Protein 8RU1 (pdb70)

Nearest PDB structures (foldseek):
  8ru1-assembly3_C  TM=1.004E+00  e=3.992E-16  Homo sapiens
  2f6j-assembly1_A  TM=9.755E-01  e=4.500E-09  Homo sapiens
  5ml0-assembly1_A  TM=9.524E-01  e=1.969E-08  Mus musculus
  7qz4-assembly1_A  TM=9.304E-01  e=3.402E-08  Homo sapiens
  3rcw-assembly5_E  TM=9.341E-01  e=2.699E-06  Homo sapiens

Foldseek 3Di:
DDLLVLLVQLLVQLCVDPLQVVQADWDDCVPQPCLCVQQPDEAGSVVLVVCSVVVVDPDNVVSVVRLVSNLVSQCRRAHDVGPNNVSSVVSVVSSVVSCVVSVD/DVLVLLVQLLVQLCPDPLQVVQADWDDPVPDPCLCVQQPDEAGSVVLVVCSVVVNDPDPVVSVVRLVSNLVSQCRVQHCVHPNNVSSVVSVVSSVVSNVVRD/DVLVLLVQLLVQLCVDPLQVVAADWDDCVVQPCLCVFQPDTAGSPVLVVCSVVVNDPDPVVSVVRLVSSLVSQCRRQHCPGPNNVSSVVSVVSSVVSNVVSD/DVLVLLVQLLVQLCPDPLQVVQADWDDCVVQPCLCVQQVDTAGSVVLVVCSVVVNDPDVVSSVVRLVSSLVSQCRRQHDPDVSNVSSVVSVVSSVVSNVVSD

B-factor: mean 39.21, std 11.11, range [20.68, 108.25]

Organism: Homo sapiens (NCBI:txid9606)

Structure (mmCIF, N/CA/C/O backbone):
data_8RU1
#
_entry.id   8RU1
#
_cell.length_a   87.910
_cell.length_b   77.200
_cell.length_c   78.140
_cell.angle_alpha   90.000
_cell.angle_beta   91.220
_cell.angle_gamma   90.000
#
_symmetry.space_group_name_H-M   'C 1 2 1'
#
loop_
_entity.id
_entity.type
_entity.pdbx_description
1 polymer 'Chromatin remodeling regulator CECR2'
2 non-polymer GLYCEROL
3 non-polymer 'SODIUM ION'
4 water water
#
loop_
_atom_site.group_PDB
_atom_site.id
_atom_site.type_symbol
_atom_site.label_atom_id
_atom_site.label_alt_id
_atom_site.label_comp_id
_atom_site.label_asym_id
_atom_site.label_entity_id
_atom_site.label_seq_id
_atom_site.pdbx_PDB_ins_code
_atom_site.Cartn_x
_atom_site.Cartn_y
_atom_site.Cartn_z
_atom_site.occupancy
_atom_site.B_iso_or_equiv
_atom_site.auth_seq_id
_atom_site.auth_comp_id
_atom_site.auth_asym_id
_atom_site.auth_at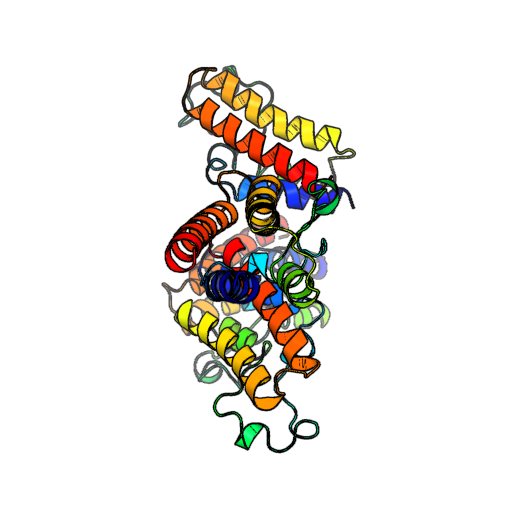om_id
_atom_site.pdbx_PDB_model_num
ATOM 1 N N . ASP A 1 10 ? 9.959 -1.365 11.722 1.000 58.540 437 ASP A N 1
ATOM 2 C CA . ASP A 1 10 ? 9.521 -2.301 12.752 1.000 61.110 437 ASP A CA 1
ATOM 3 C C . ASP A 1 10 ? 9.091 -3.628 12.136 1.000 58.060 437 ASP A C 1
ATOM 4 O O . ASP A 1 10 ? 8.290 -3.657 11.201 1.000 53.780 437 ASP A O 1
ATOM 7 N N . ASP A 1 11 ? 9.625 -4.727 12.659 1.000 44.860 438 ASP A N 1
ATOM 8 C CA . ASP A 1 11 ? 9.264 -6.046 12.158 1.000 41.500 438 ASP A CA 1
ATOM 9 C C . ASP A 1 11 ? 7.850 -6.386 12.606 1.000 36.910 438 ASP A C 1
ATOM 10 O O . ASP A 1 11 ? 7.328 -5.778 13.547 1.000 34.620 438 ASP A O 1
ATOM 19 N N . ASP A 1 12 ? 7.241 -7.356 11.932 1.000 33.620 439 ASP A N 1
ATOM 20 C CA . ASP A 1 12 ? 5.866 -7.744 12.221 1.000 34.850 439 ASP A CA 1
ATOM 21 C C . ASP A 1 12 ? 5.673 -8.166 13.673 1.000 33.980 439 ASP A C 1
ATOM 22 O O . ASP A 1 12 ? 4.617 -7.946 14.255 1.000 29.250 439 ASP A O 1
ATOM 31 N N . PHE A 1 13 ? 6.685 -8.773 14.278 1.000 26.790 440 PHE A N 1
ATOM 32 C CA . PHE A 1 13 ? 6.459 -9.387 15.573 1.000 25.650 440 PHE A CA 1
ATOM 33 C C . PHE A 1 13 ? 6.495 -8.338 16.666 1.000 26.300 440 PHE A C 1
ATOM 34 O O . PHE A 1 13 ? 5.713 -8.394 17.619 1.000 27.130 440 PHE A O 1
ATOM 51 N N . THR A 1 14 ? 7.365 -7.350 16.502 1.000 25.140 441 THR A N 1
ATOM 52 C CA . THR A 1 14 ? 7.386 -6.212 17.407 1.000 26.970 441 THR A CA 1
ATOM 53 C C . THR A 1 14 ? 6.062 -5.453 17.288 1.000 25.600 441 THR A C 1
ATOM 54 O O . THR A 1 14 ? 5.506 -4.995 18.285 1.000 30.140 441 THR A O 1
ATOM 65 N N . ALA A 1 15 ? 5.577 -5.321 16.060 1.000 27.020 442 ALA A N 1
ATOM 66 C CA . ALA A 1 15 ? 4.312 -4.634 15.823 1.000 29.490 442 ALA A CA 1
ATOM 67 C C . ALA A 1 15 ? 3.186 -5.366 16.544 1.000 29.070 442 ALA A C 1
ATOM 68 O O . ALA A 1 15 ? 2.349 -4.742 17.193 1.000 26.620 442 ALA A O 1
ATOM 75 N N . MET A 1 16 ? 3.181 -6.690 16.443 1.000 26.530 443 MET A N 1
ATOM 76 C CA . MET A 1 16 ? 2.187 -7.509 17.133 1.000 26.870 443 MET A CA 1
ATOM 77 C C . MET A 1 16 ? 2.239 -7.298 18.644 1.000 25.110 443 MET A C 1
ATOM 78 O O . MET A 1 16 ? 1.207 -7.158 19.297 1.000 26.420 443 MET A O 1
ATOM 92 N N . TYR A 1 17 ? 3.448 -7.299 19.196 1.000 24.600 444 TYR A N 1
ATOM 93 C CA . TYR A 1 17 ? 3.641 -7.064 20.620 1.000 26.950 444 TYR A CA 1
ATOM 94 C C . TYR A 1 17 ? 3.021 -5.734 21.048 1.000 26.140 444 TYR A C 1
ATOM 95 O O . TYR A 1 17 ? 2.332 -5.651 22.073 1.000 27.540 444 TYR A O 1
ATOM 113 N N . LYS A 1 18 ? 3.246 -4.696 20.252 1.000 26.640 445 LYS A N 1
ATOM 114 C CA . LYS A 1 18 ? 2.757 -3.370 20.605 1.000 25.600 445 LYS A CA 1
ATOM 115 C C . LYS A 1 18 ? 1.232 -3.327 20.529 1.000 22.950 445 LYS A C 1
ATOM 116 O O . LYS A 1 18 ? 0.581 -2.754 21.401 1.000 28.200 445 LYS A O 1
ATOM 135 N N . VAL A 1 19 ? 0.672 -3.953 19.502 1.000 25.120 446 VAL A N 1
ATOM 136 C CA . VAL A 1 19 ? -0.785 -4.046 19.379 1.000 24.450 446 VAL A CA 1
ATOM 137 C C . VAL A 1 19 ? -1.383 -4.762 20.591 1.000 28.390 446 VAL A C 1
ATOM 138 O O . VAL A 1 19 ? -2.357 -4.284 21.176 1.000 29.150 446 VAL A O 1
ATOM 151 N N . LEU A 1 20 ? -0.812 -5.898 20.982 1.000 25.100 447 LEU A N 1
ATOM 152 C CA . LEU A 1 20 ? -1.313 -6.603 22.160 1.000 25.130 447 LEU A CA 1
ATOM 153 C C . LEU A 1 20 ? -1.203 -5.740 23.413 1.000 31.890 447 LEU A C 1
ATOM 154 O O . LEU A 1 20 ? -2.071 -5.788 24.275 1.000 29.200 447 LEU A O 1
ATOM 170 N N . ASP A 1 21 ? -0.137 -4.953 23.514 1.000 26.950 448 ASP A N 1
ATOM 171 C CA . ASP A 1 21 ? 0.023 -4.050 24.653 1.000 30.190 448 ASP A CA 1
ATOM 172 C C . ASP A 1 21 ? -1.127 -3.037 24.736 1.000 29.130 448 ASP A C 1
ATOM 173 O O . ASP A 1 21 ? -1.685 -2.805 25.810 1.000 32.880 448 ASP A O 1
ATOM 182 N N . VAL A 1 22 ? -1.474 -2.438 23.603 1.000 29.200 449 VAL A N 1
ATOM 183 C CA . VAL A 1 22 ? -2.552 -1.451 23.558 1.000 28.020 449 VAL A CA 1
ATOM 184 C C . VAL A 1 22 ? -3.879 -2.109 23.942 1.000 29.910 449 VAL A C 1
ATOM 185 O O . VAL A 1 22 ? -4.644 -1.577 24.751 1.000 28.820 449 VAL A O 1
ATOM 198 N N . VAL A 1 23 ? -4.146 -3.277 23.371 1.000 27.510 450 VAL A N 1
ATOM 199 C CA . VAL A 1 23 ? -5.394 -3.983 23.642 1.000 29.440 450 VAL A CA 1
ATOM 200 C C . VAL A 1 23 ? -5.498 -4.344 25.127 1.000 29.620 450 VAL A C 1
ATOM 201 O O . VAL A 1 23 ? -6.531 -4.122 25.748 1.000 26.980 450 VAL A O 1
ATOM 214 N N . LYS A 1 24 ? -4.419 -4.860 25.709 1.000 28.140 451 LYS A N 1
ATOM 215 C CA . LYS A 1 24 ? -4.396 -5.159 27.140 1.000 26.560 451 LYS A CA 1
ATOM 216 C C . LYS A 1 24 ? -4.698 -3.941 28.004 1.000 31.760 451 LYS A C 1
ATOM 217 O O . LYS A 1 24 ? -5.322 -4.055 29.066 1.000 32.200 451 LYS A O 1
ATOM 236 N N . ALA A 1 25 ? -4.264 -2.776 27.540 1.000 32.590 452 ALA A N 1
ATOM 237 C CA . ALA A 1 25 ? -4.341 -1.552 28.328 1.000 33.620 452 ALA A CA 1
ATOM 238 C C . ALA A 1 25 ? -5.749 -0.970 28.340 1.000 36.210 452 ALA A C 1
ATOM 239 O O . ALA A 1 25 ? -6.095 -0.184 29.220 1.000 38.440 452 ALA A O 1
ATOM 246 N N . HIS A 1 26 ? -6.552 -1.351 27.353 1.000 29.680 453 HIS A N 1
ATOM 247 C CA . HIS A 1 26 ? -7.911 -0.840 27.228 1.000 30.610 453 HIS A CA 1
ATOM 248 C C . HIS A 1 26 ? -8.745 -1.242 28.443 1.000 29.010 453 HIS A C 1
ATOM 249 O O . HIS A 1 26 ? -8.596 -2.342 28.972 1.000 32.000 453 HIS A O 1
ATOM 263 N N . LYS A 1 27 ? -9.619 -0.340 28.880 1.000 37.980 454 LYS A N 1
ATOM 264 C CA . LYS A 1 27 ? -10.448 -0.556 30.068 1.000 36.610 454 LYS A CA 1
ATOM 265 C C . LYS A 1 27 ? -11.300 -1.831 30.022 1.000 40.650 454 LYS A C 1
ATOM 266 O O . LYS A 1 27 ? -11.640 -2.393 31.066 1.000 37.300 454 LYS A O 1
ATOM 285 N N . ASP A 1 28 ? -11.650 -2.275 28.817 1.000 30.130 455 ASP A N 1
ATOM 286 C CA . ASP A 1 28 ? -12.577 -3.392 28.645 1.000 31.310 455 ASP A CA 1
ATOM 287 C C . ASP A 1 28 ? -11.867 -4.707 28.320 1.000 25.600 455 ASP A C 1
ATOM 288 O O . ASP A 1 28 ? -12.494 -5.674 27.900 1.000 27.760 455 ASP A O 1
ATOM 297 N N . SER A 1 29 ? -10.558 -4.758 28.519 1.000 27.600 456 SER A N 1
ATOM 298 C CA . SER A 1 29 ? -9.822 -5.964 28.174 1.000 26.860 456 SER A CA 1
ATOM 299 C C . SER A 1 29 ? -9.964 -7.092 29.196 1.000 25.760 456 SER A C 1
ATOM 300 O O . SER A 1 29 ? -9.710 -8.246 28.868 1.000 27.970 456 SER A O 1
ATOM 308 N N . TRP A 1 30 ? -10.376 -6.785 30.425 1.000 29.390 457 TRP A N 1
ATOM 309 C CA . TRP A 1 30 ? -10.191 -7.758 31.506 1.000 31.840 457 TRP A CA 1
ATOM 310 C C . TRP A 1 30 ? -10.922 -9.103 31.316 1.000 30.320 457 TRP A C 1
ATOM 311 O O . TRP A 1 30 ? -10.408 -10.129 31.757 1.000 32.520 457 TRP A O 1
ATOM 332 N N . PRO A 1 31 ? -12.085 -9.129 30.636 1.000 27.040 458 PRO A N 1
ATOM 333 C CA . PRO A 1 31 ? -12.687 -10.458 30.453 1.000 28.740 458 PRO A CA 1
ATOM 334 C C . PRO A 1 31 ? -11.928 -11.344 29.471 1.000 33.010 458 PRO A C 1
ATOM 335 O O . PRO A 1 31 ? -12.197 -12.547 29.416 1.000 28.150 458 PRO A O 1
ATOM 346 N N . PHE A 1 32 ? -10.997 -10.747 28.728 1.000 24.670 459 PHE A N 1
ATOM 347 C CA . PHE A 1 32 ? -10.300 -11.406 27.626 1.000 23.960 459 PHE A CA 1
ATOM 348 C C . PHE A 1 32 ? -8.838 -11.703 27.959 1.000 23.670 459 PHE A C 1
ATOM 349 O O . PHE A 1 32 ? -8.114 -12.266 27.138 1.000 24.820 459 PHE A O 1
ATOM 366 N N . LEU A 1 33 ? -8.408 -11.326 29.158 1.000 24.680 460 LEU A N 1
ATOM 367 C CA . LEU A 1 33 ? -6.985 -11.409 29.511 1.000 24.290 460 LEU A CA 1
ATOM 368 C C . LEU A 1 33 ? -6.475 -12.840 29.695 1.000 29.480 460 LEU A C 1
ATOM 369 O O . LEU A 1 33 ? -5.332 -13.138 29.343 1.000 28.150 460 LEU A O 1
ATOM 385 N N . GLU A 1 34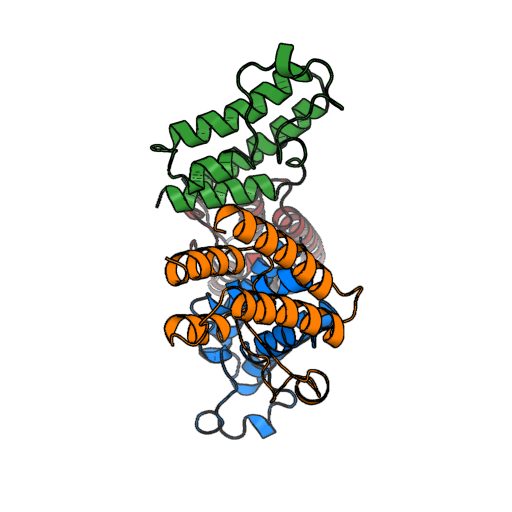 ? -7.318 -13.714 30.235 1.000 25.070 461 GLU A N 1
ATOM 386 C CA . GLU A 1 34 ? -6.941 -15.094 30.554 1.000 26.910 461 GLU A CA 1
ATOM 387 C C . GLU A 1 34 ? -7.911 -16.099 29.948 1.000 27.530 461 GLU A C 1
ATOM 388 O O . GLU A 1 34 ? -9.042 -15.740 29.589 1.000 27.610 461 GLU A O 1
ATOM 400 N N . PRO A 1 35 ? -7.505 -17.376 29.861 1.000 24.580 462 PRO A N 1
ATOM 401 C CA . PRO A 1 35 ? -8.464 -18.380 29.388 1.000 25.990 462 PRO A CA 1
ATOM 402 C C . PRO A 1 35 ? -9.758 -18.415 30.203 1.000 27.690 462 PRO A C 1
ATOM 403 O O . PRO A 1 35 ? -9.770 -18.166 31.414 1.000 27.290 462 PRO A O 1
ATOM 414 N N . VAL A 1 36 ? -10.854 -18.702 29.516 1.000 26.150 463 VAL A N 1
ATOM 415 C CA . VAL A 1 36 ? -12.156 -18.788 30.159 1.000 26.820 463 VAL A CA 1
ATOM 416 C C . VAL A 1 36 ? -12.190 -19.881 31.223 1.000 25.890 463 VAL A C 1
ATOM 417 O O . VAL A 1 36 ? -11.783 -21.023 30.988 1.000 28.260 463 VAL A O 1
ATOM 430 N N . ASP A 1 37 ? -12.661 -19.496 32.404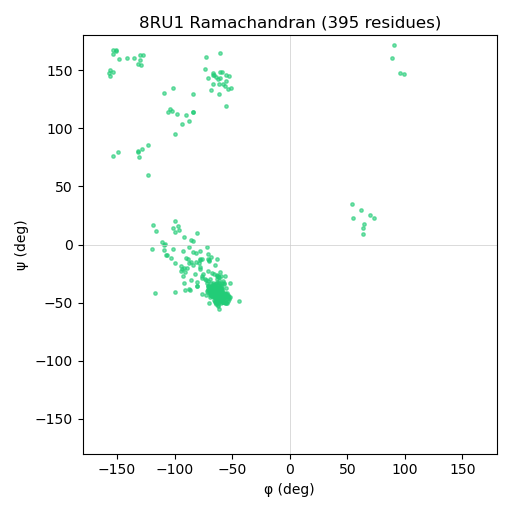 1.000 30.630 464 ASP A N 1
ATOM 431 C CA . ASP A 1 37 ? -12.927 -20.425 33.489 1.000 32.750 464 ASP A CA 1
ATOM 432 C C . ASP A 1 37 ? -14.364 -20.906 33.370 1.000 29.210 464 ASP A C 1
ATOM 433 O O . ASP A 1 37 ? -15.287 -20.128 33.568 1.000 34.050 464 ASP A O 1
ATOM 442 N N . GLU A 1 38 ? -14.547 -22.186 33.047 1.000 30.630 465 GLU A N 1
ATOM 443 C CA . GLU A 1 38 ? -15.883 -22.737 32.806 1.000 31.940 465 GLU A CA 1
ATOM 444 C C . GLU A 1 38 ? -16.769 -22.730 34.043 1.000 30.170 465 GLU A C 1
ATOM 445 O O . GLU A 1 38 ? -17.996 -22.849 33.927 1.000 29.350 465 GLU A O 1
ATOM 449 N N . SER A 1 39 ? -16.165 -22.591 35.223 1.000 31.780 466 SER A N 1
ATOM 450 C CA . SER A 1 39 ? -16.938 -22.491 36.463 1.000 31.670 466 SER A CA 1
ATOM 451 C C . SER A 1 39 ? -17.870 -21.281 36.438 1.000 37.060 466 SER A C 1
ATOM 452 O O . SER A 1 39 ? -18.871 -21.249 37.150 1.000 33.780 466 SER A O 1
ATOM 460 N N . TYR A 1 40 ? -17.529 -20.287 35.620 1.000 29.750 467 TYR A N 1
ATOM 461 C CA . TYR A 1 40 ? -18.333 -19.078 35.480 1.000 27.610 467 TYR A CA 1
ATOM 462 C C . TYR A 1 40 ? -18.832 -18.897 34.058 1.000 27.020 467 TYR A C 1
ATOM 463 O O . TYR A 1 40 ? -19.261 -17.810 33.669 1.000 30.400 467 TYR A O 1
ATOM 481 N N . ALA A 1 41 ? -18.776 -19.974 33.286 1.000 27.950 468 ALA A N 1
ATOM 482 C CA . ALA A 1 41 ? -19.234 -19.954 31.908 1.000 29.070 468 ALA A CA 1
ATOM 483 C C . ALA A 1 41 ? -19.663 -21.359 31.516 1.000 27.150 468 ALA A C 1
ATOM 484 O O . ALA A 1 41 ? -18.951 -22.047 30.797 1.000 29.000 468 ALA A O 1
ATOM 491 N N . PRO A 1 42 ? -20.847 -21.786 31.983 1.000 29.270 469 PRO A N 1
ATOM 492 C CA . PRO A 1 42 ? -21.329 -23.149 31.739 1.000 33.290 469 PRO A CA 1
ATOM 493 C C . PRO A 1 42 ? -21.270 -23.541 30.268 1.000 30.850 469 PRO A C 1
ATOM 494 O O . PRO A 1 42 ? -21.645 -22.737 29.412 1.000 29.350 469 PRO A O 1
ATOM 505 N N . ASN A 1 43 ? -20.769 -24.744 29.994 1.000 30.730 470 ASN A N 1
ATOM 506 C CA . ASN A 1 43 ? -20.730 -25.313 28.648 1.000 31.300 470 ASN A CA 1
ATOM 507 C C . ASN A 1 43 ? -19.862 -24.541 27.650 1.000 31.550 470 ASN A C 1
ATOM 508 O O . ASN A 1 43 ? -19.948 -24.776 26.444 1.000 28.960 470 ASN A O 1
ATOM 519 N N . TYR A 1 44 ? -19.016 -23.641 28.145 1.000 29.080 471 TYR A N 1
ATOM 520 C CA . TYR A 1 44 ? -18.228 -22.787 27.252 1.000 28.980 471 TYR A CA 1
ATOM 521 C C . TYR A 1 44 ? -17.432 -23.589 26.227 1.000 26.840 471 TYR A C 1
ATOM 522 O O . TYR A 1 44 ? -17.413 -23.250 25.047 1.000 27.110 471 TYR A O 1
ATOM 540 N N . TYR A 1 45 ? -16.763 -24.643 26.684 1.000 29.800 472 TYR A N 1
ATOM 541 C CA . TYR A 1 45 ? -15.850 -25.387 25.825 1.000 28.930 472 TYR A CA 1
ATOM 542 C C . TYR A 1 45 ? -16.565 -26.433 24.973 1.000 34.570 472 TYR A C 1
ATOM 543 O O . TYR A 1 45 ? -15.960 -27.039 24.096 1.000 35.920 472 TYR A O 1
ATOM 561 N N . GLN A 1 46 ? -17.858 -26.623 25.221 1.000 28.020 473 GLN A N 1
ATOM 562 C CA . GLN A 1 46 ? -18.707 -27.417 24.332 1.000 31.580 473 GLN A CA 1
ATOM 563 C C . GLN A 1 46 ? -19.254 -26.549 23.198 1.000 31.710 473 GLN A C 1
ATOM 564 O O . GLN A 1 46 ? -19.487 -27.026 22.085 1.000 39.150 473 GLN A O 1
ATOM 568 N N . ILE A 1 47 ? -19.452 -25.269 23.496 1.000 26.960 474 ILE A N 1
ATOM 569 C CA . ILE A 1 47 ? -20.047 -24.314 22.565 1.000 30.200 474 ILE A CA 1
ATOM 570 C C . ILE A 1 47 ? -19.000 -23.659 21.652 1.000 33.580 474 ILE A C 1
ATOM 571 O O . ILE A 1 47 ? -19.238 -23.438 20.459 1.000 31.710 474 ILE A O 1
ATOM 587 N N . ILE A 1 48 ? -17.834 -23.366 22.216 1.000 27.840 475 ILE A N 1
ATOM 588 C CA . ILE A 1 48 ? -16.789 -22.643 21.508 1.000 27.360 475 ILE A CA 1
ATOM 589 C C . ILE A 1 48 ? -15.684 -23.612 21.066 1.000 26.940 475 ILE A C 1
ATOM 590 O O . ILE A 1 48 ? -15.013 -24.238 21.894 1.000 29.910 475 ILE A O 1
ATOM 606 N N . LYS A 1 49 ? -15.514 -23.733 19.753 1.000 27.010 476 LYS A N 1
ATOM 607 C CA . LYS A 1 49 ? -14.617 -24.718 19.160 1.000 30.680 476 LYS A CA 1
ATOM 608 C C . LYS A 1 49 ? -13.143 -24.385 19.375 1.000 28.820 476 LYS A C 1
ATOM 609 O O . LYS A 1 49 ? -12.341 -25.277 19.640 1.000 34.900 476 LYS A O 1
ATOM 613 N N . ALA A 1 50 ? -12.794 -23.107 19.249 1.000 28.990 477 ALA A N 1
ATOM 614 C CA . ALA A 1 50 ? -11.402 -22.674 19.300 1.000 28.910 477 ALA A CA 1
ATOM 615 C C . ALA A 1 50 ? -11.246 -21.484 20.239 1.000 22.950 477 ALA A C 1
ATOM 616 O O . ALA A 1 50 ? -11.181 -20.338 19.793 1.000 27.010 477 ALA A O 1
ATOM 623 N N . PRO A 1 51 ? -11.186 -21.759 21.546 1.000 25.130 478 PRO A N 1
ATOM 624 C CA . PRO A 1 51 ? -11.027 -20.696 22.543 1.000 25.570 478 PRO A CA 1
ATOM 625 C C . PRO A 1 51 ? -9.743 -19.922 22.334 1.000 25.490 478 PRO A C 1
ATOM 626 O O . PRO A 1 51 ? -8.747 -20.472 21.854 1.000 27.250 478 PRO A O 1
ATOM 637 N N . MET A 1 52 ? -9.778 -18.644 22.682 1.000 25.240 479 MET A N 1
ATOM 638 C CA . MET A 1 52 ? -8.627 -17.778 22.514 1.000 23.560 479 MET A CA 1
ATOM 639 C C . MET A 1 52 ? -8.735 -16.620 23.490 1.000 27.140 479 MET A C 1
ATOM 640 O O . MET A 1 52 ? -9.833 -16.147 23.816 1.000 24.620 479 MET A O 1
ATOM 654 N N . ASP A 1 53 ? -7.583 -16.200 23.990 1.000 23.190 480 ASP A N 1
ATOM 655 C CA . ASP A 1 53 ? -7.508 -15.135 24.969 1.000 20.910 480 ASP A CA 1
ATOM 656 C C . ASP A 1 53 ? -6.179 -14.409 24.813 1.000 22.200 480 ASP A C 1
ATOM 657 O O . ASP A 1 53 ? -5.269 -14.884 24.119 1.000 23.920 480 ASP A O 1
ATOM 666 N N . ILE A 1 54 ? -6.060 -13.251 25.453 1.000 24.210 481 ILE A N 1
ATOM 667 C CA . ILE A 1 54 ? -4.912 -12.398 25.214 1.000 23.470 481 ILE A CA 1
ATOM 668 C C . ILE A 1 54 ? -3.639 -13.040 25.749 1.000 21.720 481 ILE A C 1
ATOM 669 O O . ILE A 1 54 ? -2.609 -12.983 25.083 1.000 23.960 481 ILE A O 1
ATOM 685 N N . SER A 1 55 ? -3.697 -13.685 26.911 1.000 24.280 482 SER A N 1
ATOM 686 C CA A SER A 1 55 ? -2.481 -14.291 27.451 0.610 26.220 482 SER A CA 1
ATOM 687 C CA B SER A 1 55 ? -2.515 -14.335 27.475 0.390 26.290 482 SER A CA 1
ATOM 688 C C . SER A 1 55 ? -1.969 -15.375 26.502 1.000 25.720 482 SER A C 1
ATOM 689 O O . SER A 1 55 ? -0.761 -15.497 26.309 1.000 25.370 482 SER A O 1
ATOM 704 N N . SER A 1 56 ? -2.869 -16.131 25.883 1.000 25.010 483 SER A N 1
ATOM 705 C CA . SER A 1 56 ? -2.454 -17.161 24.942 1.000 27.340 483 SER A CA 1
ATOM 706 C C . SER A 1 56 ? -1.782 -16.548 23.715 1.000 27.030 483 SER A C 1
ATOM 707 O O . SER A 1 56 ? -0.771 -17.063 23.235 1.000 24.720 483 SER A O 1
ATOM 715 N N . MET A 1 57 ? -2.307 -15.433 23.217 1.000 24.700 484 MET A N 1
ATOM 716 C CA . MET A 1 57 ? -1.650 -14.755 22.100 1.000 21.400 484 MET A CA 1
ATOM 717 C C . MET A 1 57 ? -0.266 -14.239 22.510 1.000 20.680 484 MET A C 1
ATOM 718 O O . MET A 1 57 ? 0.681 -14.343 21.733 1.000 28.800 484 MET A O 1
ATOM 732 N N . GLU A 1 58 ? -0.161 -13.679 23.713 1.000 22.910 485 GLU A N 1
ATOM 733 C CA . GLU A 1 58 ? 1.131 -13.224 24.234 1.000 22.250 485 GLU A CA 1
ATOM 734 C C . GLU A 1 58 ? 2.137 -14.355 24.250 1.000 29.170 485 GLU A C 1
ATOM 735 O O . GLU A 1 58 ? 3.291 -14.169 23.868 1.000 28.200 485 GLU A O 1
ATOM 747 N N . LYS A 1 59 ? 1.703 -15.518 24.717 1.000 28.540 486 LYS A N 1
ATOM 748 C CA . LYS A 1 59 ? 2.603 -16.657 24.868 1.000 30.660 486 LYS A CA 1
ATOM 749 C C . LYS A 1 59 ? 2.998 -17.252 23.522 1.000 30.550 486 LYS A C 1
ATOM 750 O O . LYS A 1 59 ? 4.112 -17.748 23.352 1.000 31.360 486 LYS A O 1
ATOM 769 N N . LYS A 1 60 ? 2.090 -17.204 22.560 1.000 27.060 487 LYS A N 1
ATOM 770 C CA . LYS A 1 60 ? 2.402 -17.671 21.220 1.000 31.350 487 LYS A CA 1
ATOM 771 C C . LYS A 1 60 ? 3.428 -16.728 20.611 1.000 34.860 487 LYS A C 1
ATOM 772 O O . LYS A 1 60 ? 4.366 -17.156 19.926 1.000 32.530 487 LYS A O 1
ATOM 791 N N . LEU A 1 61 ? 3.271 -15.438 20.892 1.000 25.840 488 LEU A N 1
ATOM 792 C CA . LEU A 1 61 ? 4.183 -14.445 20.357 1.000 29.390 488 LEU A CA 1
ATOM 793 C C . LEU A 1 61 ? 5.568 -14.578 21.003 1.000 32.480 488 LEU A C 1
ATOM 794 O O . LEU A 1 61 ? 6.590 -14.521 20.318 1.000 37.180 488 LEU A O 1
ATOM 810 N N . ASN A 1 62 ? 5.602 -14.769 22.316 1.000 27.880 489 ASN A N 1
ATOM 811 C CA . ASN A 1 62 ? 6.879 -14.924 23.019 1.000 29.010 489 ASN A CA 1
ATOM 812 C C . ASN A 1 62 ? 7.571 -16.231 22.640 1.000 43.230 489 ASN A C 1
ATOM 813 O O . ASN A 1 62 ? 8.800 -16.283 22.531 1.000 41.920 489 ASN A O 1
ATOM 824 N N . GLY A 1 63 ? 6.782 -17.281 22.440 1.000 32.100 490 GLY A N 1
ATOM 825 C CA . GLY A 1 63 ? 7.304 -18.566 22.002 1.000 43.310 490 GLY A CA 1
ATOM 826 C C . GLY A 1 63 ? 7.564 -18.649 20.506 1.000 44.170 490 GLY A C 1
ATOM 827 O O . GLY A 1 63 ? 7.829 -19.730 19.978 1.000 43.820 490 GLY A O 1
ATOM 831 N N . GLY A 1 64 ? 7.491 -17.510 19.820 1.000 40.290 491 GLY A N 1
ATOM 832 C CA . GLY A 1 64 ? 7.709 -17.454 18.386 1.000 36.210 491 GLY A CA 1
ATOM 833 C C . GLY A 1 64 ? 6.844 -18.396 17.568 1.000 45.100 491 GLY A C 1
ATOM 834 O O . GLY A 1 64 ? 7.298 -18.915 16.551 1.000 42.250 491 GLY A O 1
ATOM 838 N N . LEU A 1 65 ? 5.600 -18.613 17.994 1.000 32.710 492 LEU A N 1
ATOM 839 C CA . LEU A 1 65 ? 4.718 -19.572 17.326 1.000 36.050 492 LEU A CA 1
ATOM 840 C C . LEU A 1 65 ? 3.876 -18.966 16.198 1.000 35.160 492 LEU A C 1
ATOM 841 O O . LEU A 1 65 ? 3.247 -19.702 15.439 1.000 41.050 492 LEU A O 1
ATOM 857 N N . TYR A 1 66 ? 3.849 -17.640 16.089 1.000 30.980 493 TYR A N 1
ATOM 858 C CA . TYR A 1 66 ? 3.184 -16.992 14.963 1.000 29.310 493 TYR A CA 1
ATOM 859 C C . TYR A 1 66 ? 4.111 -16.931 13.759 1.000 31.600 493 TYR A C 1
ATOM 860 O O . TYR A 1 66 ? 5.254 -16.490 13.882 1.000 34.920 493 TYR A O 1
ATOM 878 N N . CYS A 1 67 ? 3.618 -17.370 12.605 1.000 29.710 494 CYS A N 1
ATOM 879 C CA . CYS A 1 67 ? 4.395 -17.293 11.363 1.000 30.710 494 CYS A CA 1
ATOM 880 C C . CYS A 1 67 ? 4.112 -16.006 10.606 1.000 35.770 494 CYS A C 1
ATOM 881 O O . CYS A 1 67 ? 4.991 -15.468 9.938 1.000 36.470 494 CYS A O 1
ATOM 889 N N . THR A 1 68 ? 2.875 -15.523 10.703 1.000 32.680 495 THR A N 1
ATOM 890 C CA . THR A 1 68 ? 2.420 -14.399 9.892 1.000 33.160 495 THR A CA 1
ATOM 891 C C . THR A 1 68 ? 1.518 -13.441 10.662 1.000 33.830 495 THR A C 1
ATOM 892 O O . THR A 1 68 ? 0.933 -13.796 11.690 1.000 30.140 495 THR A O 1
ATOM 903 N N . LYS A 1 69 ? 1.410 -12.227 10.138 1.000 35.140 496 LYS A N 1
ATOM 904 C CA . LYS A 1 69 ? 0.473 -11.230 10.647 1.000 40.660 496 LYS A CA 1
ATOM 905 C C . LYS A 1 69 ? -0.951 -11.775 10.634 1.000 36.600 496 LYS A C 1
ATOM 906 O O . LYS A 1 69 ? -1.704 -11.588 11.595 1.000 30.290 496 LYS A O 1
ATOM 925 N N . GLU A 1 70 ? -1.305 -12.474 9.558 1.000 33.320 497 GLU A N 1
ATOM 926 C CA . GLU A 1 70 ? -2.653 -12.999 9.377 1.000 36.120 497 GLU A CA 1
ATOM 927 C C . GLU A 1 70 ? -3.060 -13.986 10.481 1.000 31.640 497 GLU A C 1
ATOM 928 O O . GLU A 1 70 ? -4.211 -13.989 10.925 1.000 28.190 497 GLU A O 1
ATOM 940 N N . GLU A 1 71 ? -2.125 -14.826 10.918 1.000 31.470 498 GLU A N 1
ATOM 941 C CA . GLU A 1 71 ? -2.402 -15.771 11.995 1.000 27.480 498 GLU A CA 1
ATOM 942 C C . GLU A 1 71 ? -2.736 -15.030 13.294 1.000 26.800 498 GLU A C 1
ATOM 943 O O . GLU A 1 71 ? -3.666 -15.411 14.013 1.000 28.320 498 GLU A O 1
ATOM 955 N N . PHE A 1 72 ? -1.980 -13.968 13.571 1.000 24.370 499 PHE A N 1
ATOM 956 C CA . PHE A 1 72 ? -2.177 -13.123 14.750 1.000 25.510 499 PHE A CA 1
ATOM 957 C C . PHE A 1 72 ? -3.568 -12.479 14.691 1.000 25.260 499 PHE A C 1
ATOM 958 O O . PHE A 1 72 ? -4.381 -12.630 15.603 1.000 24.340 499 PHE A O 1
ATOM 975 N N . VAL A 1 73 ? -3.833 -11.779 13.597 1.000 25.090 500 VAL A N 1
ATOM 976 C CA . VAL A 1 73 ? -5.127 -11.143 13.391 1.000 28.900 500 VAL A CA 1
ATOM 977 C C . VAL A 1 73 ? -6.264 -12.153 13.506 1.000 25.000 500 VAL A C 1
ATOM 978 O O . VAL A 1 73 ? -7.291 -11.860 14.125 1.000 25.320 500 VAL A O 1
ATOM 991 N N . ASN A 1 74 ? -6.102 -13.342 12.925 1.000 24.980 501 ASN A N 1
ATOM 992 C CA . ASN A 1 74 ? -7.148 -14.361 13.022 1.000 28.640 501 ASN A CA 1
ATOM 993 C C . ASN A 1 74 ? -7.434 -14.802 14.469 1.000 23.760 501 ASN A C 1
ATOM 994 O O . ASN A 1 74 ? -8.590 -15.001 14.844 1.000 23.670 501 ASN A O 1
ATOM 1005 N N . ASP A 1 75 ? -6.402 -14.937 15.295 1.000 21.970 502 ASP A N 1
ATOM 1006 C CA . ASP A 1 75 ? -6.635 -15.247 16.697 1.000 22.000 502 ASP A CA 1
ATOM 1007 C C . ASP A 1 75 ? -7.430 -14.136 17.390 1.000 21.890 502 ASP A C 1
ATOM 1008 O O . ASP A 1 75 ? -8.336 -14.405 18.184 1.000 23.030 502 ASP A O 1
ATOM 1017 N N . MET A 1 76 ? -7.096 -12.886 17.091 1.000 23.190 503 MET A N 1
ATOM 1018 C CA . MET A 1 76 ? -7.794 -11.777 17.724 1.000 24.710 503 MET A CA 1
ATOM 1019 C C . MET A 1 76 ? -9.262 -11.784 17.313 1.000 23.280 503 MET A C 1
ATOM 1020 O O . MET A 1 76 ? -10.152 -11.664 18.152 1.000 22.970 503 MET A O 1
ATOM 1034 N N . LYS A 1 77 ? -9.507 -11.941 16.018 1.000 21.580 504 LYS A N 1
ATOM 1035 C CA . LYS A 1 77 ? -10.876 -11.945 15.504 1.000 23.090 504 LYS A CA 1
ATOM 1036 C C . LYS A 1 77 ? -11.677 -13.114 16.063 1.000 22.040 504 LYS A C 1
ATOM 1037 O O . LYS A 1 77 ? -12.873 -12.971 16.369 1.000 22.130 504 LYS A O 1
ATOM 1056 N N . THR A 1 78 ? -11.037 -14.271 16.186 1.000 22.370 505 THR A N 1
ATOM 1057 C CA . THR A 1 78 ? -11.697 -15.450 16.719 1.000 27.230 505 THR A CA 1
ATOM 1058 C C . THR A 1 78 ? -12.088 -15.199 18.173 1.000 27.580 505 THR A C 1
ATOM 1059 O O . THR A 1 78 ? -13.188 -15.549 18.595 1.000 24.370 505 THR A O 1
ATOM 1070 N N . MET A 1 79 ? -11.187 -14.588 18.936 1.000 21.670 506 MET A N 1
ATOM 1071 C CA . MET A 1 79 ? -11.481 -14.254 20.324 1.000 24.020 506 MET A CA 1
ATOM 1072 C C . MET A 1 79 ? -12.771 -13.444 20.425 1.000 25.610 506 MET A C 1
ATOM 1073 O O . MET A 1 79 ? -13.652 -13.756 21.225 1.000 23.960 506 MET A O 1
ATOM 1087 N N . PHE A 1 80 ? -12.893 -12.409 19.602 1.000 22.020 507 PHE A N 1
ATOM 1088 C CA . PHE A 1 80 ? -14.117 -11.605 19.615 1.000 23.900 507 PHE A CA 1
ATOM 1089 C C . PHE A 1 80 ? -15.357 -12.380 19.136 1.000 25.620 507 PHE A C 1
ATOM 1090 O O . PHE A 1 80 ? -16.441 -12.240 19.727 1.000 23.480 507 PHE A O 1
ATOM 1107 N N . ARG A 1 81 ? -15.229 -13.201 18.096 1.000 23.100 508 ARG A N 1
ATOM 1108 C CA . ARG A 1 81 ? -16.380 -13.999 17.635 1.000 26.910 508 ARG A CA 1
ATOM 1109 C C . ARG A 1 81 ? -16.863 -14.961 18.720 1.000 23.560 508 ARG A C 1
ATOM 1110 O O . ARG A 1 81 ? -18.072 -15.141 18.922 1.000 22.390 508 ARG A O 1
ATOM 1131 N N . ASN A 1 82 ? -15.910 -15.589 19.404 1.000 24.930 509 ASN A N 1
ATOM 1132 C CA . ASN A 1 82 ? -16.219 -16.483 20.513 1.000 24.420 509 ASN A CA 1
ATOM 1133 C C . ASN A 1 82 ? -17.073 -15.788 21.554 1.000 25.760 509 ASN A C 1
ATOM 1134 O O . ASN A 1 82 ? -18.048 -16.351 22.059 1.000 24.320 509 ASN A O 1
ATOM 1145 N N . CYS A 1 83 ? -16.691 -14.559 21.875 1.000 22.540 510 CYS A N 1
ATOM 1146 C CA . CYS A 1 83 ? -17.369 -13.783 22.886 1.000 23.810 510 CYS A CA 1
ATOM 1147 C C . CYS A 1 83 ? -18.808 -13.541 22.466 1.000 23.320 510 CYS A C 1
ATOM 1148 O O . CYS A 1 83 ? -19.735 -13.790 23.224 1.000 23.160 510 CYS A O 1
ATOM 1156 N N . ARG A 1 84 ? -18.977 -13.067 21.241 1.000 21.340 511 ARG A N 1
ATOM 1157 C CA . ARG A 1 84 ? -20.310 -12.742 20.736 1.000 20.810 511 ARG A CA 1
ATOM 1158 C C . ARG A 1 84 ? -21.218 -13.956 20.668 1.000 26.530 511 ARG A C 1
ATOM 1159 O O . ARG A 1 84 ? -22.413 -13.883 21.015 1.000 30.070 511 ARG A O 1
ATOM 1180 N N . LYS A 1 85 ? -20.663 -15.069 20.214 1.000 26.660 512 LYS A N 1
ATOM 1181 C CA . LYS A 1 85 ? -21.412 -16.305 20.101 1.000 26.770 512 LYS A CA 1
ATOM 1182 C C . LYS A 1 85 ? -21.858 -16.822 21.466 1.000 24.540 512 LYS A C 1
ATOM 1183 O O . LYS A 1 85 ? -23.023 -17.151 21.664 1.000 25.190 512 LYS A O 1
ATOM 1202 N N . TYR A 1 86 ? -20.934 -16.888 22.417 1.000 23.760 513 TYR A N 1
ATOM 1203 C CA . TYR A 1 86 ? -21.266 -17.424 23.728 1.000 22.700 513 TYR A CA 1
ATOM 1204 C C . TYR A 1 86 ? -22.205 -16.511 24.514 1.000 26.420 513 TYR A C 1
ATOM 1205 O O . TYR A 1 86 ? -23.145 -16.986 25.141 1.000 27.230 513 TYR A O 1
ATOM 1223 N N . ASN A 1 87 ? -21.970 -15.201 24.460 1.000 24.740 514 ASN A N 1
ATOM 1224 C CA . ASN A 1 87 ? -22.618 -14.280 25.388 1.000 29.130 514 ASN A CA 1
ATOM 1225 C C . ASN A 1 87 ? -23.902 -13.627 24.878 1.000 32.110 514 ASN A C 1
ATOM 1226 O O . ASN A 1 87 ? -24.720 -13.187 25.674 1.000 29.990 514 ASN A O 1
ATOM 1237 N N . GLY A 1 88 ? -24.080 -13.551 23.566 1.000 31.920 515 GLY A N 1
ATOM 1238 C CA . GLY A 1 88 ? -25.281 -12.935 23.017 1.000 35.710 515 GLY A CA 1
ATOM 1239 C C . GLY A 1 88 ? -25.134 -11.440 22.807 1.000 40.060 515 GLY A C 1
ATOM 1240 O O . GLY A 1 88 ? -24.280 -10.795 23.410 1.000 37.900 515 GLY A O 1
ATOM 1244 N N . GLU A 1 89 ? -25.999 -10.887 21.963 1.000 38.470 516 GLU A N 1
ATOM 1245 C CA . GLU A 1 89 ? -25.833 -9.526 21.454 1.000 32.800 516 GLU A CA 1
ATOM 1246 C C . GLU A 1 89 ? -25.945 -8.435 22.516 1.000 39.780 516 GLU A C 1
ATOM 1247 O O . GLU A 1 89 ? -25.224 -7.441 22.465 1.000 49.940 516 GLU A O 1
ATOM 1251 N N . SER A 1 90 ? -26.849 -8.618 23.471 1.000 41.310 517 SER A N 1
ATOM 1252 C CA . SER A 1 90 ? -27.174 -7.561 24.428 1.000 41.070 517 SER A CA 1
ATOM 1253 C C . SER A 1 90 ? -26.353 -7.659 25.705 1.000 44.560 517 SER A C 1
ATOM 1254 O O . SER A 1 90 ? -26.580 -6.907 26.654 1.000 47.690 517 SER A O 1
ATOM 1262 N N A SER A 1 91 ? -25.402 -8.586 25.728 0.290 36.380 518 SER A N 1
ATOM 1263 N N B SER A 1 91 ? -25.391 -8.576 25.722 0.710 36.280 518 SER A N 1
ATOM 1264 C CA A SER A 1 91 ? -24.646 -8.872 26.940 0.290 38.550 518 SER A CA 1
ATOM 1265 C CA B SER A 1 91 ? -24.642 -8.867 26.936 0.710 38.610 518 SER A CA 1
ATOM 1266 C C A SER A 1 91 ? -23.611 -7.793 27.229 0.290 35.790 518 SER A C 1
ATOM 1267 C C B SER A 1 91 ? -23.611 -7.787 27.229 0.710 35.760 518 SER A C 1
ATOM 1268 O O A SER A 1 91 ? -23.185 -7.067 26.329 0.290 36.990 518 SER A O 1
ATOM 1269 O O B SER A 1 91 ? -23.184 -7.055 26.334 0.710 37.050 518 SER A O 1
ATOM 1284 N N . GLU A 1 92 ? -23.218 -7.690 28.495 1.000 32.160 519 GLU A N 1
ATOM 1285 C CA . GLU A 1 92 ? -22.184 -6.755 28.904 1.000 33.650 519 GLU A CA 1
ATOM 1286 C C . GLU A 1 92 ? -20.896 -7.109 28.177 1.000 31.710 519 GLU A C 1
ATOM 1287 O O . GLU A 1 92 ? -20.197 -6.239 27.669 1.000 35.360 519 GLU A O 1
ATOM 1300 N N . TYR A 1 93 ? -20.604 -8.403 28.113 1.000 31.730 520 TYR A N 1
ATOM 1301 C CA . TYR A 1 93 ? -19.357 -8.869 27.504 1.000 29.880 520 TYR A CA 1
ATOM 1302 C C . TYR A 1 93 ? -19.301 -8.583 25.999 1.000 28.780 520 TYR A C 1
ATOM 1303 O O . TYR A 1 93 ? -18.228 -8.277 25.455 1.000 29.420 520 TYR A O 1
ATOM 1321 N N . THR A 1 94 ? -20.434 -8.660 25.315 1.000 29.990 521 THR A N 1
ATOM 1322 C CA . THR A 1 94 ? -20.444 -8.367 23.887 1.000 28.570 521 THR A CA 1
ATOM 1323 C C . THR A 1 94 ? -20.213 -6.878 23.647 1.000 32.590 521 THR A C 1
ATOM 1324 O O . THR A 1 94 ? -19.534 -6.500 22.689 1.000 33.030 521 THR A O 1
ATOM 1335 N N . LYS A 1 95 ? -20.772 -6.040 24.516 1.000 29.340 522 LYS A N 1
ATOM 1336 C CA . LYS A 1 95 ? -20.530 -4.599 24.438 1.000 33.360 522 LYS A CA 1
ATOM 1337 C C . LYS A 1 95 ? -19.033 -4.343 24.523 1.000 31.650 522 LYS A C 1
ATOM 1338 O O . LYS A 1 95 ? -18.454 -3.623 23.701 1.000 33.990 522 LYS A O 1
ATOM 1342 N N . MET A 1 96 ? -18.419 -4.961 25.522 1.000 32.390 523 MET A N 1
ATOM 1343 C CA . MET A 1 96 ? -16.987 -4.834 25.756 1.000 28.600 523 MET A CA 1
ATOM 1344 C C . MET A 1 96 ? -16.171 -5.335 24.571 1.000 31.250 523 MET A C 1
ATOM 1345 O O . MET A 1 96 ? -15.157 -4.729 24.218 1.000 31.450 523 MET A O 1
ATOM 1359 N N . SER A 1 97 ? -16.608 -6.425 23.947 1.000 29.650 524 SER A N 1
ATOM 1360 C CA . SER A 1 97 ? -15.873 -6.983 22.812 1.000 29.040 524 SER A CA 1
ATOM 1361 C C . SER A 1 97 ? -15.889 -6.015 21.633 1.000 31.080 524 SER A C 1
ATOM 1362 O O . SER A 1 97 ? -14.913 -5.892 20.899 1.000 28.450 524 SER A O 1
ATOM 1370 N N . ASP A 1 98 ? -16.997 -5.309 21.451 1.000 29.120 525 ASP A N 1
ATOM 1371 C CA . ASP A 1 98 ? -17.077 -4.357 20.355 1.000 27.300 525 ASP A CA 1
ATOM 1372 C C . ASP A 1 98 ? -16.147 -3.167 20.605 1.000 26.830 525 ASP A C 1
ATOM 1373 O O . ASP A 1 98 ? -15.493 -2.700 19.677 1.000 31.690 525 ASP A O 1
ATOM 1382 N N . ASN A 1 99 ? -16.069 -2.691 21.846 1.000 29.000 526 ASN A N 1
ATOM 1383 C CA . ASN A 1 99 ? -15.156 -1.602 22.170 1.000 27.350 526 ASN A CA 1
ATOM 1384 C C . ASN A 1 99 ? -13.721 -2.051 21.953 1.000 28.960 526 ASN A C 1
ATOM 1385 O O . ASN A 1 99 ? -12.905 -1.320 21.395 1.000 30.680 526 ASN A O 1
ATOM 1396 N N . LEU A 1 100 ? -13.422 -3.259 22.414 1.000 29.150 527 LEU A N 1
ATOM 1397 C CA . LEU A 1 100 ? -12.054 -3.768 22.351 1.000 25.880 527 LEU A CA 1
ATOM 1398 C C . LEU A 1 100 ? -11.642 -4.084 20.915 1.000 26.360 527 LEU A C 1
ATOM 1399 O O . LEU A 1 100 ? -10.466 -3.949 20.556 1.000 25.950 527 LEU A O 1
ATOM 1415 N N . GLU A 1 101 ? -12.589 -4.497 20.079 1.000 25.520 528 GLU A N 1
ATOM 1416 C CA . GLU A 1 101 ? -12.268 -4.754 18.681 1.000 26.110 528 GLU A CA 1
ATOM 1417 C C . GLU A 1 101 ? -11.928 -3.443 17.966 1.000 28.640 528 GLU A C 1
ATOM 1418 O O . GLU A 1 101 ? -11.036 -3.405 17.121 1.000 25.230 528 GLU A O 1
ATOM 1430 N N . ARG A 1 102 ? -12.613 -2.356 18.310 1.000 29.970 529 ARG A N 1
ATOM 1431 C CA . ARG A 1 102 ? -12.264 -1.070 17.707 1.000 27.440 529 ARG A CA 1
ATOM 1432 C C . ARG A 1 102 ? -10.882 -0.617 18.204 1.000 27.490 529 ARG A C 1
ATOM 1433 O O . ARG A 1 102 ? -10.108 -0.068 17.432 1.000 29.300 529 ARG A O 1
ATOM 1454 N N . CYS A 1 103 ? -10.580 -0.869 19.478 1.000 25.770 530 CYS A N 1
ATOM 1455 C CA . CYS A 1 103 ? -9.252 -0.604 20.027 1.000 25.290 530 CYS A CA 1
ATOM 1456 C C . CYS A 1 103 ? -8.191 -1.342 19.210 1.000 27.370 530 CYS A C 1
ATOM 1457 O O . CYS A 1 103 ? -7.176 -0.756 18.818 1.000 24.650 530 CYS A O 1
ATOM 1465 N N . PHE A 1 104 ? -8.442 -2.624 18.952 1.000 23.990 531 PHE A N 1
ATOM 1466 C CA . PHE A 1 104 ? -7.570 -3.446 18.111 1.000 28.010 531 PHE A CA 1
ATOM 1467 C C . PHE A 1 104 ? -7.364 -2.805 16.739 1.000 27.590 531 PHE A C 1
ATOM 1468 O O . PHE A 1 104 ? -6.236 -2.639 16.275 1.000 25.440 531 PHE A O 1
ATOM 1485 N N . HIS A 1 105 ? -8.461 -2.410 16.099 1.000 24.870 532 HIS A N 1
ATOM 1486 C CA . HIS A 1 105 ? -8.370 -1.791 14.791 1.000 27.860 532 HIS A CA 1
ATOM 1487 C C . HIS A 1 105 ? -7.532 -0.513 14.819 1.000 23.890 532 HIS A C 1
ATOM 1488 O O . HIS A 1 105 ? -6.724 -0.284 13.918 1.000 29.640 532 HIS A O 1
ATOM 1502 N N . ARG A 1 106 ? -7.716 0.311 15.843 1.000 25.170 533 ARG A N 1
ATOM 1503 C CA . ARG A 1 106 ? -6.946 1.541 15.965 1.000 23.680 533 ARG A CA 1
ATOM 1504 C C . ARG A 1 106 ? -5.463 1.207 16.121 1.000 23.250 533 ARG A C 1
ATOM 1505 O O . ARG A 1 106 ? -4.604 1.804 15.479 1.000 27.180 533 ARG A O 1
ATOM 1526 N N . ALA A 1 107 ? -5.185 0.230 16.972 1.000 25.830 534 ALA A N 1
ATOM 1527 C CA . ALA A 1 107 ? -3.809 -0.203 17.215 1.000 25.910 534 ALA A CA 1
ATOM 1528 C C . ALA A 1 107 ? -3.143 -0.744 15.951 1.000 27.290 534 ALA A C 1
ATOM 1529 O O . ALA A 1 107 ? -1.965 -0.475 15.691 1.000 28.620 534 ALA A O 1
ATOM 1536 N N . MET A 1 108 ? -3.882 -1.531 15.180 1.000 24.410 535 MET A N 1
ATOM 1537 C CA . MET A 1 108 ? -3.362 -2.084 13.938 1.000 30.450 535 MET A CA 1
ATOM 1538 C C . MET A 1 108 ? -3.009 -0.974 12.949 1.000 33.000 535 MET A C 1
ATOM 1539 O O . MET A 1 108 ? -1.982 -1.036 12.275 1.000 35.630 535 MET A O 1
ATOM 1553 N N . MET A 1 109 ? -3.847 0.054 12.868 1.000 30.720 536 MET A N 1
ATOM 1554 C CA . MET A 1 109 ? -3.555 1.156 11.958 1.000 33.800 536 MET A CA 1
ATOM 1555 C C . MET A 1 109 ? -2.318 1.928 12.390 1.000 34.680 536 MET A C 1
ATOM 1556 O O . MET A 1 109 ? -1.563 2.430 11.556 1.000 35.770 536 MET A O 1
ATOM 1570 N N . LYS A 1 110 ? -2.106 2.017 13.694 1.000 32.040 537 LYS A N 1
ATOM 1571 C CA . LYS A 1 110 ? -0.942 2.717 14.210 1.000 32.800 537 LYS A CA 1
ATOM 1572 C C . LYS A 1 110 ? 0.335 1.912 13.980 1.000 39.230 537 LYS A C 1
ATOM 1573 O O . LYS A 1 110 ? 1.348 2.465 13.553 1.000 38.940 537 LYS A O 1
ATOM 1592 N N . HIS A 1 111 ? 0.281 0.606 14.233 1.000 31.040 538 HIS A N 1
ATOM 1593 C CA . HIS A 1 111 ? 1.502 -0.208 14.272 1.000 29.770 538 HIS A CA 1
ATOM 1594 C C . HIS A 1 111 ? 1.728 -1.072 13.025 1.000 39.470 538 HIS A C 1
ATOM 1595 O O . HIS A 1 111 ? 2.826 -1.613 12.835 1.000 40.120 538 HIS A O 1
ATOM 1609 N N . PHE A 1 112 ? 0.711 -1.180 12.174 1.000 40.720 539 PHE A N 1
ATOM 1610 C CA . PHE A 1 112 ? 0.865 -1.734 10.825 1.000 39.920 539 PHE A CA 1
ATOM 1611 C C . PHE A 1 112 ? 0.385 -0.726 9.772 1.000 46.910 539 PHE A C 1
ATOM 1612 O O . PHE A 1 112 ? -0.535 -1.015 9.006 1.000 49.070 539 PHE A O 1
ATOM 1629 N N . PRO A 1 113 ? 1.004 0.464 9.729 1.000 53.250 540 PRO A N 1
ATOM 1630 C CA . PRO A 1 113 ? 0.532 1.494 8.795 1.000 54.810 540 PRO A CA 1
ATOM 1631 C C . PRO A 1 113 ? 0.777 1.128 7.331 1.000 59.430 540 PRO A C 1
ATOM 1632 O O . PRO A 1 113 ? -0.181 1.107 6.555 1.000 65.810 540 PRO A O 1
ATOM 1643 N N . ASP B 1 11 ? 29.940 -1.208 43.242 1.000 61.260 438 ASP B N 1
ATOM 1644 C CA . ASP B 1 11 ? 30.500 -2.555 43.219 1.000 56.350 438 ASP B CA 1
ATOM 1645 C C . ASP B 1 11 ? 29.990 -3.334 42.007 1.000 52.020 438 ASP B C 1
ATOM 1646 O O . ASP B 1 11 ? 29.305 -2.776 41.149 1.000 49.110 438 ASP B O 1
ATOM 1654 N N . ASP B 1 12 ? 30.329 -4.620 41.941 1.000 45.690 439 ASP B N 1
ATOM 1655 C CA . ASP B 1 12 ? 29.923 -5.462 40.823 1.000 46.620 439 ASP B CA 1
ATOM 1656 C C . ASP B 1 12 ? 28.408 -5.602 40.741 1.000 45.110 439 ASP B C 1
ATOM 1657 O O . ASP B 1 12 ? 27.851 -5.578 39.646 1.000 45.010 439 ASP B O 1
ATOM 1666 N N . PHE B 1 13 ? 27.746 -5.752 41.888 1.000 43.090 440 PHE B N 1
ATOM 1667 C CA . PHE B 1 13 ? 26.291 -5.881 41.911 1.000 46.670 440 PHE B CA 1
ATOM 1668 C C . PHE B 1 13 ? 25.645 -4.693 41.217 1.000 47.810 440 PHE B C 1
ATOM 1669 O O . PHE B 1 13 ? 24.797 -4.861 40.342 1.000 40.710 440 PHE B O 1
ATOM 1686 N N . THR B 1 14 ? 26.063 -3.494 41.606 1.000 46.320 441 THR B N 1
ATOM 1687 C CA . THR B 1 14 ? 25.507 -2.270 41.047 1.000 47.720 441 THR B CA 1
ATOM 1688 C C . THR B 1 14 ? 25.765 -2.185 39.544 1.000 43.740 441 THR B C 1
ATOM 1689 O O . THR B 1 14 ? 24.884 -1.797 38.781 1.000 40.110 441 THR B O 1
ATOM 1700 N N . ALA B 1 15 ? 26.970 -2.553 39.123 1.000 44.120 442 ALA B N 1
ATOM 1701 C CA . ALA B 1 15 ? 27.346 -2.451 37.715 1.000 41.510 442 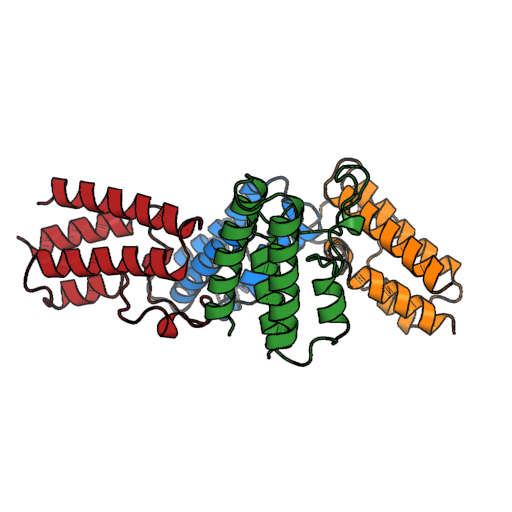ALA B CA 1
ATOM 1702 C C . ALA B 1 15 ? 26.551 -3.439 36.868 1.000 34.870 442 ALA B C 1
ATOM 1703 O O . ALA B 1 15 ? 26.071 -3.094 35.790 1.000 38.970 442 ALA B O 1
ATOM 1710 N N . MET B 1 16 ? 26.408 -4.665 37.360 1.000 43.080 443 MET B N 1
ATOM 1711 C CA . MET B 1 16 ? 25.603 -5.669 36.669 1.000 40.770 443 MET B CA 1
ATOM 1712 C C . MET B 1 16 ? 24.153 -5.223 36.526 1.000 38.720 443 MET B C 1
ATOM 1713 O O . MET B 1 16 ? 23.532 -5.422 35.478 1.000 36.830 443 MET B O 1
ATOM 1727 N N . TYR B 1 17 ? 23.606 -4.625 37.581 1.000 37.450 444 TYR B N 1
ATOM 1728 C CA . TYR B 1 17 ? 22.212 -4.208 37.566 1.000 38.000 444 TYR B CA 1
ATOM 1729 C C . TYR B 1 17 ? 21.990 -3.069 36.577 1.000 35.330 444 TYR B C 1
ATOM 1730 O O . TYR B 1 17 ? 20.951 -3.002 35.925 1.000 36.950 444 TYR B O 1
ATOM 1748 N N . LYS B 1 18 ? 22.968 -2.176 36.460 1.000 41.960 445 LYS B N 1
ATOM 1749 C CA . LYS B 1 18 ? 22.859 -1.075 35.513 1.000 41.570 445 LYS B CA 1
ATOM 1750 C C . LYS B 1 18 ? 22.884 -1.614 34.087 1.000 35.390 445 LYS B C 1
ATOM 1751 O O . LYS B 1 18 ? 22.104 -1.175 33.242 1.000 41.300 445 LYS B O 1
ATOM 1770 N N . VAL B 1 19 ? 23.768 -2.574 33.828 1.000 36.420 446 VAL B N 1
ATOM 1771 C CA . VAL B 1 19 ? 23.839 -3.203 32.510 1.000 37.380 446 VAL B CA 1
ATOM 1772 C C . VAL B 1 19 ? 22.522 -3.917 32.207 1.000 38.450 446 VAL B C 1
ATOM 1773 O O . VAL B 1 19 ? 21.938 -3.750 31.134 1.000 37.080 446 VAL B O 1
ATOM 1786 N N . LEU B 1 20 ? 22.055 -4.710 33.162 1.000 34.820 447 LEU B N 1
ATOM 1787 C CA . LEU B 1 20 ? 20.790 -5.423 32.992 1.000 35.520 447 LEU B CA 1
ATOM 1788 C C . LEU B 1 20 ? 19.631 -4.453 32.759 1.000 38.100 447 LEU B C 1
ATOM 1789 O O . LEU B 1 20 ? 18.731 -4.732 31.961 1.000 37.510 447 LEU B O 1
ATOM 1805 N N . ASP B 1 21 ? 19.652 -3.310 33.441 1.000 37.410 448 ASP B N 1
ATOM 1806 C CA . ASP B 1 21 ? 18.612 -2.301 33.244 1.000 41.300 448 ASP B CA 1
ATOM 1807 C C . ASP B 1 21 ? 18.670 -1.709 31.838 1.000 37.810 448 ASP B C 1
ATOM 1808 O O . ASP B 1 21 ? 17.628 -1.442 31.237 1.000 41.140 448 ASP B O 1
ATOM 1817 N N . VAL B 1 22 ? 19.874 -1.501 31.311 1.000 37.300 449 VAL B N 1
ATOM 1818 C CA . VAL B 1 22 ? 20.003 -0.969 29.957 1.000 40.040 449 VAL B CA 1
ATOM 1819 C C . VAL B 1 22 ? 19.420 -1.958 28.959 1.000 36.010 449 VAL B C 1
ATOM 1820 O O . VAL B 1 22 ? 18.726 -1.567 28.025 1.000 36.470 449 VAL B O 1
ATOM 1833 N N . VAL B 1 23 ? 19.709 -3.239 29.157 1.000 33.520 450 VAL B N 1
ATOM 1834 C CA . VAL B 1 23 ? 19.233 -4.268 28.245 1.000 37.060 450 VAL B CA 1
ATOM 1835 C C . VAL B 1 23 ? 17.717 -4.378 28.320 1.000 35.780 450 VAL B C 1
ATOM 1836 O O . VAL B 1 23 ? 17.055 -4.531 27.294 1.000 40.540 450 VAL B O 1
ATOM 1849 N N . LYS B 1 24 ? 17.170 -4.297 29.529 1.000 35.650 451 LYS B N 1
ATOM 1850 C CA . LYS B 1 24 ? 15.720 -4.334 29.721 1.000 38.350 451 LYS B CA 1
ATOM 1851 C C . LYS B 1 24 ? 15.027 -3.197 28.996 1.000 41.660 451 LYS B C 1
ATOM 1852 O O . LYS B 1 24 ? 13.969 -3.382 28.397 1.000 42.670 451 LYS B O 1
ATOM 1871 N N . ALA B 1 25 ? 15.630 -2.016 29.069 1.000 44.730 452 ALA B N 1
ATOM 1872 C CA . ALA B 1 25 ? 15.007 -0.802 28.558 1.000 43.220 452 ALA B CA 1
ATOM 1873 C C . ALA B 1 25 ? 15.111 -0.718 27.041 1.000 43.380 452 ALA B C 1
ATOM 1874 O O . ALA B 1 25 ? 14.456 0.114 26.411 1.000 43.520 452 ALA B O 1
ATOM 1881 N N . HIS B 1 26 ? 15.934 -1.583 26.458 1.000 37.370 453 HIS B N 1
ATOM 1882 C CA . HIS B 1 26 ? 16.128 -1.586 25.017 1.000 40.890 453 HIS B CA 1
ATOM 1883 C C . HIS B 1 26 ? 14.840 -2.014 24.323 1.000 35.460 453 HIS B C 1
ATOM 1884 O O . HIS B 1 26 ? 14.088 -2.841 24.835 1.000 38.590 453 HIS B O 1
ATOM 1898 N N . LYS B 1 27 ? 14.598 -1.440 23.151 1.000 43.390 454 LYS B N 1
ATOM 1899 C CA . LYS B 1 27 ? 13.369 -1.678 22.404 1.000 35.930 454 LYS B CA 1
ATOM 1900 C C . LYS B 1 27 ? 13.177 -3.144 22.006 1.000 41.350 454 LYS B C 1
ATOM 1901 O O . LYS B 1 27 ? 12.044 -3.608 21.856 1.000 42.230 454 LYS B O 1
ATOM 1920 N N . ASP B 1 28 ? 14.283 -3.864 21.838 1.000 40.810 455 ASP B N 1
ATOM 1921 C CA . ASP B 1 28 ? 14.243 -5.241 21.343 1.000 38.300 455 ASP B CA 1
ATOM 1922 C C . ASP B 1 28 ? 14.284 -6.271 22.476 1.000 37.930 455 ASP B C 1
ATOM 1923 O O . ASP B 1 28 ? 14.541 -7.453 22.245 1.000 36.840 455 ASP B O 1
ATOM 1932 N N . SER B 1 29 ? 14.015 -5.828 23.699 1.000 34.290 456 SER B N 1
ATOM 1933 C CA . SER B 1 29 ? 14.114 -6.711 24.853 1.000 35.260 456 SER B CA 1
ATOM 1934 C C . SER B 1 29 ? 12.888 -7.594 25.065 1.000 31.950 456 SER B C 1
ATOM 1935 O O . SER B 1 29 ? 12.949 -8.554 25.828 1.000 33.440 456 SER B O 1
ATOM 1943 N N . TRP B 1 30 ? 11.765 -7.284 24.413 1.000 35.640 457 TRP B N 1
ATOM 1944 C CA . TRP B 1 30 ? 10.499 -7.853 24.862 1.000 28.890 457 TRP B CA 1
ATOM 1945 C C . TRP B 1 30 ? 10.395 -9.394 24.736 1.000 25.930 457 TRP B C 1
ATOM 1946 O O . TRP B 1 30 ? 9.764 -10.024 25.579 1.000 31.210 457 TRP B O 1
ATOM 1967 N N . PRO B 1 31 ? 11.030 -10.008 23.724 1.000 31.700 458 PRO B N 1
ATOM 1968 C CA . PRO B 1 31 ? 10.916 -11.474 23.716 1.000 34.050 458 PRO B CA 1
ATOM 1969 C C . PRO B 1 31 ? 11.714 -12.169 24.832 1.000 31.570 458 PRO B C 1
ATOM 1970 O O . PRO B 1 31 ? 11.559 -13.373 25.029 1.000 31.640 458 PRO B O 1
ATOM 1981 N N . PHE B 1 32 ? 12.537 -11.419 25.551 1.000 33.320 459 PHE B N 1
ATOM 1982 C CA . PHE B 1 32 ? 13.460 -12.017 26.517 1.000 28.600 459 PHE B CA 1
ATOM 1983 C C . PHE B 1 32 ? 13.099 -11.708 27.958 1.000 32.180 459 PHE B C 1
ATOM 1984 O O . PHE B 1 32 ? 13.811 -12.110 28.878 1.000 28.220 459 PHE B O 1
ATOM 2001 N N . LEU B 1 33 ? 11.997 -10.994 28.162 1.000 29.570 460 LEU B N 1
ATOM 2002 C CA . LEU B 1 33 ? 11.645 -10.543 29.498 1.000 31.760 460 LEU B CA 1
ATOM 2003 C C . LEU B 1 33 ? 11.195 -11.682 30.397 1.000 29.870 460 LEU B C 1
ATOM 2004 O O . LEU B 1 33 ? 11.488 -11.671 31.586 1.000 34.810 460 LEU B O 1
ATOM 2020 N N . GLU B 1 34 ? 10.489 -12.661 29.834 1.000 31.580 461 GLU B N 1
ATOM 2021 C CA . GLU B 1 34 ? 9.899 -13.732 30.634 1.000 33.000 461 GLU B CA 1
ATOM 2022 C C . GLU B 1 34 ? 10.233 -15.115 30.102 1.000 27.090 461 GLU B C 1
ATOM 2023 O O . GLU B 1 34 ? 10.475 -15.272 28.908 1.000 31.590 461 GLU B O 1
ATOM 2035 N N . PRO B 1 35 ? 10.210 -16.129 30.985 1.000 28.930 462 PRO B N 1
ATOM 2036 C CA . PRO B 1 35 ? 10.447 -17.504 30.536 1.000 34.220 462 PRO B CA 1
ATOM 2037 C C . PRO B 1 35 ? 9.413 -17.937 29.516 1.000 33.370 462 PRO B C 1
ATOM 2038 O O . PRO B 1 35 ? 8.242 -17.555 29.636 1.000 30.710 462 PRO B O 1
ATOM 2049 N N . VAL B 1 36 ? 9.837 -18.713 28.528 1.000 34.770 463 VAL B N 1
ATOM 2050 C CA . VAL B 1 36 ? 8.915 -19.326 27.586 1.000 29.810 463 VAL B CA 1
ATOM 2051 C C . VAL B 1 36 ? 7.972 -20.254 28.349 1.000 32.380 463 VAL B C 1
ATOM 2052 O O . VAL B 1 36 ? 8.400 -20.961 29.258 1.000 30.420 463 VAL B O 1
ATOM 2065 N N . ASP B 1 37 ? 6.689 -20.239 27.996 1.000 30.720 464 ASP B N 1
ATOM 2066 C CA . ASP B 1 37 ? 5.711 -21.105 28.648 1.000 29.430 464 ASP B CA 1
ATOM 2067 C C . ASP B 1 37 ? 5.718 -22.484 28.000 1.000 33.750 464 ASP B C 1
ATOM 2068 O O . ASP B 1 37 ? 5.349 -22.637 26.834 1.000 36.160 464 ASP B O 1
ATOM 2077 N N . GLU B 1 38 ? 6.130 -23.482 28.775 1.000 40.640 465 GLU B N 1
ATOM 2078 C CA . GLU B 1 38 ? 6.269 -24.849 28.290 1.000 40.130 465 GLU B CA 1
ATOM 2079 C C . GLU B 1 38 ? 4.934 -25.439 27.844 1.000 45.360 465 GLU B C 1
ATOM 2080 O O . GLU B 1 38 ? 4.893 -26.327 26.990 1.000 44.680 465 GLU B O 1
ATOM 2092 N N . SER B 1 39 ? 3.845 -24.940 28.421 1.000 47.810 466 SER B N 1
ATOM 2093 C CA . SER B 1 39 ? 2.509 -25.416 28.081 1.000 49.170 466 SER B CA 1
ATOM 2094 C C . SER B 1 39 ? 2.084 -24.996 26.672 1.000 48.160 466 SER B C 1
ATOM 2095 O O . SER B 1 39 ? 1.106 -25.520 26.142 1.000 59.260 466 SER B O 1
ATOM 2103 N N . TYR B 1 40 ? 2.820 -24.062 26.072 1.000 39.740 467 TYR B N 1
ATOM 2104 C CA . TYR B 1 40 ? 2.481 -23.524 24.754 1.000 39.980 467 TYR B CA 1
ATOM 2105 C C . TYR B 1 40 ? 3.515 -23.802 23.670 1.000 53.940 467 TYR B C 1
ATOM 2106 O O . TYR B 1 40 ? 3.148 -24.136 22.543 1.000 45.740 467 TYR B O 1
ATOM 2124 N N . ALA B 1 41 ? 4.798 -23.664 24.006 1.000 57.100 468 ALA B N 1
ATOM 2125 C CA . ALA B 1 41 ? 5.850 -23.560 22.994 1.000 47.280 468 ALA B CA 1
ATOM 2126 C C . ALA B 1 41 ? 6.473 -24.919 22.673 1.000 60.600 468 ALA B C 1
ATOM 2127 O O . ALA B 1 41 ? 7.295 -25.410 23.453 1.000 48.790 468 ALA B O 1
ATOM 2134 N N . PRO B 1 42 ? 6.109 -25.514 21.513 1.000 57.080 469 PRO B N 1
ATOM 2135 C CA . PRO B 1 42 ? 6.453 -26.914 21.237 1.000 40.540 469 PRO B CA 1
ATOM 2136 C C . PRO B 1 42 ? 7.942 -27.211 21.336 1.000 44.810 469 PRO B C 1
ATOM 2137 O O . PRO B 1 42 ? 8.746 -26.619 20.619 1.000 43.290 469 PRO B O 1
ATOM 2148 N N . ASN B 1 43 ? 8.294 -28.109 22.246 1.000 32.390 470 ASN B N 1
ATOM 2149 C CA . ASN B 1 43 ? 9.630 -28.675 22.289 1.000 38.310 470 ASN B CA 1
ATOM 2150 C C . ASN B 1 43 ? 10.713 -27.653 22.590 1.000 35.330 470 ASN B C 1
ATOM 2151 O O . ASN B 1 43 ? 11.891 -27.980 22.493 1.000 34.940 470 ASN B O 1
ATOM 2162 N N . TYR B 1 44 ? 10.331 -26.431 22.963 1.000 30.920 471 TYR B N 1
ATOM 2163 C CA . TYR B 1 44 ? 11.318 -25.413 23.317 1.000 34.070 471 TYR B CA 1
ATOM 2164 C C . TYR B 1 44 ? 12.285 -25.926 24.375 1.000 33.300 471 TYR B C 1
ATOM 2165 O O . TYR B 1 44 ? 13.501 -25.736 24.271 1.000 28.380 471 TYR B O 1
ATOM 2183 N N . TYR B 1 45 ? 11.738 -26.571 25.400 1.000 29.570 472 TYR B N 1
ATOM 2184 C CA . TYR B 1 45 ? 12.542 -27.062 26.504 1.000 36.620 472 TYR B CA 1
ATOM 2185 C C . TYR B 1 45 ? 13.224 -28.394 26.182 1.000 33.170 472 TYR B C 1
ATOM 2186 O O . TYR B 1 45 ? 14.059 -28.869 26.949 1.000 40.350 472 TYR B O 1
ATOM 2204 N N . GLN B 1 46 ? 12.882 -28.976 25.035 1.000 36.880 473 GLN B N 1
ATOM 2205 C CA . GLN B 1 46 ? 13.571 -30.163 24.534 1.000 33.360 473 GLN B CA 1
ATOM 2206 C C . GLN B 1 46 ? 14.716 -29.755 23.589 1.000 33.810 473 GLN B C 1
ATOM 2207 O O . GLN B 1 46 ? 15.717 -30.466 23.453 1.000 36.410 473 GLN B O 1
ATOM 2221 N N . ILE B 1 47 ? 14.559 -28.597 22.952 1.000 33.140 474 ILE B N 1
ATOM 2222 C CA . ILE B 1 47 ? 15.546 -28.067 22.007 1.000 28.000 474 ILE B CA 1
ATOM 2223 C C . ILE B 1 47 ? 16.641 -27.250 22.706 1.000 28.600 474 ILE B C 1
ATOM 2224 O O . ILE B 1 47 ? 17.827 -27.319 22.342 1.000 31.030 474 ILE B O 1
ATOM 2240 N N . ILE B 1 48 ? 16.232 -26.476 23.707 1.000 25.730 475 ILE B N 1
ATOM 2241 C CA . ILE B 1 48 ? 17.116 -25.557 24.419 1.000 26.430 475 ILE B CA 1
ATOM 2242 C C . ILE B 1 48 ? 17.519 -26.141 25.775 1.000 29.200 475 ILE B C 1
ATOM 2243 O O . ILE B 1 48 ? 16.682 -26.329 26.671 1.000 31.420 475 ILE B O 1
ATOM 2259 N N . LYS B 1 49 ? 18.815 -26.419 25.919 1.000 31.380 476 LYS B N 1
ATOM 2260 C CA . LYS B 1 49 ? 19.332 -27.123 27.085 1.000 28.560 476 LYS B CA 1
ATOM 2261 C C . LYS B 1 49 ? 19.308 -26.268 28.348 1.000 28.570 476 LYS B C 1
ATOM 2262 O O . LYS B 1 49 ? 18.986 -26.760 29.428 1.000 34.880 476 LYS B O 1
ATOM 2266 N N . ALA B 1 50 ? 19.648 -24.990 28.206 1.000 27.680 477 ALA B N 1
ATOM 2267 C CA . ALA B 1 50 ? 19.791 -24.095 29.349 1.000 30.140 477 ALA B CA 1
ATOM 2268 C C . ALA B 1 50 ? 19.023 -22.807 29.100 1.000 25.300 477 ALA B C 1
ATOM 2269 O O . ALA B 1 50 ? 19.603 -21.772 28.781 1.000 27.110 477 ALA B O 1
ATOM 2276 N N . PRO B 1 51 ? 17.694 -22.873 29.223 1.000 28.290 478 PRO B N 1
ATOM 2277 C CA . PRO B 1 51 ? 16.885 -21.675 28.996 1.000 24.520 478 PRO B CA 1
ATOM 2278 C C . PRO B 1 51 ? 17.268 -20.547 29.938 1.000 22.290 478 PRO B C 1
ATOM 2279 O O . PRO B 1 51 ? 17.688 -20.797 31.072 1.000 30.970 478 PRO B O 1
ATOM 2290 N N . MET B 1 52 ? 17.131 -19.320 29.458 1.000 24.220 479 MET B N 1
ATOM 2291 C CA . MET B 1 52 ? 17.461 -18.142 30.239 1.000 26.690 479 MET B CA 1
ATOM 2292 C C . MET B 1 52 ? 16.637 -16.962 29.737 1.000 26.700 479 MET B C 1
ATOM 2293 O O . MET B 1 52 ? 16.302 -16.875 28.557 1.000 26.970 479 MET B O 1
ATOM 2307 N N . ASP B 1 53 ? 16.304 -16.061 30.650 1.000 27.640 480 ASP B N 1
ATOM 2308 C CA . ASP B 1 53 ? 15.505 -14.888 30.328 1.000 23.360 480 ASP B CA 1
ATOM 2309 C C . ASP B 1 53 ? 15.847 -13.792 31.319 1.000 28.830 480 ASP B C 1
ATOM 2310 O O . ASP B 1 53 ? 16.487 -14.048 32.345 1.000 26.150 480 ASP B O 1
ATOM 2319 N N . ILE B 1 54 ? 15.413 -12.576 31.027 1.000 25.490 481 ILE B N 1
ATOM 2320 C CA . ILE B 1 54 ? 15.807 -11.432 31.828 1.000 26.280 481 ILE B CA 1
ATOM 2321 C C . ILE B 1 54 ? 15.215 -11.463 33.244 1.000 28.710 481 ILE B C 1
ATOM 2322 O O . ILE B 1 54 ? 15.896 -11.075 34.196 1.000 27.430 481 ILE B O 1
ATOM 2338 N N . SER B 1 55 ? 13.976 -11.917 33.409 1.000 27.190 482 SER B N 1
ATOM 2339 C CA A SER B 1 55 ? 13.402 -11.998 34.748 0.470 30.280 482 SER B CA 1
ATOM 2340 C CA B SER B 1 55 ? 13.391 -12.016 34.743 0.530 30.280 482 SER B CA 1
ATOM 2341 C C . SER B 1 55 ? 14.224 -12.971 35.597 1.000 30.960 482 SER B C 1
ATOM 2342 O O . SER B 1 55 ? 14.473 -12.717 36.775 1.000 27.570 482 SER B O 1
ATOM 2357 N N . SER B 1 56 ? 14.674 -14.067 34.993 1.000 28.590 483 SER B N 1
ATOM 2358 C CA . SER B 1 56 ? 15.455 -15.050 35.725 1.000 31.070 483 SER B CA 1
ATOM 2359 C C . SER B 1 56 ? 16.818 -14.487 36.098 1.000 27.240 483 SER B C 1
ATOM 2360 O O . SER B 1 56 ? 17.307 -14.739 37.200 1.000 28.220 483 SER B O 1
ATOM 2368 N N . MET B 1 57 ? 17.432 -13.726 35.193 1.000 29.010 484 MET B N 1
ATOM 2369 C CA . MET B 1 57 ? 18.719 -13.102 35.494 1.000 27.350 484 MET B CA 1
ATOM 2370 C C . MET B 1 57 ? 18.565 -12.098 36.637 1.000 25.220 484 MET B C 1
ATOM 2371 O O . MET B 1 57 ? 19.416 -12.004 37.517 1.000 27.290 484 MET B O 1
ATOM 2385 N N . GLU B 1 58 ? 17.466 -11.359 36.636 1.000 27.430 485 GLU B N 1
ATOM 2386 C CA . GLU B 1 58 ? 17.259 -10.363 37.677 1.000 27.980 485 GLU B CA 1
ATOM 2387 C C . GLU B 1 58 ? 17.079 -11.057 39.027 1.000 26.420 485 GLU B C 1
ATOM 2388 O O . GLU B 1 58 ? 17.561 -10.557 40.051 1.000 31.290 485 GLU B O 1
ATOM 2400 N N . LYS B 1 59 ? 16.411 -12.212 39.026 1.000 28.200 486 LYS B N 1
ATOM 2401 C CA . LYS B 1 59 ? 16.253 -13.009 40.243 1.000 26.050 486 LYS B CA 1
ATOM 2402 C C . LYS B 1 59 ? 17.599 -13.515 40.741 1.000 30.650 486 LYS B C 1
ATOM 2403 O O . LYS B 1 59 ? 17.905 -13.437 41.936 1.000 28.570 486 LYS B O 1
ATOM 2422 N N . LYS B 1 60 ? 18.406 -14.027 39.816 1.000 23.770 487 LYS B N 1
ATOM 2423 C CA . LYS B 1 60 ? 19.737 -14.511 40.154 1.000 27.210 487 LYS B CA 1
ATOM 2424 C C . LYS B 1 60 ? 20.596 -13.386 40.715 1.000 28.270 487 LYS B C 1
ATOM 2425 O O . LYS B 1 60 ? 21.316 -13.569 41.697 1.000 31.980 487 LYS B O 1
ATOM 2444 N N . LEU B 1 61 ? 20.510 -12.212 40.097 1.000 26.660 488 LEU B N 1
ATOM 2445 C CA . LEU B 1 61 ? 21.310 -11.077 40.523 1.000 28.400 488 LEU B CA 1
ATOM 2446 C C . LEU B 1 61 ? 20.929 -10.638 41.936 1.000 30.930 488 LEU B C 1
ATOM 2447 O O . LEU B 1 61 ? 21.792 -10.492 42.805 1.000 31.680 488 LEU B O 1
ATOM 2463 N N . ASN B 1 62 ? 19.637 -10.446 42.177 1.000 29.840 489 ASN B N 1
ATOM 2464 C CA . ASN B 1 62 ? 19.189 -10.029 43.500 1.000 29.800 489 ASN B CA 1
ATOM 2465 C C . ASN B 1 62 ? 19.437 -11.103 44.554 1.000 31.500 489 ASN B C 1
ATOM 2466 O O . ASN B 1 62 ? 19.568 -10.799 45.739 1.000 33.970 489 ASN B O 1
ATOM 2477 N N . GLY B 1 63 ? 19.509 -12.355 44.118 1.000 28.560 490 GLY B N 1
ATOM 2478 C CA . GLY B 1 63 ? 19.692 -13.470 45.028 1.000 32.170 490 GLY B CA 1
ATOM 2479 C C . GLY B 1 63 ? 21.150 -13.732 45.359 1.000 31.620 490 GLY B C 1
ATOM 2480 O O . GLY B 1 63 ? 21.458 -14.697 46.054 1.000 34.510 490 GLY B O 1
ATOM 2484 N N . GLY B 1 64 ? 22.044 -12.880 44.858 1.000 31.560 491 GLY B N 1
ATOM 2485 C CA . GLY B 1 64 ? 23.468 -13.027 45.101 1.000 30.190 491 GLY B CA 1
ATOM 2486 C C . GLY B 1 64 ? 24.089 -14.221 44.397 1.000 32.780 491 GLY B C 1
ATOM 2487 O O . GLY B 1 64 ? 25.124 -14.724 44.833 1.000 35.670 491 GLY B O 1
ATOM 2491 N N . LEU B 1 65 ? 23.480 -14.668 43.300 1.000 29.600 492 LEU B N 1
ATOM 2492 C CA . LEU B 1 65 ? 23.915 -15.895 42.639 1.000 31.530 492 LEU B CA 1
ATOM 2493 C C . LEU B 1 65 ? 24.943 -15.657 41.528 1.000 31.380 492 LEU B C 1
ATOM 2494 O O . LEU B 1 65 ? 25.466 -16.617 40.959 1.000 35.960 492 LEU B O 1
ATOM 2510 N N . TYR B 1 66 ? 25.222 -14.393 41.214 1.000 26.940 493 TYR B N 1
ATOM 2511 C CA . TYR B 1 66 ? 26.330 -14.062 40.316 1.000 29.470 493 TYR B CA 1
ATOM 2512 C C . TYR B 1 66 ? 27.537 -13.636 41.136 1.000 29.570 493 TYR B C 1
ATOM 2513 O O . TYR B 1 66 ? 27.659 -12.477 41.528 1.000 34.480 493 TYR B O 1
ATOM 2531 N N . CYS B 1 67 ? 28.423 -14.587 41.394 1.000 30.930 494 CYS B N 1
ATOM 2532 C CA . CYS B 1 67 ? 29.629 -14.310 42.161 1.000 34.720 494 CYS B CA 1
ATOM 2533 C C . CYS B 1 67 ? 30.660 -13.582 41.309 1.000 38.270 494 CYS B C 1
ATOM 2534 O O . CYS B 1 67 ? 31.487 -12.832 41.835 1.000 37.920 494 CYS B O 1
ATOM 2542 N N . THR B 1 68 ? 30.603 -13.799 39.996 1.000 32.170 495 THR B N 1
ATOM 2543 C CA . THR B 1 68 ? 31.527 -13.153 39.068 1.000 37.900 495 THR B CA 1
ATOM 2544 C C . THR B 1 68 ? 30.841 -12.523 37.864 1.000 34.320 495 THR B C 1
ATOM 2545 O O . THR B 1 68 ? 29.731 -12.909 37.486 1.000 36.780 495 THR B O 1
ATOM 2556 N N . LYS B 1 69 ? 31.527 -11.535 37.296 1.000 41.230 496 LYS B N 1
ATOM 2557 C CA . LYS B 1 69 ? 31.225 -10.974 35.984 1.000 44.970 496 LYS B CA 1
ATOM 2558 C C . LYS B 1 69 ? 30.924 -12.061 34.959 1.000 35.380 496 LYS B C 1
ATOM 2559 O O . LYS B 1 69 ? 29.910 -12.003 34.248 1.000 35.670 496 LYS B O 1
ATOM 2578 N N . GLU B 1 70 ? 31.802 -13.058 34.909 1.000 35.680 497 GLU B N 1
ATOM 2579 C CA . GLU B 1 70 ? 31.755 -14.095 33.878 1.000 38.960 497 GLU B CA 1
ATOM 2580 C C . GLU B 1 70 ? 30.443 -14.877 33.880 1.000 34.940 497 GLU B C 1
ATOM 2581 O O . GLU B 1 70 ? 29.929 -15.233 32.821 1.000 32.380 497 GLU B O 1
ATOM 2585 N N . GLU B 1 71 ? 29.905 -15.143 35.068 1.000 34.450 498 GLU B N 1
ATOM 2586 C CA . GLU B 1 71 ? 28.670 -15.912 35.205 1.000 32.600 498 GLU B CA 1
ATOM 2587 C C . GLU B 1 71 ? 27.480 -15.155 34.624 1.000 28.980 498 GLU B C 1
ATOM 2588 O O . GLU B 1 71 ? 26.629 -15.727 33.937 1.000 28.970 498 GLU B O 1
ATOM 2600 N N . PHE B 1 72 ? 27.444 -13.860 34.913 1.000 29.040 499 PHE B N 1
ATOM 2601 C CA . PHE B 1 72 ? 26.413 -12.956 34.431 1.000 30.740 499 PHE B CA 1
ATOM 2602 C C . PHE B 1 72 ? 26.490 -12.838 32.905 1.000 26.440 499 PHE B C 1
ATOM 2603 O O . PHE B 1 72 ? 25.484 -13.005 32.197 1.000 28.540 499 PHE B O 1
ATOM 2620 N N . VAL B 1 73 ? 27.697 -12.601 32.404 1.000 27.600 500 VAL B N 1
ATOM 2621 C CA . VAL B 1 73 ? 27.911 -12.461 30.969 1.000 26.900 500 VAL B CA 1
ATOM 2622 C C . VAL B 1 73 ? 27.551 -13.756 30.250 1.000 24.310 500 VAL B C 1
ATOM 2623 O O . VAL B 1 73 ? 26.949 -13.721 29.177 1.000 26.300 500 VAL B O 1
ATOM 2636 N N . ASN B 1 74 ? 27.895 -14.894 30.844 1.000 24.430 501 ASN B N 1
ATOM 2637 C CA . ASN B 1 74 ? 27.613 -16.177 30.220 1.000 24.710 501 ASN B CA 1
ATOM 2638 C C . ASN B 1 74 ? 26.104 -16.418 30.098 1.000 23.190 501 ASN B C 1
ATOM 2639 O O . ASN B 1 74 ? 25.649 -16.917 29.070 1.000 26.480 501 ASN B O 1
ATOM 2650 N N . ASP B 1 75 ? 25.334 -16.060 31.128 1.000 25.120 502 ASP B N 1
ATOM 2651 C CA . ASP B 1 75 ? 23.870 -16.192 31.049 1.000 21.760 502 ASP B CA 1
ATOM 2652 C C . ASP B 1 75 ? 23.304 -15.308 29.949 1.000 25.300 502 ASP B C 1
ATOM 2653 O O . ASP B 1 75 ? 22.450 -15.748 29.171 1.000 25.140 502 ASP B O 1
ATOM 2662 N N . MET B 1 76 ? 23.780 -14.068 29.877 1.000 24.230 503 MET B N 1
ATOM 2663 C CA . MET B 1 76 ? 23.292 -13.130 28.870 1.000 24.410 503 MET B CA 1
ATOM 2664 C C . MET B 1 76 ? 23.546 -13.673 27.463 1.000 26.280 503 MET B C 1
ATOM 2665 O O . MET B 1 76 ? 22.641 -13.722 26.627 1.000 23.840 503 MET B O 1
ATOM 2679 N N . LYS B 1 77 ? 24.775 -14.095 27.203 1.000 25.790 504 LYS B N 1
ATOM 2680 C CA . LYS B 1 77 ? 25.120 -14.638 25.895 1.000 25.560 504 LYS B CA 1
ATOM 2681 C C . LYS B 1 77 ? 24.373 -15.936 25.569 1.000 24.750 504 LYS B C 1
ATOM 2682 O O . LYS B 1 77 ? 23.997 -16.174 24.423 1.000 24.000 504 LYS B O 1
ATOM 2701 N N . THR B 1 78 ? 24.158 -16.780 26.567 1.000 23.810 505 THR B N 1
ATOM 2702 C CA . THR B 1 78 ? 23.437 -18.021 26.340 1.000 21.480 505 THR B CA 1
ATOM 2703 C C . THR B 1 78 ? 21.992 -17.710 25.955 1.000 24.420 505 THR B C 1
ATOM 2704 O O . THR B 1 78 ? 21.422 -18.370 25.087 1.000 23.250 505 THR B O 1
ATOM 2715 N N . MET B 1 79 ? 21.423 -16.691 26.591 1.000 24.510 506 MET B N 1
ATOM 2716 C CA . MET B 1 79 ? 20.064 -16.266 26.277 1.000 24.560 506 MET B CA 1
ATOM 2717 C C . MET B 1 79 ? 19.951 -15.921 24.793 1.000 26.160 506 MET B C 1
ATOM 2718 O O . MET B 1 79 ? 19.012 -16.347 24.130 1.000 25.260 506 MET B O 1
ATOM 2732 N N . PHE B 1 80 ? 20.921 -15.184 24.260 1.000 23.210 507 PHE B N 1
ATOM 2733 C CA . PHE B 1 80 ? 20.876 -14.815 22.848 1.000 24.720 507 PHE B CA 1
ATOM 2734 C C . PHE B 1 80 ? 21.091 -16.026 21.942 1.000 28.310 507 PHE B C 1
ATOM 2735 O O . PHE B 1 80 ? 20.362 -16.193 20.968 1.000 27.010 507 PHE B O 1
ATOM 2752 N N . ARG B 1 81 ? 22.075 -16.874 22.249 1.000 25.280 508 ARG B N 1
ATOM 2753 C CA . ARG B 1 81 ? 22.270 -18.095 21.455 1.000 27.380 508 ARG B CA 1
ATOM 2754 C C . ARG B 1 81 ? 21.009 -18.964 21.402 1.000 25.610 508 ARG B C 1
ATOM 2755 O O . ARG B 1 81 ? 20.651 -19.485 20.337 1.000 25.270 508 ARG B O 1
ATOM 2776 N N . ASN B 1 82 ? 20.337 -19.121 22.543 1.000 23.100 509 ASN B N 1
ATOM 2777 C CA . ASN B 1 82 ? 19.107 -19.904 22.617 1.000 25.270 509 ASN B CA 1
ATOM 2778 C C . ASN B 1 82 ? 18.077 -19.398 21.622 1.000 26.790 509 ASN B C 1
ATOM 2779 O O . ASN B 1 82 ? 17.411 -20.170 20.937 1.000 26.430 509 ASN B O 1
ATOM 2790 N N . CYS B 1 83 ? 17.956 -18.080 21.568 1.000 24.900 510 CYS B N 1
ATOM 2791 C CA . CYS B 1 83 ? 17.013 -17.432 20.681 1.000 25.030 510 CYS B CA 1
ATOM 2792 C C . CYS B 1 83 ? 17.344 -17.746 19.223 1.000 26.100 510 CYS B C 1
ATOM 2793 O O . CYS B 1 83 ? 16.456 -18.105 18.454 1.000 27.980 510 CYS B O 1
ATOM 2801 N N . ARG B 1 84 ? 18.618 -17.638 18.861 1.000 24.620 511 ARG B N 1
ATOM 2802 C CA . ARG B 1 84 ? 19.060 -17.882 17.490 1.000 25.400 511 ARG B CA 1
ATOM 2803 C C . ARG B 1 84 ? 18.833 -19.331 17.095 1.000 24.370 511 ARG B C 1
ATOM 2804 O O . ARG B 1 84 ? 18.462 -19.629 15.962 1.000 26.310 511 ARG B O 1
ATOM 2825 N N . LYS B 1 85 ? 19.043 -20.234 18.044 1.000 24.010 512 LYS B N 1
ATOM 2826 C CA . LYS B 1 85 ? 18.861 -21.654 17.789 1.000 24.560 512 LYS B CA 1
ATOM 2827 C C . LYS B 1 85 ? 17.394 -22.011 17.609 1.000 27.770 512 LYS B C 1
ATOM 2828 O O . LYS B 1 85 ? 17.012 -22.657 16.640 1.000 27.110 512 LYS B O 1
ATOM 2847 N N . TYR B 1 86 ? 16.566 -21.578 18.546 1.000 25.050 513 TYR B N 1
ATOM 2848 C CA . TYR B 1 86 ? 15.154 -21.916 18.505 1.000 22.300 513 TYR B CA 1
ATOM 2849 C C . TYR B 1 86 ? 14.426 -21.257 17.331 1.000 24.780 513 TYR B C 1
ATOM 2850 O O . TYR B 1 86 ? 13.650 -21.900 16.639 1.000 26.810 513 TYR B O 1
ATOM 2868 N N . ASN B 1 87 ? 14.692 -19.977 17.108 1.000 25.480 514 ASN B N 1
ATOM 2869 C CA . ASN B 1 87 ? 13.959 -19.211 16.107 1.000 26.490 514 ASN B CA 1
ATOM 2870 C C . ASN B 1 87 ? 14.574 -19.256 14.707 1.000 25.210 514 ASN B C 1
ATOM 2871 O O . ASN B 1 87 ? 13.890 -18.999 13.721 1.000 26.600 514 ASN B O 1
ATOM 2882 N N . GLY B 1 88 ? 15.857 -19.591 14.615 1.000 25.600 515 GLY B N 1
ATOM 2883 C CA . GLY B 1 88 ? 16.530 -19.647 13.328 1.000 30.700 515 GLY B CA 1
ATOM 2884 C C . GLY B 1 88 ? 17.338 -18.393 13.083 1.000 29.930 515 GLY B C 1
ATOM 2885 O O . GLY B 1 88 ? 16.955 -17.307 13.517 1.000 27.510 515 GLY B O 1
ATOM 2889 N N . GLU B 1 89 ? 18.461 -18.537 12.383 1.000 28.820 516 GLU B N 1
ATOM 2890 C CA . GLU B 1 89 ? 19.416 -17.451 12.247 1.000 28.260 516 GLU B CA 1
ATOM 2891 C C . GLU B 1 89 ? 18.891 -16.270 11.413 1.000 31.360 516 GLU B C 1
ATOM 2892 O O . GLU B 1 89 ? 19.347 -15.143 11.592 1.000 34.170 516 GLU B O 1
ATOM 2904 N N . SER B 1 90 ? 17.930 -16.510 10.524 1.000 29.530 517 SER B N 1
ATOM 2905 C CA . SER B 1 90 ? 17.416 -15.436 9.676 1.000 32.450 517 SER B CA 1
ATOM 2906 C C . SER B 1 90 ? 16.099 -14.881 10.216 1.000 39.690 517 SER B C 1
ATOM 2907 O O . SER B 1 90 ? 15.413 -14.111 9.543 1.000 35.990 517 SER B O 1
ATOM 2915 N N . SER B 1 91 ? 15.759 -15.270 11.439 1.000 28.980 518 SER B N 1
ATOM 2916 C CA . SER B 1 91 ? 14.518 -14.835 12.077 1.000 27.830 518 SER B CA 1
ATOM 2917 C C . SER B 1 91 ? 14.575 -13.380 12.516 1.000 27.990 518 SER B C 1
ATOM 2918 O O . SER B 1 91 ? 15.636 -12.866 12.852 1.000 28.530 518 SER B O 1
ATOM 2926 N N . GLU B 1 92 ? 13.415 -12.728 12.541 1.000 28.320 519 GLU B N 1
ATOM 2927 C CA . GLU B 1 92 ? 13.308 -11.391 13.113 1.000 25.880 519 GLU B CA 1
ATOM 2928 C C . GLU B 1 92 ? 13.758 -11.416 14.574 1.000 27.510 519 GLU B C 1
ATOM 2929 O O . GLU B 1 92 ? 14.311 -10.448 15.083 1.000 29.200 519 GLU B O 1
ATOM 2933 N N . TYR B 1 93 ? 13.530 -12.542 15.243 1.000 28.840 520 TYR B N 1
ATOM 2934 C CA . TYR B 1 93 ? 13.896 -12.683 16.645 1.000 26.090 520 TYR B CA 1
ATOM 2935 C C . TYR B 1 93 ? 15.424 -12.696 16.810 1.000 24.510 520 TYR B C 1
ATOM 2936 O O . TYR B 1 93 ? 15.952 -12.209 17.801 1.000 26.460 520 TYR B O 1
ATOM 2954 N N . THR B 1 94 ? 16.123 -13.244 15.826 1.000 26.810 521 THR B N 1
ATOM 2955 C CA . THR B 1 94 ? 17.585 -13.231 15.844 1.000 24.630 521 THR B CA 1
ATOM 2956 C C . THR B 1 94 ? 18.105 -11.816 15.595 1.000 28.550 521 THR B C 1
ATOM 2957 O O . THR B 1 94 ? 19.073 -11.392 16.218 1.000 30.400 521 THR B O 1
ATOM 2968 N N . LYS B 1 95 ? 17.454 -11.082 14.695 1.000 28.870 522 LYS B N 1
ATOM 2969 C CA . LYS B 1 95 ? 17.804 -9.681 14.482 1.000 27.870 522 LYS B CA 1
ATOM 2970 C C . LYS B 1 95 ? 17.696 -8.921 15.799 1.000 27.110 522 LYS B C 1
ATOM 2971 O O . LYS B 1 95 ? 18.568 -8.117 16.141 1.000 31.530 522 LYS B O 1
ATOM 2975 N N . MET B 1 96 ? 16.634 -9.199 16.547 1.000 28.050 523 MET B N 1
ATOM 2976 C CA . MET B 1 96 ? 16.453 -8.596 17.863 1.000 26.770 523 MET B CA 1
ATOM 2977 C C . MET B 1 96 ? 17.549 -9.042 18.843 1.000 25.930 523 MET B C 1
ATOM 2978 O O . MET B 1 96 ? 18.101 -8.221 19.573 1.000 29.370 523 MET B O 1
ATOM 2992 N N . SER B 1 97 ? 17.859 -10.336 18.858 1.000 29.210 524 SER B N 1
ATOM 2993 C CA . SER B 1 97 ? 18.960 -10.837 19.693 1.000 25.950 524 SER B CA 1
ATOM 2994 C C . SER B 1 97 ? 20.248 -10.077 19.407 1.000 27.700 524 SER B C 1
ATOM 2995 O O . SER B 1 97 ? 20.972 -9.699 20.328 1.000 29.710 524 SER B O 1
ATOM 3003 N N . ASP B 1 98 ? 20.537 -9.864 18.126 1.000 29.590 525 ASP B N 1
ATOM 3004 C CA . ASP B 1 98 ? 21.801 -9.244 17.728 1.000 28.780 525 ASP B CA 1
ATOM 3005 C C . ASP B 1 98 ? 21.867 -7.783 18.163 1.000 29.860 525 ASP B C 1
ATOM 3006 O O . ASP B 1 98 ? 22.900 -7.322 18.643 1.000 31.550 525 ASP B O 1
ATOM 3015 N N . ASN B 1 99 ? 20.765 -7.060 17.988 1.000 33.750 526 ASN B N 1
ATOM 3016 C CA . ASN B 1 99 ? 20.684 -5.678 18.443 1.000 36.650 526 ASN B CA 1
ATOM 3017 C C . ASN B 1 99 ? 20.878 -5.606 19.946 1.000 30.750 526 ASN B C 1
ATOM 3018 O O . ASN B 1 99 ? 21.600 -4.745 20.461 1.000 33.590 526 ASN B O 1
ATOM 3029 N N . LEU B 1 100 ? 20.238 -6.534 20.647 1.000 32.280 527 LEU B N 1
ATOM 3030 C CA . LEU B 1 100 ? 20.265 -6.537 22.096 1.000 31.550 527 LEU B CA 1
ATOM 3031 C C . LEU B 1 100 ? 21.650 -6.923 22.599 1.000 32.580 527 LEU B C 1
ATOM 3032 O O . LEU B 1 100 ? 22.125 -6.383 23.602 1.000 33.490 527 LEU B O 1
ATOM 3048 N N . GLU B 1 101 ? 22.319 -7.837 21.898 1.000 32.480 528 GLU B N 1
ATOM 3049 C CA . GLU B 1 101 ? 23.664 -8.220 22.302 1.000 29.120 528 GLU B CA 1
ATOM 3050 C C . GLU B 1 101 ? 24.639 -7.060 22.094 1.000 33.360 528 GLU B C 1
ATOM 3051 O O . GLU B 1 101 ? 25.536 -6.857 22.904 1.000 32.350 528 GLU B O 1
ATOM 3063 N N . ARG B 1 102 ? 24.465 -6.297 21.019 1.000 37.850 529 ARG B N 1
ATOM 3064 C CA . ARG B 1 102 ? 25.297 -5.116 20.795 1.000 36.970 529 ARG B CA 1
ATOM 3065 C C . ARG B 1 102 ? 25.092 -4.097 21.910 1.000 38.710 529 ARG B C 1
ATOM 3066 O O . ARG B 1 102 ? 26.050 -3.489 22.396 1.000 38.630 529 ARG B O 1
ATOM 3087 N N . CYS B 1 103 ? 23.838 -3.919 22.304 1.000 36.100 530 CYS B N 1
ATOM 3088 C CA . CYS B 1 103 ? 23.485 -3.049 23.421 1.000 36.050 530 CYS B CA 1
ATOM 3089 C C . CYS B 1 103 ? 24.174 -3.513 24.700 1.000 39.110 530 CYS B C 1
ATOM 3090 O O . CYS B 1 103 ? 24.768 -2.717 25.429 1.000 38.390 530 CYS B O 1
ATOM 3098 N N . PHE B 1 104 ? 24.094 -4.814 24.958 1.000 35.140 531 PHE B N 1
ATOM 3099 C CA . PHE B 1 104 ? 24.748 -5.422 26.112 1.000 35.270 531 PHE B CA 1
ATOM 3100 C C . PHE B 1 104 ? 26.259 -5.173 26.123 1.000 33.040 531 PHE B C 1
ATOM 3101 O O . PHE B 1 104 ? 26.819 -4.774 27.148 1.000 36.700 531 PHE B O 1
ATOM 3118 N N . HIS B 1 105 ? 26.911 -5.409 24.988 1.000 34.620 532 HIS B N 1
ATOM 3119 C CA . HIS B 1 105 ? 28.358 -5.238 24.887 1.000 35.540 532 HIS B CA 1
ATOM 3120 C C . HIS B 1 105 ? 28.755 -3.793 25.164 1.000 37.340 532 HIS B C 1
ATOM 3121 O O . HIS B 1 105 ? 29.753 -3.537 25.837 1.000 40.620 532 HIS B O 1
ATOM 3135 N N . ARG B 1 106 ? 27.966 -2.855 24.646 1.000 37.150 533 ARG B N 1
ATOM 3136 C CA . ARG B 1 106 ? 28.222 -1.435 24.864 1.000 40.840 533 ARG B CA 1
ATOM 3137 C C . ARG B 1 106 ? 28.092 -1.085 26.342 1.000 47.310 533 ARG B C 1
ATOM 3138 O O . ARG B 1 106 ? 28.943 -0.399 26.908 1.000 42.760 533 ARG B O 1
ATOM 3142 N N . ALA B 1 107 ? 27.020 -1.569 26.961 1.000 38.050 534 ALA B N 1
ATOM 3143 C CA . ALA B 1 107 ? 26.775 -1.319 28.374 1.000 41.080 534 ALA B CA 1
ATOM 3144 C C . ALA B 1 107 ? 27.895 -1.894 29.240 1.000 40.020 534 ALA B C 1
ATOM 3145 O O . ALA B 1 107 ? 28.288 -1.292 30.240 1.000 46.330 534 ALA B O 1
ATOM 3152 N N . MET B 1 108 ? 28.411 -3.059 28.855 1.000 37.520 535 MET B N 1
ATOM 3153 C CA . MET B 1 108 ? 29.475 -3.700 29.617 1.000 35.000 535 MET B CA 1
ATOM 3154 C C . MET B 1 108 ? 30.749 -2.873 29.535 1.000 41.740 535 MET B C 1
ATOM 3155 O O . MET B 1 108 ? 31.510 -2.794 30.497 1.000 42.940 535 MET B O 1
ATOM 3169 N N . MET B 1 109 ? 30.977 -2.254 28.383 1.000 41.240 536 MET B N 1
ATOM 3170 C CA . MET B 1 109 ? 32.161 -1.422 28.202 1.000 46.130 536 MET B CA 1
ATOM 3171 C C . MET B 1 109 ? 32.038 -0.166 29.054 1.000 44.340 536 MET B C 1
ATOM 3172 O O . MET B 1 109 ? 33.023 0.315 29.615 1.000 44.020 536 MET B O 1
ATOM 3186 N N . LYS B 1 110 ? 30.820 0.350 29.159 1.000 44.780 537 LYS B N 1
ATOM 3187 C CA . LYS B 1 110 ? 30.553 1.538 29.960 1.000 48.710 537 LYS B CA 1
ATOM 3188 C C . LYS B 1 110 ? 30.674 1.274 31.462 1.000 55.710 537 LYS B C 1
ATOM 3189 O O . LYS B 1 110 ? 31.151 2.133 32.204 1.000 54.510 537 LYS B O 1
ATOM 3193 N N . HIS B 1 111 ? 30.249 0.091 31.907 1.000 44.680 538 HIS B N 1
ATOM 3194 C CA . HIS B 1 111 ? 30.157 -0.201 33.339 1.000 43.710 538 HIS B CA 1
ATOM 3195 C C . HIS B 1 111 ? 31.224 -1.172 33.853 1.000 49.540 538 HIS B C 1
ATOM 3196 O O . HIS B 1 111 ? 31.348 -1.367 35.064 1.000 54.940 538 HIS B O 1
ATOM 3210 N N . PHE B 1 112 ? 31.987 -1.775 32.946 1.000 50.580 539 PHE B N 1
ATOM 3211 C CA . PHE B 1 112 ? 33.105 -2.635 33.331 1.000 47.230 539 PHE B CA 1
ATOM 3212 C C . PHE B 1 112 ? 34.338 -2.318 32.491 1.000 51.200 539 PHE B C 1
ATOM 3213 O O . PHE B 1 112 ? 34.758 -1.164 32.406 1.000 60.220 539 PHE B O 1
ATOM 3230 N N . ASP C 1 11 ? 1.522 14.341 32.024 1.000 64.310 438 ASP C N 1
ATOM 3231 C CA . ASP C 1 11 ? 2.081 15.676 32.205 1.000 58.230 438 ASP C CA 1
ATOM 3232 C C . ASP C 1 11 ? 2.751 16.157 30.920 1.000 57.960 438 ASP C C 1
ATOM 3233 O O . ASP C 1 11 ? 2.583 15.551 29.861 1.000 42.480 438 ASP C O 1
ATOM 3241 N N . ASP C 1 12 ? 3.510 17.244 31.015 1.000 61.510 439 ASP C N 1
ATOM 3242 C CA . ASP C 1 12 ? 4.143 17.828 29.841 1.000 58.180 439 ASP C CA 1
ATOM 3243 C C . ASP C 1 12 ? 5.197 16.898 29.254 1.000 51.600 439 ASP C C 1
ATOM 3244 O O . ASP C 1 12 ? 5.359 16.846 28.035 1.000 43.960 439 ASP C O 1
ATOM 3253 N N . PHE C 1 13 ? 5.907 16.160 30.106 1.000 49.950 440 PHE C N 1
ATOM 3254 C CA . PHE C 1 13 ? 6.894 15.203 29.617 1.000 48.810 440 PHE C CA 1
ATOM 3255 C C . PHE C 1 13 ? 6.229 14.190 28.702 1.000 44.220 440 PHE C C 1
ATOM 3256 O O . PHE C 1 13 ? 6.705 13.9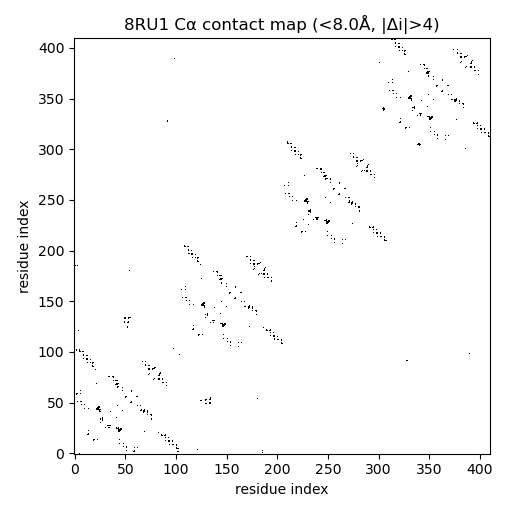34 27.597 1.000 37.310 440 PHE C O 1
ATOM 3273 N N . THR C 1 14 ? 5.121 13.622 29.165 1.000 39.540 441 THR C N 1
ATOM 3274 C CA . THR C 1 14 ? 4.415 12.604 28.399 1.000 39.450 441 THR C CA 1
ATOM 3275 C C . THR C 1 14 ? 3.880 13.200 27.104 1.000 33.420 441 THR C C 1
ATOM 3276 O O . THR C 1 14 ? 3.943 12.564 26.053 1.000 34.990 441 THR C O 1
ATOM 3287 N N . ALA C 1 15 ? 3.383 14.431 27.185 1.000 34.750 442 ALA C N 1
ATOM 3288 C CA . ALA C 1 15 ? 2.842 15.128 26.023 1.000 31.750 442 ALA C CA 1
ATOM 3289 C C . ALA C 1 15 ? 3.924 15.322 24.964 1.000 35.700 442 ALA C C 1
ATOM 3290 O O . ALA C 1 15 ? 3.712 15.058 23.782 1.000 33.950 442 ALA C O 1
ATOM 3297 N N . MET C 1 16 ? 5.085 15.793 25.400 1.000 31.600 443 MET C N 1
ATOM 3298 C CA . MET C 1 16 ? 6.205 16.001 24.489 1.000 30.880 443 MET C CA 1
ATOM 3299 C C . MET C 1 16 ? 6.579 14.703 23.779 1.000 27.450 443 MET C C 1
ATOM 3300 O O . MET C 1 16 ? 6.792 14.690 22.561 1.000 34.330 443 MET C O 1
ATOM 3314 N N . TYR C 1 17 ? 6.654 13.607 24.527 1.000 28.290 444 TYR C N 1
ATOM 3315 C CA . TYR C 1 17 ? 7.061 12.342 23.938 1.000 33.180 444 TYR C CA 1
ATOM 3316 C C . TYR C 1 17 ? 6.067 11.870 22.881 1.000 32.430 444 TYR C C 1
ATOM 3317 O O . TYR C 1 17 ? 6.455 11.338 21.842 1.000 34.280 444 TYR C O 1
ATOM 3335 N N . LYS C 1 18 ? 4.781 12.080 23.129 1.000 33.730 445 LYS C N 1
ATOM 3336 C CA . LYS C 1 18 ? 3.776 11.662 22.168 1.000 32.100 445 LYS C CA 1
ATOM 3337 C C . LYS C 1 18 ? 3.842 12.483 20.881 1.000 30.920 445 LYS C C 1
ATOM 3338 O O . LYS C 1 18 ? 3.699 11.936 19.794 1.000 33.930 445 LYS C O 1
ATOM 3357 N N . VAL C 1 19 ? 4.073 13.788 21.004 1.000 30.700 446 VAL C N 1
ATOM 3358 C CA . VAL C 1 19 ? 4.236 14.650 19.834 1.000 29.100 446 VAL C CA 1
ATOM 3359 C C . VAL C 1 19 ? 5.459 14.212 19.025 1.000 29.860 446 VAL C C 1
ATOM 3360 O O . VAL C 1 19 ? 5.417 14.128 17.797 1.000 29.270 446 VAL C O 1
ATOM 3373 N N . LEU C 1 20 ? 6.546 13.916 19.724 1.000 31.650 447 LEU C N 1
ATOM 3374 C CA . LEU C 1 20 ? 7.772 13.509 19.057 1.000 30.840 447 LEU C CA 1
ATOM 3375 C C . LEU C 1 20 ? 7.557 12.184 18.319 1.000 31.170 447 LEU C C 1
ATOM 3376 O O . LEU C 1 20 ? 8.050 11.997 17.207 1.000 32.080 447 LEU C O 1
ATOM 3392 N N . ASP C 1 21 ? 6.790 11.278 18.923 1.000 33.740 448 ASP C N 1
ATOM 3393 C CA . ASP C 1 21 ? 6.510 9.983 18.300 1.000 39.580 448 ASP C CA 1
ATOM 3394 C C . ASP C 1 21 ? 5.679 10.138 17.035 1.000 35.750 448 ASP C C 1
ATOM 3395 O O . ASP C 1 21 ? 5.891 9.428 16.051 1.000 40.320 448 ASP C O 1
ATOM 3404 N N . VAL C 1 22 ? 4.720 11.055 17.067 1.000 33.680 449 VAL C N 1
ATOM 3405 C CA . VAL C 1 22 ? 3.902 11.325 15.896 1.000 34.950 449 VAL C CA 1
ATOM 3406 C C . VAL C 1 22 ? 4.768 11.880 14.768 1.000 38.220 449 VAL C C 1
ATOM 3407 O O . VAL C 1 22 ? 4.650 11.455 13.620 1.000 37.990 449 VAL C O 1
ATOM 3420 N N . VAL C 1 23 ? 5.639 12.828 15.099 1.000 36.210 450 VAL C N 1
ATOM 3421 C CA . VAL C 1 23 ? 6.510 13.437 14.098 1.000 37.040 450 VAL C CA 1
ATOM 3422 C C . VAL C 1 23 ? 7.444 12.387 13.499 1.000 30.010 450 VAL C C 1
ATOM 3423 O O . VAL C 1 23 ? 7.648 12.356 12.287 1.000 31.860 450 VAL C O 1
ATOM 3436 N N . LYS C 1 24 ? 8.005 11.524 14.342 1.000 33.490 451 LYS C N 1
ATOM 3437 C CA . LYS C 1 24 ? 8.888 10.458 13.864 1.000 36.480 451 LYS C CA 1
ATOM 3438 C C . LYS C 1 24 ? 8.182 9.536 12.884 1.000 44.880 451 LYS C C 1
ATOM 3439 O O . LYS C 1 24 ? 8.771 9.086 11.906 1.000 44.580 451 LYS C O 1
ATOM 3458 N N . ALA C 1 25 ? 6.913 9.257 13.158 1.000 43.720 452 ALA C N 1
ATOM 3459 C CA . ALA C 1 25 ? 6.172 8.256 12.404 1.000 40.560 452 ALA C CA 1
ATOM 3460 C C . ALA C 1 25 ? 5.746 8.778 11.037 1.000 43.610 452 ALA C C 1
ATOM 3461 O O . ALA C 1 25 ? 5.325 8.008 10.174 1.000 49.000 452 ALA C O 1
ATOM 3468 N N . HIS C 1 26 ? 5.861 10.088 10.844 1.000 35.230 453 HIS C N 1
ATOM 3469 C CA . HIS C 1 26 ? 5.409 10.730 9.615 1.000 33.030 453 HIS C CA 1
ATOM 3470 C C . HIS C 1 26 ? 6.311 10.385 8.430 1.000 40.510 453 HIS C C 1
ATOM 3471 O O . HIS C 1 26 ? 7.527 10.283 8.572 1.000 41.280 453 HIS C O 1
ATOM 3485 N N . LYS C 1 27 ? 5.693 10.219 7.263 1.000 41.340 454 LYS C N 1
ATOM 3486 C CA . LYS C 1 27 ? 6.383 9.815 6.037 1.000 47.030 454 LYS C CA 1
ATOM 3487 C C . LYS C 1 27 ? 7.615 10.663 5.693 1.000 44.950 454 LYS C C 1
ATOM 3488 O O . LYS C 1 27 ? 8.593 10.155 5.138 1.000 44.490 454 LYS C O 1
ATOM 3492 N N . ASP C 1 28 ? 7.559 11.949 6.025 1.000 42.720 455 ASP C N 1
ATOM 3493 C CA . ASP C 1 28 ? 8.593 12.907 5.636 1.000 43.400 455 ASP C CA 1
ATOM 3494 C C . ASP C 1 28 ? 9.598 13.202 6.751 1.000 35.720 455 ASP C C 1
ATOM 3495 O O . ASP C 1 28 ? 10.285 14.222 6.714 1.000 35.930 455 ASP C O 1
ATOM 3504 N N . SER C 1 29 ? 9.690 12.313 7.731 1.000 33.100 456 SER C N 1
ATOM 3505 C CA . SER C 1 29 ? 10.542 12.564 8.892 1.000 33.150 456 SER C CA 1
ATOM 3506 C C . SER C 1 29 ? 11.989 12.141 8.668 1.000 37.300 456 SER C C 1
ATOM 3507 O O . SER C 1 29 ? 12.868 12.528 9.442 1.000 33.160 456 SER C O 1
ATOM 3515 N N . TRP C 1 30 ? 12.243 11.350 7.626 1.000 37.050 457 TRP C N 1
ATOM 3516 C CA . TRP C 1 30 ? 13.542 10.693 7.504 1.000 35.620 457 TRP C CA 1
ATOM 3517 C C . TRP C 1 30 ? 14.716 11.672 7.397 1.000 29.810 457 TRP C C 1
ATOM 3518 O O . TRP C 1 30 ? 15.785 11.376 7.915 1.000 36.910 457 TRP C O 1
ATOM 3539 N N . PRO C 1 31 ? 14.528 12.851 6.774 1.000 34.520 458 PRO C N 1
ATOM 3540 C CA . PRO C 1 31 ? 15.710 13.728 6.751 1.000 35.050 458 PRO C CA 1
ATOM 3541 C C . PRO C 1 31 ? 16.046 14.346 8.116 1.000 33.610 458 PRO C C 1
ATOM 3542 O O . PRO C 1 31 ? 17.044 15.055 8.230 1.000 35.550 458 PRO C O 1
ATOM 3553 N N . PHE C 1 32 ? 15.225 14.062 9.123 1.000 30.800 459 PHE C N 1
ATOM 3554 C CA . PHE C 1 32 ? 15.265 14.768 10.400 1.000 30.570 459 PHE C CA 1
ATOM 3555 C C . PHE C 1 32 ? 15.562 13.848 11.571 1.000 30.830 459 PHE C C 1
ATOM 3556 O O . PHE C 1 32 ? 15.694 14.303 12.712 1.000 29.180 459 PHE C O 1
ATOM 3573 N N . LEU C 1 33 ? 15.657 12.555 11.292 1.000 29.500 460 LEU C N 1
ATOM 3574 C CA . LEU C 1 33 ? 15.732 11.551 12.349 1.000 30.310 460 LEU C CA 1
ATOM 3575 C C . LEU C 1 33 ? 17.055 11.569 13.099 1.000 31.540 460 LEU C C 1
ATOM 3576 O O . LEU C 1 33 ? 17.086 11.375 14.312 1.000 34.240 460 LEU C O 1
ATOM 3592 N N . GLU C 1 34 ? 18.140 11.799 12.369 1.000 31.060 461 GLU C N 1
ATOM 3593 C CA . GLU C 1 34 ? 19.487 11.772 12.935 1.000 31.090 461 GLU C CA 1
ATOM 3594 C C . GLU C 1 34 ? 20.251 13.029 12.539 1.000 28.060 461 GLU C C 1
ATOM 3595 O O . GLU C 1 34 ? 19.863 13.721 11.601 1.000 27.820 461 GLU C O 1
ATOM 3607 N N . PRO C 1 35 ? 21.351 13.329 13.247 1.000 29.140 462 PRO C N 1
ATOM 3608 C CA . PRO C 1 35 ? 22.165 14.472 12.828 1.000 28.480 462 PRO C CA 1
ATOM 3609 C C . PRO C 1 35 ? 22.601 14.359 11.370 1.000 29.010 462 PRO C C 1
ATOM 3610 O O . PRO C 1 35 ? 22.919 13.271 10.890 1.000 28.940 462 PRO C O 1
ATOM 3621 N N . VAL C 1 36 ? 22.583 15.480 10.671 1.000 28.490 463 VAL C N 1
ATOM 3622 C CA . VAL C 1 36 ? 23.024 15.504 9.287 1.000 27.680 463 VAL C CA 1
ATOM 3623 C C . VAL C 1 36 ? 24.522 15.271 9.247 1.000 32.310 463 VAL C C 1
ATOM 3624 O O . VAL C 1 36 ? 25.270 15.873 10.017 1.000 32.470 463 VAL C O 1
ATOM 3637 N N . ASP C 1 37 ? 24.941 14.379 8.355 1.000 29.800 464 ASP C N 1
ATOM 3638 C CA . ASP C 1 37 ? 26.349 14.078 8.148 1.000 28.010 464 ASP C CA 1
ATOM 3639 C C . ASP C 1 37 ? 26.830 14.803 6.898 1.000 34.030 464 ASP C C 1
ATOM 3640 O O . ASP C 1 37 ? 26.153 14.797 5.870 1.000 31.390 464 ASP C O 1
ATOM 3649 N N . GLU C 1 38 ? 27.993 15.438 6.983 1.000 29.080 465 GLU C N 1
ATOM 3650 C CA . GLU C 1 38 ? 28.481 16.250 5.868 1.000 29.550 465 GLU C CA 1
ATOM 3651 C C . GLU C 1 38 ? 28.910 15.414 4.665 1.000 34.580 465 GLU C C 1
ATOM 3652 O O . GLU C 1 38 ? 29.082 15.951 3.571 1.000 35.270 46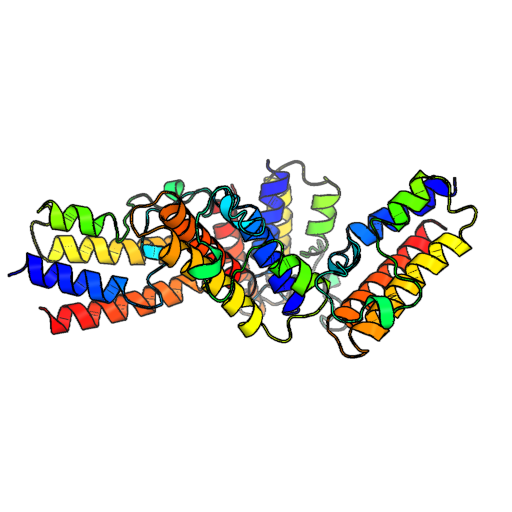5 GLU C O 1
ATOM 3664 N N . SER C 1 39 ? 29.075 14.108 4.858 1.000 32.060 466 SER C N 1
ATOM 3665 C CA . SER C 1 39 ? 29.446 13.226 3.752 1.000 31.300 466 SER C CA 1
ATOM 3666 C C . SER C 1 39 ? 28.471 13.353 2.576 1.000 33.280 466 SER C C 1
ATOM 3667 O O . SER C 1 39 ? 28.898 13.392 1.424 1.000 37.340 466 SER C O 1
ATOM 3675 N N . TYR C 1 40 ? 27.172 13.428 2.867 1.000 31.210 467 TYR C N 1
ATOM 3676 C CA . TYR C 1 40 ? 26.154 13.573 1.819 1.000 33.810 467 TYR C CA 1
ATOM 3677 C C . TYR C 1 40 ? 25.524 14.966 1.790 1.000 32.530 467 TYR C C 1
ATOM 3678 O O . TYR C 1 40 ? 24.631 15.234 0.982 1.000 34.480 467 TYR C O 1
ATOM 3696 N N . ALA C 1 41 ? 25.973 15.838 2.688 1.000 33.280 468 ALA C N 1
ATOM 3697 C CA . ALA C 1 41 ? 25.508 17.221 2.735 1.000 27.800 468 ALA C CA 1
ATOM 3698 C C . ALA C 1 41 ? 26.710 18.154 2.818 1.000 28.080 468 ALA C C 1
ATOM 3699 O O . ALA C 1 41 ? 27.048 18.653 3.893 1.000 29.550 468 ALA C O 1
ATOM 3706 N N . PRO C 1 42 ? 27.358 18.403 1.672 1.000 35.000 469 PRO C N 1
ATOM 3707 C CA . PRO C 1 42 ? 28.565 19.235 1.658 1.000 34.990 469 PRO C CA 1
ATOM 3708 C C . PRO C 1 42 ? 28.370 20.595 2.322 1.000 29.200 469 PRO C C 1
ATOM 3709 O O . PRO C 1 42 ? 27.362 21.258 2.076 1.000 31.540 469 PRO C O 1
ATOM 3720 N N . ASN C 1 43 ? 29.327 20.977 3.163 1.000 33.690 470 ASN C N 1
ATOM 3721 C CA . ASN C 1 43 ? 29.364 22.299 3.782 1.000 33.620 470 ASN C CA 1
ATOM 3722 C C . ASN C 1 43 ? 28.196 22.577 4.721 1.000 34.930 470 ASN C C 1
ATOM 3723 O O . ASN C 1 43 ? 27.936 23.732 5.051 1.000 35.060 470 ASN C O 1
ATOM 3734 N N . TYR C 1 44 ? 27.501 21.529 5.150 1.000 32.030 471 TYR C N 1
ATOM 3735 C CA . TYR C 1 44 ? 26.296 21.700 5.972 1.000 30.530 471 TYR C CA 1
ATOM 3736 C C . TYR C 1 44 ? 26.539 22.573 7.203 1.000 29.490 471 TYR C C 1
ATOM 3737 O O . TYR C 1 44 ? 25.757 23.481 7.482 1.000 34.360 471 TYR C O 1
ATOM 3755 N N . TYR C 1 45 ? 27.620 22.308 7.929 1.000 30.700 472 TYR C N 1
ATOM 3756 C CA . TYR C 1 45 ? 27.848 22.987 9.207 1.000 29.070 472 TYR C CA 1
ATOM 3757 C C . TYR C 1 45 ? 28.670 24.263 9.079 1.000 41.250 472 TYR C C 1
ATOM 3758 O O . TYR C 1 45 ? 29.022 24.881 10.083 1.000 42.300 472 TYR C O 1
ATOM 3776 N N . GLN C 1 46 ? 28.959 24.659 7.845 1.000 37.930 473 GLN C N 1
ATOM 3777 C CA . GLN C 1 46 ? 29.423 26.012 7.572 1.000 39.110 473 GLN C CA 1
ATOM 3778 C C . GLN C 1 46 ? 28.201 26.924 7.482 1.000 44.670 473 GLN C C 1
ATOM 3779 O O . GLN C 1 46 ? 28.283 28.127 7.737 1.000 47.920 473 GLN C O 1
ATOM 3783 N N . ILE C 1 47 ? 27.063 26.324 7.137 1.000 38.640 474 ILE C N 1
ATOM 3784 C CA . ILE C 1 47 ? 25.819 27.047 6.902 1.000 38.190 474 ILE C CA 1
ATOM 3785 C C . ILE C 1 47 ? 24.882 26.997 8.117 1.000 38.480 474 ILE C C 1
ATOM 3786 O O . ILE C 1 47 ? 24.246 27.993 8.470 1.000 38.640 474 ILE C O 1
ATOM 3802 N N . ILE C 1 48 ? 24.805 25.829 8.747 1.000 34.220 475 ILE C N 1
ATOM 3803 C CA . ILE C 1 48 ? 23.925 25.615 9.898 1.000 33.580 475 ILE C CA 1
ATOM 3804 C C . ILE C 1 48 ? 24.710 25.751 11.210 1.000 31.380 475 ILE C C 1
ATOM 3805 O O . ILE C 1 48 ? 25.575 24.930 11.516 1.000 38.270 475 ILE C O 1
ATOM 3821 N N . LYS C 1 49 ? 24.400 26.791 11.979 1.000 31.170 476 LYS C N 1
ATOM 3822 C CA . LYS C 1 49 ? 25.121 27.090 13.216 1.000 38.330 476 LYS C CA 1
ATOM 3823 C C . LYS C 1 49 ? 24.461 26.503 14.469 1.000 29.330 476 LYS C C 1
ATOM 3824 O O . LYS C 1 49 ? 25.108 26.390 15.520 1.000 28.700 476 LYS C O 1
ATOM 3828 N N . ALA C 1 50 ? 23.180 26.152 14.369 1.000 30.780 477 ALA C N 1
ATOM 3829 C CA . ALA C 1 50 ? 22.451 25.560 15.490 1.000 28.720 477 ALA C CA 1
ATOM 3830 C C . ALA C 1 50 ? 21.760 24.272 15.051 1.000 29.240 477 ALA C C 1
ATOM 3831 O O . ALA C 1 50 ? 20.555 24.279 14.742 1.000 28.420 477 ALA C O 1
ATOM 3838 N N . PRO C 1 51 ? 22.515 23.157 15.030 1.000 25.390 478 PRO C N 1
ATOM 3839 C CA . PRO C 1 51 ? 21.992 21.858 14.585 1.000 31.320 478 PRO C CA 1
ATOM 3840 C C . PRO C 1 51 ? 20.926 21.304 15.515 1.000 29.670 478 PRO C C 1
ATOM 3841 O O . PRO C 1 51 ? 20.976 21.539 16.716 1.000 27.790 478 PRO C O 1
ATOM 3852 N N . MET C 1 52 ? 19.973 20.571 14.954 1.000 28.430 479 MET C N 1
ATOM 3853 C CA . MET C 1 52 ? 19.015 19.835 15.763 1.000 27.340 479 MET C CA 1
ATOM 3854 C C . MET C 1 52 ? 18.451 18.696 14.925 1.000 28.940 479 MET C C 1
ATOM 3855 O O . MET C 1 52 ? 18.345 18.798 13.698 1.000 29.160 479 MET C O 1
ATOM 3869 N N . ASP C 1 53 ? 18.125 17.602 15.598 1.000 26.030 480 ASP C N 1
ATOM 3870 C CA . ASP C 1 53 ? 17.521 16.445 14.964 1.000 28.920 480 ASP C CA 1
ATOM 3871 C C . ASP C 1 53 ? 16.637 15.729 15.984 1.000 28.490 480 ASP C C 1
ATOM 3872 O O . ASP C 1 53 ? 16.726 15.969 17.191 1.000 27.630 480 ASP C O 1
ATOM 3881 N N . ILE C 1 54 ? 15.801 14.826 15.500 1.000 29.680 481 ILE C N 1
ATOM 3882 C CA . ILE C 1 54 ? 14.821 14.188 16.366 1.000 30.400 481 ILE C CA 1
ATOM 3883 C C . ILE C 1 54 ? 15.480 13.269 17.400 1.000 30.270 481 ILE C C 1
ATOM 3884 O O . ILE C 1 54 ? 15.047 13.231 18.545 1.000 30.170 481 ILE C O 1
ATOM 3900 N N . SER C 1 55 ? 16.537 12.549 17.024 1.000 32.160 482 SER C N 1
ATOM 3901 C CA A SER C 1 55 ? 17.213 11.672 17.976 0.310 30.110 482 SER C CA 1
ATOM 3902 C CA B SER C 1 55 ? 17.225 11.677 17.975 0.690 29.980 482 SER C CA 1
ATOM 3903 C C . SER C 1 55 ? 17.796 12.486 19.128 1.000 31.310 482 SER C C 1
ATOM 3904 O O . SER C 1 55 ? 17.747 12.061 20.282 1.000 30.390 482 SER C O 1
ATOM 3919 N N . SER C 1 56 ? 18.339 13.658 18.809 1.000 29.300 483 SER C N 1
ATOM 3920 C CA . SER C 1 56 ? 18.874 14.550 19.829 1.000 28.540 483 SER C CA 1
ATOM 3921 C C . SER C 1 56 ? 17.769 15.070 20.747 1.000 30.630 483 SER C C 1
ATOM 3922 O O . SER C 1 56 ? 17.945 15.147 21.964 1.000 27.950 483 SER C O 1
ATOM 3930 N N . MET C 1 57 ? 16.630 15.427 20.164 1.000 29.520 484 MET C N 1
ATOM 3931 C CA . MET C 1 57 ? 15.502 15.894 20.953 1.000 24.060 484 MET C CA 1
ATOM 3932 C C . MET C 1 57 ? 15.046 14.804 21.920 1.000 30.000 484 MET C C 1
ATOM 3933 O O . MET C 1 57 ? 14.691 15.083 23.062 1.000 28.000 484 MET C O 1
ATOM 3947 N N . GLU C 1 58 ? 15.060 13.559 21.462 1.000 31.120 485 GLU C N 1
ATOM 3948 C CA . GLU C 1 58 ? 14.664 12.442 22.313 1.000 32.270 485 GLU C CA 1
ATOM 3949 C C . GLU C 1 58 ? 15.581 12.330 23.520 1.000 34.750 485 GLU C C 1
ATOM 3950 O O . GLU C 1 58 ? 15.125 12.077 24.634 1.000 32.860 485 GLU C O 1
ATOM 3962 N N . LYS C 1 59 ? 16.878 12.513 23.287 1.000 32.460 486 LYS C N 1
ATOM 3963 C CA . LYS C 1 59 ? 17.863 12.439 24.352 1.000 33.040 486 LYS C CA 1
ATOM 3964 C C . LYS C 1 59 ? 17.697 13.591 25.338 1.000 29.740 486 LYS C C 1
ATOM 3965 O O . LYS C 1 59 ? 17.856 13.411 26.546 1.000 33.020 486 LYS C O 1
ATOM 3984 N N . LYS C 1 60 ? 17.381 14.776 24.826 1.000 28.690 487 LYS C N 1
ATOM 3985 C CA . LYS C 1 60 ? 17.194 15.940 25.681 1.000 26.560 487 LYS C CA 1
ATOM 3986 C C . LYS C 1 60 ? 15.934 15.771 26.522 1.000 31.180 487 LYS C C 1
ATOM 3987 O O . LYS C 1 60 ? 15.911 16.106 27.705 1.000 31.630 487 LYS C O 1
ATOM 4006 N N . LEU C 1 61 ? 14.889 15.230 25.908 1.000 31.530 488 LEU C N 1
ATOM 4007 C CA . LEU C 1 61 ? 13.645 14.959 26.612 1.000 30.380 488 LEU C CA 1
ATOM 4008 C C . LEU C 1 61 ? 13.870 13.971 27.762 1.000 34.580 488 LEU C C 1
ATOM 4009 O O . LEU C 1 61 ? 13.454 14.211 28.900 1.000 37.010 488 LEU C O 1
ATOM 4025 N N . ASN C 1 62 ? 14.554 12.871 27.468 1.000 37.480 489 ASN C N 1
ATOM 4026 C CA . ASN C 1 62 ? 14.819 11.847 28.470 1.000 42.160 489 ASN C CA 1
ATOM 4027 C C . ASN C 1 62 ? 15.838 12.303 29.509 1.000 39.980 489 ASN C C 1
ATOM 4028 O O . ASN C 1 62 ? 15.871 11.779 30.622 1.000 46.740 489 ASN C O 1
ATOM 4039 N N . GLY C 1 63 ? 16.661 13.284 29.148 1.000 37.300 490 GLY C N 1
ATOM 4040 C CA . GLY C 1 63 ? 17.569 13.912 30.093 1.000 36.410 490 GLY C CA 1
ATOM 4041 C C . GLY C 1 63 ? 16.859 14.914 30.991 1.000 36.940 490 GLY C C 1
ATOM 4042 O O . GLY C 1 63 ? 17.456 15.466 31.913 1.000 39.730 490 GLY C O 1
ATOM 4046 N N . GLY C 1 64 ? 15.579 15.154 30.723 1.000 35.550 491 GLY C N 1
ATOM 4047 C CA . GLY C 1 64 ? 14.806 16.096 31.509 1.000 35.820 491 GLY C CA 1
ATOM 4048 C C . GLY C 1 64 ? 15.152 17.546 31.243 1.000 33.800 491 GLY C C 1
ATOM 4049 O O . GLY C 1 64 ? 14.893 18.408 32.080 1.000 35.730 491 GLY C O 1
ATOM 4053 N N . LEU C 1 65 ? 15.712 17.832 30.069 1.000 32.120 492 LEU C N 1
ATOM 4054 C CA . LEU C 1 65 ? 16.290 19.150 29.811 1.000 28.260 492 LEU C CA 1
ATOM 4055 C C . LEU C 1 65 ? 15.311 20.225 29.363 1.000 30.800 492 LEU C C 1
ATOM 4056 O O . LEU C 1 65 ? 15.632 21.412 29.431 1.000 31.070 492 LEU C O 1
ATOM 4072 N N . TYR C 1 66 ? 14.127 19.829 28.897 1.000 29.340 493 TYR C N 1
ATOM 4073 C CA . TYR C 1 66 ? 13.116 20.796 28.496 1.000 28.640 493 TYR C CA 1
ATOM 4074 C C . TYR C 1 66 ? 12.264 21.202 29.692 1.000 33.850 493 TYR C C 1
ATOM 4075 O O . TYR C 1 66 ? 11.417 20.430 30.140 1.000 38.930 493 TYR C O 1
ATOM 4093 N N . CYS C 1 67 ? 12.474 22.413 30.197 1.000 30.350 494 CYS C N 1
ATOM 4094 C CA . CYS C 1 67 ? 11.680 22.907 31.321 1.000 31.110 494 CYS C CA 1
ATOM 4095 C C . CYS C 1 67 ? 10.282 23.328 30.909 1.000 33.820 494 CYS C C 1
ATOM 4096 O O . CYS C 1 67 ? 9.365 23.283 31.721 1.000 33.550 494 CYS C O 1
ATOM 4104 N N . THR C 1 68 ? 10.137 23.756 29.658 1.000 29.420 495 THR C N 1
ATOM 4105 C CA . THR C 1 68 ? 8.878 24.307 29.167 1.000 33.070 495 THR C CA 1
ATOM 4106 C C . THR C 1 68 ? 8.524 23.758 27.794 1.000 35.230 495 THR C C 1
ATOM 4107 O O . THR C 1 68 ? 9.383 23.250 27.069 1.000 31.820 495 THR C O 1
ATOM 4118 N N . LYS C 1 69 ? 7.244 23.866 27.451 1.000 33.570 496 LYS C N 1
ATOM 4119 C CA . LYS C 1 69 ? 6.773 23.575 26.105 1.000 32.280 496 LYS C CA 1
ATOM 4120 C C . LYS C 1 69 ? 7.558 24.383 25.079 1.000 30.390 496 LYS C C 1
ATOM 4121 O O . LYS C 1 69 ? 7.966 23.861 24.037 1.000 31.480 496 LYS C O 1
ATOM 4140 N N . GLU C 1 70 ? 7.779 25.656 25.392 1.000 30.320 497 GLU C N 1
ATOM 4141 C CA . GLU C 1 70 ? 8.408 26.584 24.467 1.000 30.720 497 GLU C CA 1
ATOM 4142 C C . GLU C 1 70 ? 9.806 26.115 24.056 1.000 33.050 497 GLU C C 1
ATOM 4143 O O . GLU C 1 70 ? 10.186 26.252 22.899 1.000 29.740 497 GLU C O 1
ATOM 4147 N N . GLU C 1 71 ? 10.556 25.552 25.000 1.000 29.960 498 GLU C N 1
ATOM 4148 C CA . GLU C 1 71 ? 11.911 25.062 24.721 1.000 30.610 498 GLU C CA 1
ATOM 4149 C C . GLU C 1 71 ? 11.879 23.851 23.791 1.000 29.230 498 GLU C C 1
ATOM 4150 O O . GLU C 1 71 ? 12.735 23.692 22.915 1.000 27.750 498 GLU C O 1
ATOM 4162 N N . PHE C 1 72 ? 10.888 22.992 24.008 1.000 30.040 499 PHE C N 1
ATOM 4163 C CA . PHE C 1 72 ? 10.657 21.828 23.164 1.000 27.720 499 PHE C CA 1
ATOM 4164 C C . PHE C 1 72 ? 10.284 22.271 21.745 1.000 27.520 499 PHE C C 1
ATOM 4165 O O . PHE C 1 72 ? 10.867 21.802 20.762 1.000 25.460 499 PHE C O 1
ATOM 4182 N N . VAL C 1 73 ? 9.325 23.191 21.650 1.000 29.180 500 VAL C N 1
ATOM 4183 C CA . VAL C 1 73 ? 8.907 23.749 20.366 1.000 27.810 500 VAL C CA 1
ATOM 4184 C C . VAL C 1 73 ? 10.078 24.428 19.647 1.000 30.230 500 VAL C C 1
ATOM 4185 O O . VAL C 1 73 ? 10.225 24.298 18.430 1.000 28.550 500 VAL C O 1
ATOM 4198 N N . ASN C 1 74 ? 10.911 25.150 20.393 1.000 29.160 501 ASN C N 1
ATOM 4199 C CA . ASN C 1 74 ? 12.037 25.856 19.786 1.000 29.420 501 ASN C CA 1
ATOM 4200 C C . ASN C 1 74 ? 12.979 24.903 19.051 1.000 26.590 501 ASN C C 1
ATOM 4201 O O . ASN C 1 74 ? 13.463 25.209 17.956 1.000 27.960 501 ASN C O 1
ATOM 4212 N N . ASP C 1 75 ? 13.219 23.740 19.642 1.000 25.520 502 ASP C N 1
ATOM 4213 C CA . ASP C 1 75 ? 14.108 22.751 19.039 1.000 24.810 502 ASP C CA 1
ATOM 4214 C C . ASP C 1 75 ? 13.474 22.156 17.789 1.000 23.720 502 ASP C C 1
ATOM 4215 O O . ASP C 1 75 ? 14.140 21.961 16.778 1.000 26.730 502 ASP C O 1
ATOM 4224 N N . MET C 1 76 ? 12.176 21.873 17.856 1.000 23.080 503 MET C N 1
ATOM 4225 C CA . MET C 1 76 ? 11.481 21.343 16.695 1.000 24.950 503 MET C CA 1
ATOM 4226 C C . MET C 1 76 ? 11.553 22.348 15.549 1.000 23.690 503 MET C C 1
ATOM 4227 O O . MET C 1 76 ? 11.891 21.985 14.418 1.000 27.260 503 MET C O 1
ATOM 4241 N N . LYS C 1 77 ? 11.256 23.613 15.841 1.000 23.880 504 LYS C N 1
ATOM 4242 C CA . LYS C 1 77 ? 11.268 24.659 14.820 1.000 30.710 504 LYS C CA 1
ATOM 4243 C C . LYS C 1 77 ? 12.664 24.872 14.207 1.000 29.100 504 LYS C C 1
ATOM 4244 O O . LYS C 1 77 ? 12.796 25.179 13.019 1.000 28.810 504 LYS C O 1
ATOM 4263 N N . THR C 1 78 ? 13.707 24.716 15.017 1.000 27.430 505 THR C N 1
ATOM 4264 C CA . THR C 1 78 ? 15.077 24.878 14.542 1.000 27.960 505 THR C CA 1
ATOM 4265 C C . THR C 1 78 ? 15.378 23.876 13.442 1.000 27.840 505 THR C C 1
ATOM 4266 O O . THR C 1 78 ? 15.991 24.188 12.420 1.000 30.770 505 THR C O 1
ATOM 4277 N N . MET C 1 79 ? 14.938 22.654 13.688 1.000 27.760 506 MET C N 1
ATOM 4278 C CA . MET C 1 79 ? 15.081 21.556 12.750 1.000 28.690 506 MET C CA 1
ATOM 4279 C C . MET C 1 79 ? 14.497 21.920 11.371 1.000 30.400 506 MET C C 1
ATOM 4280 O O . MET C 1 79 ? 15.165 21.766 10.349 1.000 31.380 506 MET C O 1
ATOM 4294 N N . PHE C 1 80 ? 13.267 22.428 11.339 1.000 31.470 507 PHE C N 1
ATOM 4295 C CA . PHE C 1 80 ? 12.665 22.833 10.068 1.000 30.590 507 PHE C CA 1
ATOM 4296 C C . PHE C 1 80 ? 13.419 23.995 9.437 1.000 31.710 507 PHE C C 1
ATOM 4297 O O . PHE C 1 80 ? 13.691 23.987 8.238 1.000 33.560 507 PHE C O 1
ATOM 4314 N N . ARG C 1 81 ? 13.760 24.992 10.247 1.000 30.580 508 ARG C N 1
ATOM 4315 C CA . ARG C 1 81 ? 14.483 26.163 9.761 1.000 31.100 508 ARG C CA 1
ATOM 4316 C C . ARG C 1 81 ? 15.826 25.782 9.125 1.000 36.120 508 ARG C C 1
ATOM 4317 O O . ARG C 1 81 ? 16.199 26.314 8.074 1.000 35.980 508 ARG C O 1
ATOM 4338 N N . ASN C 1 82 ? 16.550 24.856 9.750 1.000 30.700 509 ASN C N 1
ATOM 4339 C CA . ASN C 1 82 ? 17.829 24.414 9.200 1.000 30.540 509 ASN C CA 1
ATOM 4340 C C . ASN C 1 82 ? 17.646 23.808 7.815 1.000 33.170 509 ASN C C 1
ATOM 4341 O O . ASN C 1 82 ? 18.440 24.049 6.909 1.000 30.950 509 ASN C O 1
ATOM 4352 N N . CYS C 1 83 ? 16.597 23.010 7.661 1.000 30.090 510 CYS C N 1
ATOM 4353 C CA . CYS C 1 83 ? 16.330 22.368 6.384 1.000 30.520 510 CYS C CA 1
ATOM 4354 C C . CYS C 1 83 ? 16.123 23.414 5.299 1.000 32.200 510 CYS C C 1
ATOM 4355 O O . CYS C 1 83 ? 16.674 23.299 4.207 1.000 34.650 510 CYS C O 1
ATOM 4363 N N . ARG C 1 84 ? 15.340 24.440 5.613 1.000 36.050 511 ARG C N 1
ATOM 4364 C CA . ARG C 1 84 ? 15.036 25.506 4.661 1.000 38.720 511 ARG C CA 1
ATOM 4365 C C . ARG C 1 84 ? 16.255 26.370 4.347 1.000 43.740 511 ARG C C 1
ATOM 4366 O O . ARG C 1 84 ? 16.444 26.791 3.206 1.000 40.420 511 ARG C O 1
ATOM 4387 N N . LYS C 1 85 ? 17.081 26.627 5.359 1.000 31.230 512 LYS C N 1
ATOM 4388 C CA . LYS C 1 85 ? 18.309 27.395 5.183 1.000 36.490 512 LYS C CA 1
ATOM 4389 C C . LYS C 1 85 ? 19.279 26.692 4.234 1.000 41.220 512 LYS C C 1
ATOM 4390 O O . LYS C 1 85 ? 19.754 27.288 3.267 1.000 40.820 512 LYS C O 1
ATOM 4409 N N . TYR C 1 86 ? 19.580 25.428 4.518 1.000 34.100 513 TYR C N 1
ATOM 4410 C CA . TYR C 1 86 ? 20.554 24.681 3.728 1.000 31.710 513 TYR C CA 1
ATOM 4411 C C . TYR C 1 86 ? 20.068 24.412 2.305 1.000 35.870 513 TYR C C 1
ATOM 4412 O O . TYR C 1 86 ? 20.814 24.570 1.340 1.000 35.970 513 TYR C O 1
ATOM 4430 N N . ASN C 1 87 ? 18.813 24.005 2.182 1.000 36.300 514 ASN C N 1
ATOM 4431 C CA . ASN C 1 87 ? 18.309 23.501 0.907 1.000 42.650 514 ASN C CA 1
ATOM 4432 C C . ASN C 1 87 ? 17.667 24.574 0.029 1.000 44.300 514 ASN C C 1
ATOM 4433 O O . ASN C 1 87 ? 17.561 24.393 -1.181 1.000 43.890 514 ASN C O 1
ATOM 4444 N N . GLY C 1 88 ? 17.255 25.689 0.627 1.000 39.770 515 GLY C N 1
ATOM 4445 C CA . GLY C 1 88 ? 16.603 26.757 -0.117 1.000 45.990 515 GLY C CA 1
ATOM 4446 C C . GLY C 1 88 ? 15.088 26.663 -0.047 1.000 50.170 515 GLY C C 1
ATOM 4447 O O . GLY C 1 88 ? 14.523 25.568 0.015 1.000 47.510 515 GLY C O 1
ATOM 4451 N N . GLU C 1 89 ? 14.427 27.816 -0.068 1.000 55.500 516 GLU C N 1
ATOM 4452 C CA . GLU C 1 89 ? 12.980 27.882 0.130 1.000 65.080 516 GLU C CA 1
ATOM 4453 C C . GLU C 1 89 ? 12.194 27.153 -0.959 1.000 55.270 516 GLU C C 1
ATOM 4454 O O . GLU C 1 89 ? 11.103 26.648 -0.706 1.000 57.080 516 GLU C O 1
ATOM 4461 N N . SER C 1 90 ? 12.753 27.097 -2.163 1.000 53.690 517 SER C N 1
ATOM 4462 C CA . SER C 1 90 ? 12.069 26.493 -3.303 1.000 58.700 517 SER C CA 1
ATOM 4463 C C . SER C 1 90 ? 12.306 24.985 -3.414 1.000 52.420 517 SER C C 1
ATOM 4464 O O . SER C 1 90 ? 11.584 24.290 -4.129 1.000 49.040 517 SER C O 1
ATOM 4472 N N . SER C 1 91 ? 13.313 24.485 -2.706 1.000 47.570 518 SER C N 1
ATOM 4473 C CA . SER C 1 91 ? 13.734 23.090 -2.838 1.000 40.670 518 SER C CA 1
ATOM 4474 C C . SER C 1 91 ? 12.653 22.083 -2.475 1.000 31.890 518 SER C C 1
ATOM 4475 O O . SER C 1 91 ? 11.653 22.418 -1.832 1.000 41.940 518 SER C O 1
ATOM 4483 N N . GLU C 1 92 ? 12.872 20.835 -2.878 1.000 37.480 519 GLU C N 1
ATOM 4484 C CA . GLU C 1 92 ? 11.967 19.746 -2.539 1.000 39.830 519 GLU C CA 1
ATOM 4485 C C . GLU C 1 92 ? 12.095 19.364 -1.072 1.000 41.010 519 GLU C C 1
ATOM 4486 O O . GLU C 1 92 ? 11.125 18.929 -0.454 1.000 41.630 519 GLU C O 1
ATOM 4498 N N . TYR C 1 93 ? 13.293 19.527 -0.512 1.000 37.140 520 TYR C N 1
ATOM 4499 C CA . TYR C 1 93 ? 13.518 19.220 0.896 1.000 35.510 520 TYR C CA 1
ATOM 4500 C C . TYR C 1 93 ? 12.666 20.131 1.791 1.000 33.300 520 TYR C C 1
ATOM 4501 O O . TYR C 1 93 ? 12.154 19.710 2.826 1.000 35.240 520 TYR C O 1
ATOM 4519 N N . THR C 1 94 ? 12.511 21.383 1.372 1.000 35.240 521 THR C N 1
ATOM 4520 C CA . THR C 1 94 ? 11.694 22.339 2.108 1.000 41.230 521 THR C CA 1
ATOM 4521 C C . THR C 1 94 ? 10.224 21.920 2.100 1.000 40.030 521 THR C C 1
ATOM 4522 O O . THR C 1 94 ? 9.501 22.139 3.079 1.000 39.710 521 THR C O 1
ATOM 4533 N N . LYS C 1 95 ? 9.777 21.318 1.001 1.000 36.850 522 LYS C N 1
ATOM 4534 C CA . LYS C 1 95 ? 8.408 20.817 0.926 1.000 38.950 522 LYS C CA 1
ATOM 4535 C C . LYS C 1 95 ? 8.199 19.728 1.977 1.000 41.570 522 LYS C C 1
ATOM 4536 O O . LYS C 1 95 ? 7.149 19.655 2.613 1.000 37.070 522 LYS C O 1
ATOM 4555 N N . MET C 1 96 ? 9.216 18.900 2.184 1.000 38.290 523 MET C N 1
ATOM 4556 C CA . MET C 1 96 ? 9.135 17.853 3.198 1.000 32.800 523 MET C CA 1
ATOM 4557 C C . MET C 1 96 ? 9.085 18.458 4.603 1.000 35.770 523 MET C C 1
ATOM 4558 O O . MET C 1 96 ? 8.355 17.980 5.476 1.000 35.510 523 MET C O 1
ATOM 4572 N N . SER C 1 97 ? 9.872 19.507 4.817 1.000 34.890 524 SER C N 1
ATOM 4573 C CA . SER C 1 97 ? 9.887 20.203 6.100 1.000 35.980 524 SER C CA 1
ATOM 4574 C C . SER C 1 97 ? 8.512 20.776 6.418 1.000 39.200 524 SER C C 1
ATOM 4575 O O . SER C 1 97 ? 8.002 20.635 7.530 1.000 33.680 524 SER C O 1
ATOM 4583 N N . ASP C 1 98 ? 7.928 21.435 5.425 1.000 34.830 525 ASP C N 1
ATOM 4584 C CA . ASP C 1 98 ? 6.606 22.034 5.564 1.000 38.280 525 ASP C CA 1
ATOM 4585 C C . ASP C 1 98 ? 5.542 20.999 5.927 1.000 38.750 525 ASP C C 1
ATOM 4586 O O . ASP C 1 98 ? 4.713 21.239 6.811 1.000 34.820 525 ASP C O 1
ATOM 4595 N N . ASN C 1 99 ? 5.557 19.854 5.250 1.000 34.060 526 ASN C N 1
ATOM 4596 C CA . ASN C 1 99 ? 4.616 18.781 5.568 1.000 36.540 526 ASN C CA 1
ATOM 4597 C C . ASN C 1 99 ? 4.780 18.331 7.015 1.000 36.190 526 ASN C C 1
ATOM 4598 O O . ASN C 1 99 ? 3.804 18.163 7.752 1.000 36.380 526 ASN C O 1
ATOM 4609 N N . LEU C 1 100 ? 6.031 18.139 7.419 1.000 29.900 527 LEU C N 1
ATOM 4610 C CA . LEU C 1 100 ? 6.313 17.669 8.763 1.000 28.130 527 LEU C CA 1
ATOM 4611 C C . LEU C 1 100 ? 5.917 18.723 9.794 1.000 30.100 527 LEU C C 1
ATOM 4612 O O . LEU C 1 100 ? 5.467 18.394 10.891 1.000 33.860 527 LEU C O 1
ATOM 4628 N N . GLU C 1 101 ? 6.079 19.993 9.441 1.000 28.720 528 GLU C N 1
ATOM 4629 C CA . GLU C 1 101 ? 5.748 21.063 10.370 1.000 25.670 528 GLU C CA 1
ATOM 4630 C C . GLU C 1 101 ? 4.241 21.088 10.581 1.000 30.590 528 GLU C C 1
ATOM 4631 O O . GLU C 1 101 ? 3.758 21.330 11.689 1.000 32.760 528 GLU C O 1
ATOM 4643 N N . ARG C 1 102 ? 3.499 20.820 9.514 1.000 32.470 529 ARG C N 1
ATOM 4644 C CA . ARG C 1 102 ? 2.048 20.763 9.613 1.000 29.380 529 ARG C CA 1
ATOM 4645 C C . ARG C 1 102 ? 1.644 19.624 10.536 1.000 30.600 529 ARG C C 1
ATOM 4646 O O . ARG C 1 102 ? 0.765 19.773 11.386 1.000 33.690 529 ARG C O 1
ATOM 4667 N N . CYS C 1 103 ? 2.301 18.486 10.367 1.000 29.270 530 CYS C N 1
ATOM 4668 C CA . CYS C 1 103 ? 2.076 17.328 11.220 1.000 29.210 530 CYS C CA 1
ATOM 4669 C C . CYS C 1 103 ? 2.367 17.648 12.684 1.000 30.390 530 CYS C C 1
ATOM 4670 O O . CYS C 1 103 ? 1.603 17.290 13.586 1.000 31.430 530 CYS C O 1
ATOM 4678 N N . PHE C 1 104 ? 3.491 18.317 12.916 1.000 32.320 531 PHE C N 1
ATOM 4679 C CA . PHE C 1 104 ? 3.869 18.732 14.255 1.000 30.570 531 PHE C CA 1
ATOM 4680 C C . PHE C 1 104 ? 2.793 19.618 14.901 1.000 29.930 531 PHE C C 1
ATOM 4681 O O . PHE C 1 104 ? 2.371 19.370 16.028 1.000 28.070 531 PHE C O 1
ATOM 4698 N N . HIS C 1 105 ? 2.338 20.637 14.183 1.000 31.540 532 HIS C N 1
ATOM 4699 C CA . HIS C 1 105 ? 1.334 21.539 14.736 1.000 36.100 532 HIS C CA 1
ATOM 4700 C C . HIS C 1 105 ? 0.029 20.815 15.048 1.000 29.290 532 HIS C C 1
ATOM 4701 O O . HIS C 1 105 ? -0.599 21.104 16.064 1.000 31.060 532 HIS C O 1
ATOM 4715 N N . ARG C 1 106 ? -0.369 19.872 14.195 1.000 33.460 533 ARG C N 1
ATOM 4716 C CA . ARG C 1 106 ? -1.585 19.102 14.445 1.000 34.740 533 ARG C CA 1
ATOM 4717 C C . ARG C 1 106 ? -1.416 18.280 15.716 1.000 32.200 533 ARG C C 1
ATOM 4718 O O . ARG C 1 106 ? -2.330 18.169 16.528 1.000 32.140 533 ARG C O 1
ATOM 4739 N N . ALA C 1 107 ? -0.225 17.723 15.896 1.000 28.660 534 ALA C N 1
ATOM 4740 C CA . ALA C 1 107 ? 0.050 16.891 17.053 1.000 27.210 534 ALA C CA 1
ATOM 4741 C C . ALA C 1 107 ? 0.051 17.727 18.327 1.000 29.640 534 ALA C C 1
ATOM 4742 O O . ALA C 1 107 ? -0.417 17.276 19.372 1.000 30.010 534 ALA C O 1
ATOM 4749 N N . MET C 1 108 ? 0.577 18.947 18.234 1.000 31.530 535 MET C N 1
ATOM 4750 C CA . MET C 1 108 ? 0.627 19.847 19.383 1.000 27.030 535 MET C CA 1
ATOM 4751 C C . MET C 1 108 ? -0.792 20.177 19.850 1.000 31.160 535 MET C C 1
ATOM 4752 O O . MET C 1 108 ? -1.077 20.214 21.047 1.000 31.830 535 MET C O 1
ATOM 4766 N N . MET C 1 109 ? -1.675 20.411 18.889 1.000 33.630 536 MET C N 1
ATOM 4767 C CA . MET C 1 109 ? -3.074 20.729 19.188 1.000 32.240 536 MET C CA 1
ATOM 4768 C C . MET C 1 109 ? -3.785 19.619 19.957 1.000 36.050 536 MET C C 1
ATOM 4769 O O . MET C 1 109 ? -4.658 19.887 20.791 1.000 36.110 536 MET C O 1
ATOM 4783 N N . LYS C 1 110 ? -3.420 18.377 19.670 1.000 28.680 537 LYS C N 1
ATOM 4784 C CA . LYS C 1 110 ? -4.045 17.230 20.315 1.000 29.490 537 LYS C CA 1
ATOM 4785 C C . LYS C 1 110 ? -3.481 16.962 21.705 1.000 36.420 537 LYS C C 1
ATOM 4786 O O . LYS C 1 110 ? -4.206 16.535 22.597 1.000 31.870 537 LYS C O 1
ATOM 4805 N N . HIS C 1 111 ? -2.183 17.198 21.887 1.000 31.110 538 HIS C N 1
ATOM 4806 C CA . HIS C 1 111 ? -1.525 16.836 23.139 1.000 35.380 538 HIS C CA 1
ATOM 4807 C C . HIS C 1 111 ? -1.192 18.051 24.009 1.000 40.040 538 HIS C C 1
ATOM 4808 O O . HIS C 1 111 ? -0.795 17.895 25.164 1.000 42.340 538 HIS C O 1
ATOM 4822 N N . PHE C 1 112 ? -1.365 19.251 23.460 1.000 41.450 539 PHE C N 1
ATOM 4823 C CA . PHE C 1 112 ? -1.256 20.483 24.243 1.000 47.560 539 PHE C CA 1
ATOM 4824 C C . PHE C 1 112 ? -2.455 21.384 23.983 1.000 46.160 539 PHE C C 1
ATOM 4825 O O . PHE C 1 112 ? -3.374 21.453 24.797 1.000 57.970 539 PHE C O 1
ATOM 4842 N N . ASP D 1 11 ? -40.926 5.014 1.522 1.000 65.330 438 ASP D N 1
ATOM 4843 C CA . ASP D 1 11 ? -40.919 6.374 2.047 1.000 72.910 438 ASP D CA 1
ATOM 4844 C C . ASP D 1 11 ? -39.513 6.776 2.483 1.000 63.250 438 ASP D C 1
ATOM 4845 O O . ASP D 1 11 ? -38.595 5.954 2.481 1.000 47.250 438 ASP D O 1
ATOM 4853 N N . ASP D 1 12 ? -39.360 8.041 2.862 1.000 63.920 439 ASP D N 1
ATOM 4854 C CA . ASP D 1 12 ? -38.053 8.607 3.183 1.000 57.180 439 ASP D CA 1
ATOM 4855 C C . ASP D 1 12 ? -37.359 7.908 4.354 1.000 53.800 439 ASP D C 1
ATOM 4856 O O . ASP D 1 12 ? -36.151 7.676 4.308 1.000 46.910 439 ASP D O 1
ATOM 4865 N N . PHE D 1 13 ? -38.115 7.576 5.396 1.000 44.900 440 PHE D N 1
ATOM 4866 C CA . PHE D 1 13 ? -37.558 6.866 6.546 1.000 46.820 440 PHE D CA 1
ATOM 4867 C C . PHE D 1 13 ? -36.874 5.567 6.138 1.000 49.190 440 PHE D C 1
ATOM 4868 O O . PHE D 1 13 ? -35.736 5.304 6.526 1.000 43.100 440 PHE D O 1
ATOM 4885 N N . THR D 1 14 ? -37.577 4.753 5.361 1.000 48.250 441 THR D N 1
ATOM 4886 C CA . THR D 1 14 ? -37.063 3.446 4.969 1.000 47.360 441 THR D CA 1
ATOM 4887 C C . THR D 1 14 ? -35.844 3.598 4.063 1.000 42.780 441 THR D C 1
ATOM 4888 O O . THR D 1 14 ? -34.879 2.845 4.179 1.000 42.450 441 THR D O 1
ATOM 4899 N N . ALA D 1 15 ? -35.890 4.577 3.167 1.000 38.870 442 ALA D N 1
ATOM 4900 C CA . ALA D 1 15 ? -34.769 4.832 2.275 1.000 36.390 442 ALA D CA 1
ATOM 4901 C C . ALA D 1 15 ? -33.552 5.281 3.078 1.000 37.490 442 ALA D C 1
ATOM 4902 O O . ALA D 1 15 ? -32.431 4.833 2.819 1.000 34.460 442 ALA D O 1
ATOM 4909 N N . MET D 1 16 ? -33.772 6.160 4.055 1.000 35.540 443 MET D N 1
ATOM 4910 C CA . MET D 1 16 ? -32.670 6.653 4.879 1.000 36.200 443 MET D CA 1
ATOM 4911 C C . MET D 1 16 ? -32.052 5.523 5.685 1.000 37.280 443 MET D C 1
ATOM 4912 O O . MET D 1 16 ? -30.835 5.458 5.834 1.000 33.360 443 MET D O 1
ATOM 4926 N N . TYR D 1 17 ? -32.890 4.634 6.207 1.000 36.000 444 TYR D N 1
ATOM 4927 C CA . TYR D 1 17 ? -32.396 3.525 7.010 1.000 34.820 444 TYR D CA 1
ATOM 4928 C C . TYR D 1 17 ? -31.569 2.581 6.151 1.000 35.270 444 TYR D C 1
ATOM 4929 O O . TYR D 1 17 ? -30.524 2.092 6.582 1.000 38.750 444 TYR D O 1
ATOM 4947 N N . LYS D 1 18 ? -32.032 2.334 4.930 1.000 34.010 445 LYS D N 1
ATOM 4948 C CA . LYS D 1 18 ? -31.294 1.487 4.002 1.000 38.580 445 LYS D CA 1
ATOM 4949 C C . LYS D 1 18 ? -29.926 2.090 3.677 1.000 33.630 445 LYS D C 1
ATOM 4950 O O . LYS D 1 18 ? -28.926 1.377 3.663 1.000 34.690 445 LYS D O 1
ATOM 4969 N N . VAL D 1 19 ? -29.879 3.397 3.424 1.000 32.820 446 VAL D N 1
ATOM 4970 C CA . VAL D 1 19 ? -28.609 4.066 3.156 1.000 33.250 446 VAL D CA 1
ATOM 4971 C C . VAL D 1 19 ? -27.690 3.960 4.368 1.000 31.920 446 VAL D C 1
ATOM 4972 O O . VAL D 1 19 ? -26.497 3.701 4.227 1.000 31.270 446 VAL D O 1
ATOM 4985 N N . LEU D 1 20 ? -28.244 4.148 5.561 1.000 35.110 447 LEU D N 1
ATOM 4986 C CA . LEU D 1 20 ? -27.432 4.096 6.767 1.000 33.350 447 LEU D CA 1
ATOM 4987 C C . LEU D 1 20 ? -26.883 2.687 6.971 1.000 31.100 447 LEU D C 1
ATOM 4988 O O . LEU D 1 20 ? -25.739 2.523 7.386 1.000 32.450 447 LEU D O 1
ATOM 5004 N N . ASP D 1 21 ? -27.681 1.676 6.640 1.000 31.950 448 ASP D N 1
ATOM 5005 C CA . ASP D 1 21 ? -27.249 0.287 6.793 1.000 32.960 448 ASP D CA 1
ATOM 5006 C C . ASP D 1 21 ? -26.112 -0.059 5.835 1.000 36.520 448 ASP D C 1
ATOM 5007 O O . ASP D 1 21 ? -25.193 -0.792 6.196 1.000 36.200 448 ASP D O 1
ATOM 5016 N N . VAL D 1 22 ? -26.176 0.465 4.616 1.000 33.940 449 VAL D N 1
ATOM 5017 C CA . VAL D 1 22 ? -25.119 0.235 3.637 1.000 33.480 449 VAL D CA 1
ATOM 5018 C C . VAL D 1 22 ? -23.813 0.865 4.110 1.000 35.670 449 VAL D C 1
ATOM 5019 O O . VAL D 1 22 ? -22.751 0.246 4.026 1.000 34.150 449 VAL D O 1
ATOM 5032 N N . VAL D 1 23 ? -23.889 2.098 4.601 1.000 32.980 450 VAL D N 1
ATOM 5033 C CA . VAL D 1 23 ? -22.701 2.776 5.108 1.000 31.790 450 VAL D CA 1
ATOM 5034 C C . VAL D 1 23 ? -22.155 2.011 6.304 1.000 30.250 450 VAL D C 1
ATOM 5035 O O . VAL D 1 23 ? -20.957 1.759 6.401 1.000 33.180 450 VAL D O 1
ATOM 5048 N N . LYS D 1 24 ? -23.049 1.637 7.208 1.000 29.850 451 LYS D N 1
ATOM 5049 C CA . LYS D 1 24 ? -22.675 0.912 8.412 1.000 28.100 451 LYS D CA 1
ATOM 5050 C C . LYS D 1 24 ? -21.993 -0.421 8.070 1.000 35.320 451 LYS D C 1
ATOM 5051 O O . LYS D 1 24 ? -21.060 -0.842 8.750 1.000 33.940 451 LYS D O 1
ATOM 5070 N N . ALA D 1 25 ? -22.447 -1.059 6.995 1.000 33.070 452 ALA D N 1
ATOM 5071 C CA . ALA D 1 25 ? -21.935 -2.371 6.595 1.000 37.580 452 ALA D CA 1
ATOM 5072 C C . ALA D 1 25 ? -20.572 -2.299 5.893 1.000 42.620 452 ALA D C 1
ATOM 5073 O O . ALA D 1 25 ? -19.898 -3.317 5.720 1.000 39.380 452 ALA D O 1
ATOM 5080 N N . HIS D 1 26 ? -20.163 -1.100 5.490 1.000 37.960 453 HIS D N 1
ATOM 5081 C CA . HIS D 1 26 ? -18.912 -0.925 4.761 1.000 34.660 453 HIS D CA 1
ATOM 5082 C C . HIS D 1 26 ? -17.721 -1.271 5.657 1.000 30.010 453 HIS D C 1
ATOM 5083 O O . HIS D 1 26 ? -17.758 -1.034 6.864 1.000 32.520 453 HIS D O 1
ATOM 5097 N N . LYS D 1 27 ? -16.669 -1.835 5.067 1.000 39.070 454 LYS D N 1
ATOM 5098 C CA . LYS D 1 27 ? -15.502 -2.283 5.835 1.000 35.090 454 LYS D CA 1
ATOM 5099 C C . LYS D 1 27 ? -14.826 -1.143 6.603 1.000 36.810 454 LYS D C 1
ATOM 5100 O O . LYS D 1 27 ? -14.188 -1.372 7.630 1.000 37.860 454 LYS D O 1
ATOM 5119 N N . ASP D 1 28 ? -14.959 0.078 6.091 1.000 31.680 455 ASP D N 1
ATOM 5120 C CA . ASP D 1 28 ? -14.284 1.243 6.660 1.000 33.000 455 ASP D CA 1
ATOM 5121 C C . ASP D 1 28 ? -15.172 2.041 7.629 1.000 31.040 455 ASP D C 1
ATOM 5122 O O . ASP D 1 28 ? -14.822 3.155 8.021 1.000 29.350 455 ASP D O 1
ATOM 5131 N N . SER D 1 29 ? -16.305 1.477 8.027 1.000 32.470 456 SER D N 1
ATOM 5132 C CA . SER D 1 29 ? -17.248 2.219 8.864 1.000 29.150 456 SER D CA 1
ATOM 5133 C C . SER D 1 29 ? -16.855 2.269 10.342 1.000 28.870 456 SER D C 1
ATOM 5134 O O . SER D 1 29 ? -17.382 3.093 11.089 1.000 26.540 456 SER D O 1
ATOM 5142 N N . TRP D 1 30 ? -15.936 1.415 10.784 1.000 28.360 457 TRP D N 1
ATOM 5143 C CA . TRP D 1 30 ? -15.783 1.219 12.229 1.000 27.220 457 TRP D CA 1
ATOM 5144 C C . TRP D 1 30 ? -15.346 2.473 13.012 1.000 26.000 457 TRP D C 1
ATOM 5145 O O . TRP D 1 30 ? -15.774 2.634 14.148 1.000 26.780 457 TRP D O 1
ATOM 5166 N N . PRO D 1 31 ? -14.532 3.376 12.422 1.000 24.960 458 PRO D N 1
ATOM 5167 C CA . PRO D 1 31 ? -14.224 4.588 13.200 1.000 27.490 458 PRO D CA 1
ATOM 5168 C C . PRO D 1 31 ? -15.422 5.516 13.405 1.000 29.450 458 PRO D C 1
ATOM 5169 O O . PRO D 1 31 ? -15.330 6.463 14.197 1.000 27.210 458 PRO D O 1
ATOM 5180 N N . PHE D 1 32 ? -16.504 5.240 12.688 1.000 26.030 459 PHE D N 1
ATOM 5181 C CA . PHE D 1 32 ? -17.664 6.130 12.610 1.000 26.880 459 PHE D CA 1
ATOM 5182 C C . PHE D 1 32 ? -18.880 5.576 13.338 1.000 29.900 459 PHE D C 1
ATOM 5183 O O . PHE D 1 32 ? -19.918 6.242 13.439 1.000 29.320 459 PHE D O 1
ATOM 5200 N N . LEU D 1 33 ? -18.762 4.357 13.852 1.000 27.400 460 LEU D N 1
ATOM 5201 C CA . LEU D 1 33 ? -19.920 3.661 14.423 1.000 27.110 460 LEU D CA 1
ATOM 5202 C C . LEU D 1 33 ? -20.433 4.271 15.723 1.000 27.330 460 LEU D C 1
ATOM 5203 O O . LEU D 1 33 ? -21.647 4.314 15.968 1.000 27.350 460 LEU D O 1
ATOM 5219 N N . GLU D 1 34 ? -19.503 4.739 16.545 1.000 24.800 461 GLU D N 1
ATOM 5220 C CA . GLU D 1 34 ? -19.783 5.147 17.912 1.000 24.970 461 GLU D CA 1
ATOM 5221 C C . GLU D 1 34 ? -19.217 6.522 18.214 1.000 27.890 461 GLU D C 1
ATOM 5222 O O . GLU D 1 34 ? -18.281 6.968 17.546 1.000 26.870 461 GLU D O 1
ATOM 5234 N N . PRO D 1 35 ? -19.761 7.190 19.239 1.000 24.170 462 PRO D N 1
ATOM 5235 C CA . PRO D 1 35 ? -19.196 8.483 19.625 1.000 23.470 462 PRO D CA 1
ATOM 5236 C C . PRO D 1 35 ? -17.731 8.355 19.989 1.000 28.270 462 PRO D C 1
ATOM 5237 O O . PRO D 1 35 ? -17.340 7.400 20.648 1.000 28.050 462 PRO D O 1
ATOM 5248 N N . VAL D 1 36 ? -16.935 9.307 19.543 1.000 24.610 463 VAL D N 1
ATOM 5249 C CA . VAL D 1 36 ? -15.517 9.312 19.874 1.000 24.110 463 VAL D CA 1
ATOM 5250 C C . VAL D 1 36 ? -15.318 9.559 21.365 1.000 27.760 463 VAL D C 1
ATOM 5251 O O . VAL D 1 36 ? -15.986 10.405 21.957 1.000 29.760 463 VAL D O 1
ATOM 5264 N N . ASP D 1 37 ? -14.392 8.808 21.961 1.000 31.050 464 ASP D N 1
ATOM 5265 C CA . ASP D 1 37 ? -13.972 9.011 23.342 1.000 27.040 464 ASP D CA 1
ATOM 5266 C C . ASP D 1 37 ? -12.562 9.575 23.331 1.000 29.580 464 ASP D C 1
ATOM 5267 O O . ASP D 1 37 ? -11.691 9.028 22.665 1.000 30.270 464 ASP D O 1
ATOM 5276 N N . GLU D 1 38 ? -12.333 10.659 24.067 1.000 27.980 465 GLU D N 1
ATOM 5277 C CA . GLU D 1 38 ? -11.024 11.306 24.075 1.000 31.960 465 GLU D CA 1
ATOM 5278 C C . GLU D 1 38 ? -9.925 10.414 24.639 1.000 30.660 465 GLU D C 1
ATOM 5279 O O . GLU D 1 38 ? -8.739 10.722 24.502 1.000 30.970 465 GLU D O 1
ATOM 5291 N N . SER D 1 39 ? -10.308 9.308 25.267 1.000 36.450 466 SER D N 1
ATOM 5292 C CA . SER D 1 39 ? -9.317 8.369 25.786 1.000 39.030 466 SER D CA 1
ATOM 5293 C C . SER D 1 39 ? -8.418 7.854 24.658 1.000 40.670 466 SER D C 1
ATOM 5294 O O . SER D 1 39 ? -7.237 7.588 24.872 1.000 39.140 466 SER D O 1
ATOM 5302 N N . TYR D 1 40 ? -8.977 7.725 23.455 1.000 31.870 467 TYR D N 1
ATOM 5303 C CA . TYR D 1 40 ? -8.199 7.305 22.295 1.000 32.610 467 TYR D CA 1
ATOM 5304 C C . TYR D 1 40 ? -8.121 8.384 21.219 1.000 34.030 467 TYR D C 1
ATOM 5305 O O . TYR D 1 40 ? -7.668 8.121 20.106 1.000 35.810 467 TYR D O 1
ATOM 5323 N N . ALA D 1 41 ? -8.542 9.598 21.563 1.000 28.440 468 ALA D N 1
ATOM 5324 C CA . ALA D 1 41 ? -8.485 10.730 20.647 1.000 27.240 468 ALA D CA 1
ATOM 5325 C C . ALA D 1 41 ? -8.280 12.004 21.454 1.000 24.990 468 ALA D C 1
ATOM 5326 O O . ALA D 1 41 ? -9.224 12.743 21.718 1.000 25.960 468 ALA D O 1
ATOM 5333 N N . PRO D 1 42 ? -7.034 12.266 21.861 1.000 25.030 469 PRO D N 1
ATOM 5334 C CA . PRO D 1 42 ? -6.783 13.385 22.768 1.000 24.910 469 PRO D CA 1
ATOM 5335 C C . PRO D 1 42 ? -7.293 14.716 22.225 1.000 22.110 469 PRO D C 1
ATOM 5336 O O . PRO D 1 42 ? -7.122 15.003 21.039 1.000 26.750 469 PRO D O 1
ATOM 5347 N N . ASN D 1 43 ? -7.924 15.487 23.110 1.000 25.200 470 ASN D N 1
ATOM 5348 C CA . ASN D 1 43 ? -8.489 16.806 22.815 1.000 29.410 470 ASN D CA 1
ATOM 5349 C C . ASN D 1 43 ? -9.483 16.820 21.647 1.000 26.390 470 ASN D C 1
ATOM 5350 O O . ASN D 1 43 ? -9.727 17.867 21.043 1.000 28.020 470 ASN D O 1
ATOM 5361 N N . TYR D 1 44 ? -10.072 15.669 21.349 1.000 26.690 471 TYR D N 1
ATOM 5362 C CA . TYR D 1 44 ? -10.979 15.561 20.209 1.000 26.240 471 TYR D CA 1
ATOM 5363 C C . TYR D 1 44 ? -12.068 16.629 20.240 1.000 26.300 471 TYR D C 1
ATOM 5364 O O . TYR D 1 44 ? -12.313 17.279 19.227 1.000 29.410 471 TYR D O 1
ATOM 5382 N N . TYR D 1 45 ? -12.679 16.839 21.402 1.000 26.830 472 TYR D N 1
ATOM 5383 C CA . TYR D 1 45 ? -13.851 17.716 21.494 1.000 26.460 472 TYR D CA 1
ATOM 5384 C C . TYR D 1 45 ? -13.492 19.185 21.705 1.000 33.110 472 TYR D C 1
ATOM 5385 O O . TYR D 1 45 ? -14.368 20.045 21.735 1.000 35.870 472 TYR D O 1
ATOM 5403 N N . GLN D 1 46 ? -12.201 19.469 21.824 1.000 33.800 473 GLN D N 1
ATOM 5404 C CA . GLN D 1 46 ? -11.711 20.840 21.712 1.000 34.390 473 GLN D CA 1
ATOM 5405 C C . GLN D 1 46 ? -11.606 21.214 20.236 1.000 33.960 473 GLN D C 1
ATOM 5406 O O . GLN D 1 46 ? -11.815 22.365 19.856 1.000 44.220 473 GLN D O 1
ATOM 5410 N N . ILE D 1 47 ? -11.296 20.218 19.411 1.000 28.710 474 ILE D N 1
ATOM 5411 C CA . ILE D 1 47 ? -11.075 20.404 17.980 1.000 29.830 474 ILE D CA 1
ATOM 5412 C C . ILE D 1 47 ? -12.366 20.230 17.176 1.000 33.580 474 ILE D C 1
ATOM 5413 O O . ILE D 1 47 ? -12.615 20.951 16.205 1.000 34.390 474 ILE D O 1
ATOM 5429 N N . ILE D 1 48 ? -13.177 19.259 17.585 1.000 29.050 475 ILE D N 1
ATOM 5430 C CA . ILE D 1 48 ? -14.421 18.937 16.896 1.000 25.870 475 ILE D CA 1
ATOM 5431 C C . ILE D 1 48 ? -15.595 19.438 17.716 1.000 30.490 475 ILE D C 1
ATOM 5432 O O . ILE D 1 48 ? -15.845 18.943 18.814 1.000 28.720 475 ILE D O 1
ATOM 5448 N N . LYS D 1 49 ? -16.319 20.417 17.178 1.000 28.510 476 LYS D N 1
ATOM 5449 C CA . LYS D 1 49 ? -17.374 21.082 17.930 1.000 27.110 476 LYS D CA 1
ATOM 5450 C C . LYS D 1 49 ? -18.776 20.565 17.603 1.000 25.420 476 LYS D C 1
ATOM 5451 O O . LYS D 1 49 ? -19.695 20.809 18.359 1.000 26.260 476 LYS D O 1
ATOM 5458 N N . ALA D 1 50 ? -18.926 19.851 16.488 1.000 24.720 477 ALA D N 1
ATOM 5459 C CA . ALA D 1 50 ? -20.210 19.267 16.104 1.000 25.330 477 ALA D CA 1
ATOM 5460 C C . ALA D 1 50 ? -20.065 17.756 15.917 1.000 23.930 477 ALA D C 1
ATOM 5461 O O . ALA D 1 50 ? -19.838 17.278 14.799 1.000 23.690 477 ALA D O 1
ATOM 5468 N N . PRO D 1 51 ? -20.179 16.999 17.020 1.000 26.580 478 PRO D N 1
ATOM 5469 C CA . PRO D 1 51 ? -20.046 15.539 16.993 1.000 28.550 478 PRO D CA 1
ATOM 5470 C C . PRO D 1 51 ? -21.121 14.850 16.179 1.000 26.690 478 PRO D C 1
ATOM 5471 O O . PRO D 1 51 ? -22.274 15.294 16.189 1.000 24.860 478 PRO D O 1
ATOM 5482 N N . MET D 1 52 ? -20.755 13.770 15.498 1.000 26.080 479 MET D N 1
ATOM 5483 C CA . MET D 1 52 ? -21.734 12.873 14.903 1.000 27.680 479 MET D CA 1
ATOM 5484 C C . MET D 1 52 ? -21.118 11.495 14.723 1.000 27.500 479 MET D C 1
ATOM 5485 O O . MET D 1 52 ? -19.894 11.349 14.560 1.000 27.360 479 MET D O 1
ATOM 5499 N N . ASP D 1 53 ? -21.977 10.493 14.803 1.000 25.210 480 ASP D N 1
ATOM 5500 C CA . ASP D 1 53 ? -21.606 9.102 14.619 1.000 26.900 480 ASP D CA 1
ATOM 5501 C C . ASP D 1 53 ? -22.817 8.332 14.125 1.000 27.880 480 ASP D C 1
ATOM 5502 O O . ASP D 1 53 ? -23.959 8.798 14.240 1.000 27.350 480 ASP D O 1
ATOM 5511 N N . ILE D 1 54 ? -22.582 7.140 13.594 1.000 25.920 481 ILE D N 1
ATOM 5512 C CA . ILE D 1 54 ? -23.665 6.339 13.036 1.000 29.370 481 ILE D CA 1
ATOM 5513 C C . ILE D 1 54 ? -24.717 5.921 14.070 1.000 29.540 481 ILE D C 1
ATOM 5514 O O . ILE D 1 54 ? -25.919 5.954 13.776 1.000 28.870 481 ILE D O 1
ATOM 5530 N N . SER D 1 55 ? -24.296 5.535 15.271 1.000 24.820 482 SER D N 1
ATOM 5531 C CA A SER D 1 55 ? -25.258 5.126 16.286 0.250 29.770 482 SER D CA 1
ATOM 5532 C CA B SER D 1 55 ? -25.242 5.138 16.307 0.750 29.650 482 SER D CA 1
ATOM 5533 C C . SER D 1 55 ? -26.200 6.283 16.614 1.000 31.340 482 SER D C 1
ATOM 5534 O O . SER D 1 55 ? -27.396 6.078 16.789 1.000 28.750 482 SER D O 1
ATOM 5549 N N . SER D 1 56 ? -25.662 7.497 16.680 1.000 28.130 483 SER D N 1
ATOM 5550 C CA . SER D 1 56 ? -26.495 8.669 16.937 1.000 29.060 483 SER D CA 1
ATOM 5551 C C . SER D 1 56 ? -27.448 8.947 15.776 1.000 31.870 483 SER D C 1
ATOM 5552 O O . SER D 1 56 ? -28.601 9.333 15.992 1.000 27.240 483 SER D O 1
ATOM 5560 N N . MET D 1 57 ? -26.979 8.757 14.546 1.000 27.120 484 MET D N 1
ATOM 5561 C CA . MET D 1 57 ? -27.847 8.936 13.388 1.000 30.900 484 MET D CA 1
ATOM 5562 C C . MET D 1 57 ? -29.004 7.937 13.429 1.000 27.690 484 MET D C 1
ATOM 5563 O O . MET D 1 57 ? -30.150 8.272 13.095 1.000 28.550 484 MET D O 1
ATOM 5577 N N . GLU D 1 58 ? -28.712 6.710 13.854 1.000 29.150 485 GLU D N 1
ATOM 5578 C CA . GLU D 1 58 ? -29.743 5.683 13.973 1.000 32.620 485 GLU D CA 1
ATOM 5579 C C . GLU D 1 58 ? -30.823 6.111 14.950 1.000 31.050 485 GLU D C 1
ATOM 5580 O O . GLU D 1 58 ? -32.014 5.931 14.690 1.000 32.760 485 GLU D O 1
ATOM 55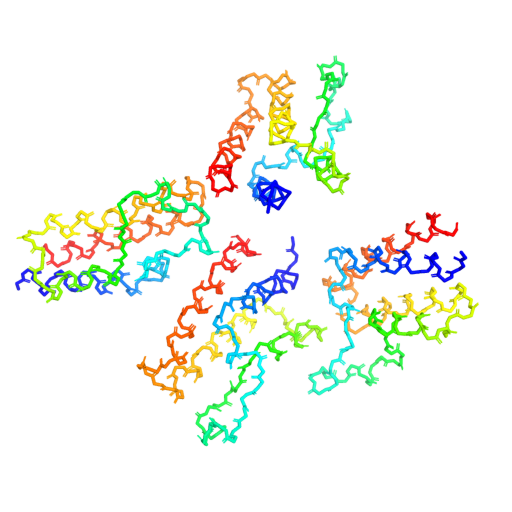92 N N . LYS D 1 59 ? -30.402 6.668 16.080 1.000 28.200 486 LYS D N 1
ATOM 5593 C CA . LYS D 1 59 ? -31.338 7.091 17.111 1.000 31.240 486 LYS D CA 1
ATOM 5594 C C . LYS D 1 59 ? -32.182 8.251 16.606 1.000 35.350 486 LYS D C 1
ATOM 5595 O O . LYS D 1 59 ? -33.393 8.323 16.864 1.000 29.720 486 LYS D O 1
ATOM 5614 N N . LYS D 1 60 ? -31.550 9.147 15.856 1.000 28.150 487 LYS D N 1
ATOM 5615 C CA . LYS D 1 60 ? -32.257 10.297 15.316 1.000 29.320 487 LYS D CA 1
ATOM 5616 C C . LYS D 1 60 ? -33.262 9.833 14.258 1.000 33.410 487 LYS D C 1
ATOM 5617 O O . LYS D 1 60 ? -34.389 10.320 14.206 1.000 32.340 487 LYS D O 1
ATOM 5636 N N . LEU D 1 61 ? -32.870 8.864 13.440 1.000 31.240 488 LEU D N 1
ATOM 5637 C CA . LEU D 1 61 ? -33.780 8.295 12.447 1.000 34.310 488 LEU D CA 1
ATOM 5638 C C . LEU D 1 61 ? -34.994 7.621 13.105 1.000 38.770 488 LEU D C 1
ATOM 5639 O O . LEU D 1 61 ? -36.151 7.913 12.758 1.000 37.130 488 LEU D O 1
ATOM 5655 N N . ASN D 1 62 ? -34.733 6.726 14.055 1.000 33.650 489 ASN D N 1
ATOM 5656 C CA . ASN D 1 62 ? -35.802 6.030 14.764 1.000 40.700 489 ASN D CA 1
ATOM 5657 C C . ASN D 1 62 ? -36.677 6.986 15.563 1.000 39.830 489 ASN D C 1
ATOM 5658 O O . ASN D 1 62 ? -37.846 6.702 15.802 1.000 38.510 489 ASN D O 1
ATOM 5669 N N . GLY D 1 63 ? -36.110 8.117 15.970 1.000 30.830 490 GLY D N 1
ATOM 5670 C CA . GLY D 1 63 ? -36.846 9.112 16.732 1.000 38.840 490 GLY D CA 1
ATOM 5671 C C . GLY D 1 63 ? -37.647 10.061 15.863 1.000 40.410 490 GLY D C 1
ATOM 5672 O O . GLY D 1 63 ? -38.278 10.988 16.372 1.000 39.180 490 GLY D O 1
ATOM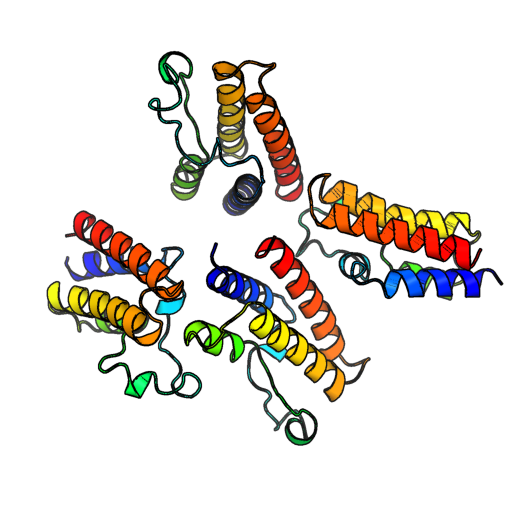 5676 N N . GLY D 1 64 ? -37.628 9.826 14.553 1.000 32.460 491 GLY D N 1
ATOM 5677 C CA . GLY D 1 64 ? -38.287 10.698 13.597 1.000 33.050 491 GLY D CA 1
ATOM 5678 C C . GLY D 1 64 ? -37.759 12.123 13.551 1.000 35.930 491 GLY D C 1
ATOM 5679 O O . GLY D 1 64 ? -38.504 13.040 13.213 1.000 34.270 491 GLY D O 1
ATOM 5683 N N . LEU D 1 65 ? -36.477 12.320 13.853 1.000 28.830 492 LEU D N 1
ATOM 5684 C CA . LEU D 1 65 ? -35.945 13.671 14.039 1.000 29.730 492 LEU D CA 1
ATOM 5685 C C . LEU D 1 65 ? -35.434 14.337 12.761 1.000 26.390 492 LEU D C 1
ATOM 5686 O O . LEU D 1 65 ? -35.173 15.541 12.752 1.000 34.270 492 LEU D O 1
ATOM 5702 N N . TYR D 1 66 ? -35.275 13.578 11.684 1.000 26.910 493 TYR D N 1
ATOM 5703 C CA . TYR D 1 66 ? -34.831 14.178 10.432 1.000 28.170 493 TYR D CA 1
ATOM 5704 C C . TYR D 1 66 ? -36.037 14.748 9.702 1.000 28.510 493 TYR D C 1
ATOM 5705 O O . TYR D 1 66 ? -36.926 14.011 9.278 1.000 35.910 493 TYR D O 1
ATOM 5723 N N . CYS D 1 67 ? -36.057 16.068 9.565 1.000 29.030 494 CYS D N 1
ATOM 5724 C CA . CYS D 1 67 ? -37.170 16.755 8.908 1.000 30.060 494 CYS D CA 1
ATOM 5725 C C . CYS D 1 67 ? -37.160 16.563 7.399 1.000 30.640 494 CYS D C 1
ATOM 5726 O O . CYS D 1 67 ? -38.206 16.564 6.746 1.000 31.390 494 CYS D O 1
ATOM 5734 N N . THR D 1 68 ? -35.960 16.403 6.858 1.000 27.300 495 THR D N 1
ATOM 5735 C CA . THR D 1 68 ? -35.729 16.415 5.423 1.000 30.130 495 THR D CA 1
ATOM 5736 C C . THR D 1 68 ? -34.574 15.483 5.114 1.000 35.130 495 THR D C 1
ATOM 5737 O O . THR D 1 68 ? -33.771 15.179 6.000 1.000 29.870 495 THR D O 1
ATOM 5748 N N . LYS D 1 69 ? -34.490 15.040 3.864 1.000 30.340 496 LYS D N 1
ATOM 5749 C CA . LYS D 1 69 ? -33.307 14.319 3.388 1.000 31.150 496 LYS D CA 1
ATOM 5750 C C . LYS D 1 69 ? -32.027 15.131 3.603 1.000 34.020 496 LYS D C 1
ATOM 5751 O O . LYS D 1 69 ? -30.973 14.576 3.939 1.000 30.220 496 LYS D O 1
ATOM 5755 N N . GLU D 1 70 ? -32.108 16.446 3.412 1.000 29.810 497 GLU D N 1
ATOM 5756 C CA . GLU D 1 70 ? -30.935 17.299 3.569 1.000 28.630 497 GLU D CA 1
ATOM 5757 C C . GLU D 1 70 ? -30.366 17.220 4.990 1.000 30.850 497 GLU D C 1
ATOM 5758 O O . GLU D 1 70 ? -29.155 17.227 5.181 1.000 26.950 497 GLU D O 1
ATOM 5770 N N . GLU D 1 71 ? -31.232 17.139 5.991 1.000 29.610 498 GLU D N 1
ATOM 5771 C CA . GLU D 1 71 ? -30.749 17.066 7.368 1.000 31.740 498 GLU D CA 1
ATOM 5772 C C . GLU D 1 71 ? -29.977 15.765 7.607 1.000 25.360 498 GLU D C 1
ATOM 5773 O O . GLU D 1 71 ? -28.961 15.754 8.297 1.000 27.610 498 GLU D O 1
ATOM 5785 N N . PHE D 1 72 ? -30.463 14.682 7.013 1.000 27.920 499 PHE D N 1
ATOM 5786 C CA . PHE D 1 72 ? -29.824 13.372 7.090 1.000 27.990 499 PHE D CA 1
ATOM 5787 C C . PHE D 1 72 ? -28.456 13.429 6.406 1.000 27.620 499 PHE D C 1
ATOM 5788 O O . PHE D 1 72 ? -27.430 13.059 6.996 1.000 26.300 499 PHE D O 1
ATOM 5805 N N . VAL D 1 73 ? -28.438 13.938 5.178 1.000 25.260 500 VAL D N 1
ATOM 5806 C CA . VAL D 1 73 ? -27.198 14.091 4.427 1.000 24.040 500 VAL D CA 1
ATOM 5807 C C . VAL D 1 73 ? -26.191 14.913 5.229 1.000 26.450 500 VAL D C 1
ATOM 5808 O O . VAL D 1 73 ? -25.012 14.569 5.291 1.000 27.280 500 VAL D O 1
ATOM 5821 N N . ASN D 1 74 ? -26.655 15.993 5.855 1.000 26.040 501 ASN D N 1
ATOM 5822 C CA . ASN D 1 74 ? -25.764 16.866 6.607 1.000 28.560 501 ASN D CA 1
ATOM 5823 C C . ASN D 1 74 ? -25.093 16.145 7.770 1.000 28.720 501 ASN D C 1
ATOM 5824 O O . ASN D 1 74 ? -23.914 16.390 8.039 1.000 27.330 501 ASN D O 1
ATOM 5835 N N . ASP D 1 75 ? -25.815 15.253 8.444 1.000 25.880 502 ASP D N 1
ATOM 5836 C CA . ASP D 1 75 ? -25.206 14.488 9.541 1.000 26.260 502 ASP D CA 1
ATOM 5837 C C . ASP D 1 75 ? -24.153 13.529 8.983 1.000 28.480 502 ASP D C 1
ATOM 5838 O O . ASP D 1 75 ? -23.080 13.369 9.569 1.000 25.260 502 ASP D O 1
ATOM 5847 N N . MET D 1 76 ? -24.453 12.893 7.853 1.000 26.080 503 MET D N 1
ATOM 5848 C CA . MET D 1 76 ? -23.477 12.008 7.229 1.000 30.250 503 MET D CA 1
ATOM 5849 C C . MET D 1 76 ? -22.214 12.791 6.915 1.000 30.000 503 MET D C 1
ATOM 5850 O O . MET D 1 76 ? -21.112 12.340 7.226 1.000 27.830 503 MET D O 1
ATOM 5864 N N . LYS D 1 77 ? -22.368 13.974 6.322 1.000 27.280 504 LYS D N 1
ATOM 5865 C CA . LYS D 1 77 ? -21.212 14.757 5.892 1.000 27.270 504 LYS D CA 1
ATOM 5866 C C . LYS D 1 77 ? -20.419 15.312 7.083 1.000 28.020 504 LYS D C 1
ATOM 5867 O O . LYS D 1 77 ? -19.195 15.471 7.002 1.000 27.250 504 LYS D O 1
ATOM 5886 N N . THR D 1 78 ? -21.099 15.579 8.196 1.000 24.090 505 THR D N 1
ATOM 5887 C CA . THR D 1 78 ? -20.410 16.009 9.411 1.000 25.720 505 THR D CA 1
ATOM 5888 C C . THR D 1 78 ? -19.438 14.927 9.878 1.000 25.470 505 THR D C 1
ATOM 5889 O O . THR D 1 78 ? -18.318 15.237 10.311 1.000 25.250 505 THR D O 1
ATOM 5900 N N . MET D 1 79 ? -19.846 13.662 9.783 1.000 24.460 506 MET D N 1
ATOM 5901 C CA . MET D 1 79 ? -18.975 12.569 10.220 1.000 27.950 506 MET D CA 1
ATOM 5902 C C . MET D 1 79 ? -17.688 12.561 9.414 1.000 27.970 506 MET D C 1
ATOM 5903 O O . MET D 1 79 ? -16.606 12.440 9.980 1.000 28.690 506 MET D O 1
ATOM 5917 N N . PHE D 1 80 ? -17.812 12.686 8.095 1.000 27.610 507 PHE D N 1
ATOM 5918 C CA . PHE D 1 80 ? -16.641 12.685 7.213 1.000 29.870 507 PHE D CA 1
ATOM 5919 C C . PHE D 1 80 ? -15.750 13.882 7.507 1.000 30.890 507 PHE D C 1
ATOM 5920 O O . PHE D 1 80 ? -14.515 13.768 7.570 1.000 28.560 507 PHE D O 1
ATOM 5937 N N . ARG D 1 81 ? -16.386 15.033 7.682 1.000 24.860 508 ARG D N 1
ATOM 5938 C CA . ARG D 1 81 ? -15.678 16.280 7.911 1.000 29.060 508 ARG D CA 1
ATOM 5939 C C . ARG D 1 81 ? -14.887 16.246 9.218 1.000 29.640 508 ARG D C 1
ATOM 5940 O O . ARG D 1 81 ? -13.725 16.646 9.251 1.000 29.910 508 ARG D O 1
ATOM 5961 N N . ASN D 1 82 ? -15.513 15.759 10.288 1.000 24.440 509 ASN D N 1
ATOM 5962 C CA . ASN D 1 82 ? -14.844 15.682 11.585 1.000 25.710 509 ASN D CA 1
ATOM 5963 C C . ASN D 1 82 ? -13.583 14.840 11.501 1.000 28.240 509 ASN D C 1
ATOM 5964 O O . ASN D 1 82 ? -12.544 15.187 12.056 1.000 27.040 509 ASN D O 1
ATOM 5975 N N . CYS D 1 83 ? -13.703 13.710 10.820 1.000 27.640 510 CYS D N 1
ATOM 5976 C CA . CYS D 1 83 ? -12.579 12.807 10.625 1.000 30.730 510 CYS D CA 1
ATOM 5977 C C . CYS D 1 83 ? -11.406 13.483 9.914 1.000 30.770 510 CYS D C 1
ATOM 5978 O O . CYS D 1 83 ? -10.253 13.392 10.360 1.000 28.630 510 CYS D O 1
ATOM 5986 N N . ARG D 1 84 ? -11.699 14.150 8.802 1.000 30.610 511 ARG D N 1
ATOM 5987 C CA . ARG D 1 84 ? -10.676 14.841 8.027 1.000 31.210 511 ARG D CA 1
ATOM 5988 C C . ARG D 1 84 ? -10.047 15.962 8.830 1.000 35.900 511 ARG D C 1
ATOM 5989 O O . ARG D 1 84 ? -8.838 16.184 8.761 1.000 31.160 511 ARG D O 1
ATOM 6010 N N . LYS D 1 85 ? -10.879 16.661 9.594 1.000 32.140 512 LYS D N 1
ATOM 6011 C CA . LYS D 1 85 ? -10.428 17.784 10.405 1.000 30.400 512 LYS D CA 1
ATOM 6012 C C . LYS D 1 85 ? -9.480 17.323 11.512 1.000 30.640 512 LYS D C 1
ATOM 6013 O O . LYS D 1 85 ? -8.425 17.928 11.717 1.000 35.590 512 LYS D O 1
ATOM 6032 N N . TYR D 1 86 ? -9.837 16.244 12.206 1.000 30.320 513 TYR D N 1
ATOM 6033 C CA . TYR D 1 86 ? -9.059 15.784 13.353 1.000 29.090 513 TYR D CA 1
ATOM 6034 C C . TYR D 1 86 ? -7.777 15.064 12.935 1.000 31.640 513 TYR D C 1
ATOM 6035 O O . TYR D 1 86 ? -6.730 15.270 13.538 1.000 30.310 513 TYR D O 1
ATOM 6053 N N . ASN D 1 87 ? -7.864 14.216 11.914 1.000 30.130 514 ASN D N 1
ATOM 6054 C CA . ASN D 1 87 ? -6.733 13.359 11.546 1.000 35.280 514 ASN D CA 1
ATOM 6055 C C . ASN D 1 87 ? -5.801 13.916 10.466 1.000 40.670 514 ASN D C 1
ATOM 6056 O O . ASN D 1 87 ? -4.659 13.472 10.359 1.000 36.550 514 ASN D O 1
ATOM 6067 N N . GLY D 1 88 ? -6.272 14.869 9.665 1.000 33.240 515 GLY D N 1
ATOM 6068 C CA . GLY D 1 88 ? -5.420 15.527 8.686 1.000 49.640 515 GLY D CA 1
ATOM 6069 C C . GLY D 1 88 ? -5.419 14.838 7.335 1.000 54.500 515 GLY D C 1
ATOM 6070 O O . GLY D 1 88 ? -5.949 13.740 7.195 1.000 47.550 515 GLY D O 1
ATOM 6074 N N . GLU D 1 89 ? -4.796 15.470 6.343 1.000 56.740 516 GLU D N 1
ATOM 6075 C CA . GLU D 1 89 ? -4.962 15.053 4.950 1.000 54.910 516 GLU D CA 1
ATOM 6076 C C . GLU D 1 89 ? -4.213 13.775 4.566 1.000 55.940 516 GLU D C 1
ATOM 6077 O O . GLU D 1 89 ? -4.614 13.089 3.626 1.000 56.630 516 GLU D O 1
ATOM 6084 N N . SER D 1 90 ? -3.138 13.450 5.275 1.000 53.650 517 SER D N 1
ATOM 6085 C CA . SER D 1 90 ? -2.332 12.286 4.916 1.000 59.800 517 SER D CA 1
ATOM 6086 C C . SER D 1 90 ? -2.794 11.016 5.630 1.000 56.430 517 SER D C 1
ATOM 6087 O O . SER D 1 90 ? -2.543 9.910 5.154 1.000 53.990 517 SER D O 1
ATOM 6095 N N . SER D 1 91 ? -3.470 11.181 6.766 1.000 50.630 518 SER D N 1
ATOM 6096 C CA . SER D 1 91 ? -3.891 10.055 7.602 1.000 43.830 518 SER D CA 1
ATOM 6097 C C . SER D 1 91 ? -4.665 8.985 6.841 1.000 36.470 518 SER D C 1
ATOM 6098 O O . SER D 1 91 ? -5.449 9.285 5.935 1.000 35.310 518 SER D O 1
ATOM 6106 N N . GLU D 1 92 ? -4.457 7.733 7.233 1.000 32.350 519 GLU D N 1
ATOM 6107 C CA . GLU D 1 92 ? -5.234 6.628 6.691 1.000 29.280 519 GLU D CA 1
ATOM 6108 C C . GLU D 1 92 ? -6.719 6.795 7.026 1.000 28.330 519 GLU D C 1
ATOM 6109 O O . GLU D 1 92 ? -7.587 6.305 6.307 1.000 29.930 519 GLU D O 1
ATOM 6113 N N . TYR D 1 93 ? -7.008 7.490 8.121 1.000 28.880 520 TYR D N 1
ATOM 6114 C CA . TYR D 1 93 ? -8.400 7.735 8.500 1.000 25.140 520 TYR D CA 1
ATOM 6115 C C . TYR D 1 93 ? -9.107 8.592 7.460 1.000 28.270 520 TYR D C 1
ATOM 6116 O O . TYR D 1 93 ? -10.303 8.427 7.215 1.000 28.510 520 TYR D O 1
ATOM 6134 N N . THR D 1 94 ? -8.368 9.514 6.856 1.000 32.720 521 THR D N 1
ATOM 6135 C CA . THR D 1 94 ? -8.936 10.387 5.840 1.000 27.430 521 THR D CA 1
ATOM 6136 C C . THR D 1 94 ? -9.276 9.575 4.590 1.000 32.340 521 THR D C 1
ATOM 6137 O O . THR D 1 94 ? -10.356 9.746 4.002 1.000 29.940 521 THR D O 1
ATOM 6148 N N . LYS D 1 95 ? -8.368 8.681 4.198 1.000 30.750 522 LYS D N 1
ATOM 6149 C CA . LYS D 1 95 ? -8.634 7.733 3.116 1.000 28.960 522 LYS D CA 1
ATOM 6150 C C . LYS D 1 95 ? -9.911 6.930 3.379 1.000 31.570 522 LYS D C 1
ATOM 6151 O O . LYS D 1 95 ? -10.738 6.750 2.482 1.000 31.600 522 LYS D O 1
ATOM 6155 N N . MET D 1 96 ? -10.072 6.458 4.614 1.000 30.050 523 MET D N 1
ATOM 6156 C CA . MET D 1 96 ? -11.288 5.756 5.020 1.000 29.580 523 MET D CA 1
ATOM 6157 C C . MET D 1 96 ? -12.544 6.625 4.901 1.000 28.640 523 MET D C 1
ATOM 6158 O O . MET D 1 96 ? -13.580 6.151 4.444 1.000 29.010 523 MET D O 1
ATOM 6172 N N . SER D 1 97 ? -12.457 7.888 5.308 1.000 29.850 524 SER D N 1
ATOM 6173 C CA . SER D 1 97 ? -13.615 8.782 5.209 1.000 26.320 524 SER D CA 1
ATOM 6174 C C . SER D 1 97 ? -14.007 8.966 3.743 1.000 27.310 524 SER D C 1
ATOM 6175 O O . SER D 1 97 ? -15.182 9.036 3.404 1.000 27.190 524 SER D O 1
ATOM 6183 N N . ASP D 1 98 ? -13.005 9.034 2.873 1.000 28.530 525 ASP D N 1
ATOM 6184 C CA . ASP D 1 98 ? -13.238 9.173 1.441 1.000 30.770 525 ASP D CA 1
ATOM 6185 C C . ASP D 1 98 ? -13.921 7.937 0.869 1.000 30.230 525 ASP D C 1
ATOM 6186 O O . ASP D 1 98 ? -14.891 8.058 0.117 1.000 31.260 525 ASP D O 1
ATOM 6195 N N . ASN D 1 99 ? -13.414 6.752 1.210 1.000 30.120 526 ASN D N 1
ATOM 6196 C CA . ASN D 1 99 ? -14.049 5.508 0.778 1.000 33.570 526 ASN D CA 1
ATOM 6197 C C . ASN D 1 99 ? -15.491 5.464 1.239 1.000 32.840 526 ASN D C 1
ATOM 6198 O O . ASN D 1 99 ? -16.398 5.085 0.494 1.000 33.830 526 ASN D O 1
ATOM 6209 N N . LEU D 1 100 ? -15.704 5.845 2.491 1.000 30.370 527 LEU D N 1
ATOM 6210 C CA . LEU D 1 100 ? -17.032 5.765 3.071 1.000 27.630 527 LEU D CA 1
ATOM 6211 C C . LEU D 1 100 ? -17.975 6.783 2.446 1.000 27.540 527 LEU D C 1
ATOM 6212 O O . LEU D 1 100 ? -19.153 6.500 2.251 1.000 31.220 527 LEU D O 1
ATOM 6228 N N . GLU D 1 101 ? -17.468 7.969 2.136 1.000 25.940 528 GLU D N 1
ATOM 6229 C CA . GLU D 1 101 ? -18.281 8.981 1.472 1.000 29.710 528 GLU D CA 1
ATOM 6230 C C . GLU D 1 101 ? -18.696 8.530 0.064 1.000 31.010 528 GLU D C 1
ATOM 6231 O O . GLU D 1 101 ? -19.823 8.775 -0.363 1.000 29.160 528 GLU D O 1
ATOM 6243 N N . ARG D 1 102 ? -17.800 7.865 -0.660 1.000 31.940 529 ARG D N 1
ATOM 6244 C CA . ARG D 1 102 ? -18.163 7.319 -1.970 1.000 31.110 529 ARG D CA 1
ATOM 6245 C C . ARG D 1 102 ? -19.276 6.284 -1.851 1.000 33.260 529 ARG D C 1
ATOM 6246 O O . ARG D 1 102 ? -20.226 6.285 -2.630 1.000 34.770 529 ARG D O 1
ATOM 6267 N N . CYS D 1 103 ? -19.143 5.403 -0.867 1.000 31.750 530 CYS D N 1
ATOM 6268 C CA . CYS D 1 103 ? -20.155 4.404 -0.578 1.000 33.260 530 CYS D CA 1
ATOM 6269 C C . CYS D 1 103 ? -21.500 5.074 -0.313 1.000 33.020 530 CYS D C 1
ATOM 6270 O O . CYS D 1 103 ? -22.537 4.654 -0.824 1.000 33.760 530 CYS D O 1
ATOM 6278 N N . PHE D 1 104 ? -21.457 6.132 0.487 1.000 30.050 531 PHE D N 1
ATOM 6279 C CA . PHE D 1 104 ? -22.644 6.902 0.828 1.000 30.780 531 PHE D CA 1
ATOM 6280 C C . PHE D 1 104 ? -23.294 7.505 -0.421 1.000 28.080 531 PHE D C 1
ATOM 6281 O O . PHE D 1 104 ? -24.515 7.447 -0.587 1.000 28.960 531 PHE D O 1
ATOM 6298 N N . HIS D 1 105 ? -22.472 8.065 -1.304 1.000 29.670 532 HIS D N 1
ATOM 6299 C CA . HIS D 1 105 ? -22.962 8.613 -2.567 1.000 31.590 532 HIS D CA 1
ATOM 6300 C C . HIS D 1 105 ? -23.676 7.553 -3.404 1.000 34.270 532 HIS D C 1
ATOM 6301 O O . HIS D 1 105 ? -24.784 7.794 -3.898 1.000 32.020 532 HIS D O 1
ATOM 6315 N N . ARG D 1 106 ? -23.054 6.385 -3.562 1.000 36.420 533 ARG D N 1
ATOM 6316 C CA . ARG D 1 106 ? -23.670 5.301 -4.332 1.000 37.010 533 ARG D CA 1
ATOM 6317 C C . ARG D 1 106 ? -24.991 4.878 -3.705 1.000 39.880 533 ARG D C 1
ATOM 6318 O O . ARG D 1 106 ? -25.986 4.660 -4.398 1.000 37.020 533 ARG D O 1
ATOM 6339 N N . ALA D 1 107 ? -24.990 4.757 -2.384 1.000 35.080 534 ALA D N 1
ATOM 6340 C CA . ALA D 1 107 ? -26.169 4.298 -1.667 1.000 33.950 534 ALA D CA 1
ATOM 6341 C C . ALA D 1 107 ? -27.317 5.290 -1.835 1.000 38.950 534 ALA D C 1
ATOM 6342 O O . ALA D 1 107 ? -28.470 4.896 -2.033 1.000 35.860 534 ALA D O 1
ATOM 6349 N N . MET D 1 108 ? -27.002 6.578 -1.765 1.000 35.070 535 MET D N 1
ATOM 6350 C CA . MET D 1 108 ? -28.021 7.606 -1.938 1.000 33.510 535 MET D CA 1
ATOM 6351 C C . MET D 1 108 ? -28.623 7.533 -3.342 1.000 37.330 535 MET D C 1
ATOM 6352 O O . MET D 1 108 ? -29.832 7.692 -3.521 1.000 35.260 535 MET D O 1
ATOM 6366 N N . MET D 1 109 ? -27.785 7.280 -4.340 1.000 36.240 536 MET D N 1
ATOM 6367 C CA . MET D 1 109 ? -28.275 7.220 -5.715 1.000 39.110 536 MET D CA 1
ATOM 6368 C C . MET D 1 109 ? -29.173 6.004 -5.942 1.000 43.920 536 MET D C 1
ATOM 6369 O O . MET D 1 109 ? -30.166 6.088 -6.669 1.000 45.520 536 MET D O 1
ATOM 6383 N N . LYS D 1 110 ? -28.837 4.882 -5.315 1.000 39.970 537 LYS D N 1
ATOM 6384 C CA . LYS D 1 110 ? -29.669 3.686 -5.408 1.000 43.320 537 LYS D CA 1
ATOM 6385 C C . LYS D 1 110 ? -31.037 3.900 -4.761 1.000 48.730 537 LYS D C 1
ATOM 6386 O O . LYS D 1 110 ? -32.063 3.530 -5.335 1.000 48.830 537 LYS D O 1
ATOM 6390 N N . HIS D 1 111 ? -31.051 4.507 -3.576 1.000 44.040 538 HIS D N 1
ATOM 6391 C CA . HIS D 1 111 ? -32.268 4.583 -2.767 1.000 45.150 538 HIS D CA 1
ATOM 6392 C C . HIS D 1 111 ? -32.981 5.935 -2.827 1.000 49.440 538 HIS D C 1
ATOM 6393 O O . HIS D 1 111 ? -34.062 6.096 -2.253 1.000 45.800 538 HIS D O 1
ATOM 6407 N N . PHE D 1 112 ? -32.386 6.896 -3.528 1.000 47.660 539 PHE D N 1
ATOM 6408 C CA . PHE D 1 112 ? -33.049 8.169 -3.802 1.000 47.820 539 PHE D CA 1
ATOM 6409 C C . PHE D 1 112 ? -32.831 8.583 -5.253 1.000 49.070 539 PHE D C 1
ATOM 6410 O O . PHE D 1 112 ? -33.324 7.927 -6.174 1.000 47.730 539 PHE D O 1
#

Radius of gyration: 25.92 Å; Cα contacts (8 Å, |Δi|>4): 457; chains: 4; bounding box: 74×58×51 Å

Solvent-accessible surface area: 21742 Å² total; per-residue (Å²): 123,46,69,31,13,3,0,74,88,0,4,83,54,0,83,85,33,144,15,4,151,32,13,57,110,69,46,79,49,92,189,9,100,106,14,109,94,71,4,109,58,51,38,8,0,9,10,0,44,68,49,1,48,1,24,50,6,97,64,81,120,73,0,20,69,21,0,86,24,4,0,133,14,9,71,140,55,44,33,98,124,33,126,84,8,52,10,0,63,43,0,37,30,4,3,45,39,3,24,47,146,33,34,151,138,85,90,58,14,2,49,103,0,0,70,62,0,78,90,48,154,4,6,14,16,11,48,104,71,25,41,126,103,67,3,83,81,17,73,150,73,3,107,58,48,37,9,1,22,31,0,37,149,59,5,87,50,53,113,21,106,65,101,57,72,0,22,86,22,0,89,26,4,0,135,14,11,59,135,45,41,29,136,115,26,28,7,4,52,4,0,45,46,0,46,150,20,6,102,59,7,16,135,82,67,81,139,88,87,58,12,10,58,99,0,0,70,60,0,77,90,31,91,27,5,155,36,9,62,110,72,33,76,78,98,154,6,86,99,17,85,93,72,5,106,61,72,37,7,1,20,30,0,28,152,60,2,92,51,56,108,20,112,67,100,58,70,0,36,91,19,0,78,17,4,0,133,14,12,54,132,55,47,30,113,104,26,111,108,7,112,32,0,48,56,0,26,134,5,1,73,69,3,20,128,39,40,72,136,86,85,61,14,12,58,103,0,0,65,62,0,84,87,42,169,13,5,34,32,13,44,74,72,32,69,73,97,66,6,45,48,17,83,82,35,4,115,54,74,39,7,0,18,31,0,31,147,62,3,93,48,64,110,23,105,70,38,121,69,0,36,72,19,0,95,16,4,1,122,9,11,78,127,15,31,7,123,87,28,58,43,15,53,17,0,55,40,0,30,128,5,5,91,136,6,31,139,82,64,104

InterPro domains:
  IPR001487 Bromodomain [PF00439] (445-524)
  IPR001487 Bromodomain [PR00503] (454-467)
  IPR001487 Bromodomain [PR00503] (468-484)
  IPR001487 Bromodomain [PR00503] (484-502)
  IPR001487 Bromodomain [PR00503] (502-521)
  IPR001487 Bromodomain [PS50014] (451-521)
  IPR001487 Bromodomain [SM00297] (436-540)
  IPR018359 Bromodomain, conserved site [PS00633] (456-513)
  IPR029614 Chromatin remodeling regulator CECR2 [PTHR47092] (1-1483)
  IPR036427 Bromodomain-like superfamily [G3DSA:1.20.920.10] (423-538)
  IPR036427 Bromodomain-like superfamily [SSF47370] (421-542)

Sequence (410 aa):
DDDFTAMYKVLDVVKAHKDSWPFLEPVDESYAPNYYQIIKAPMDISSSMEKKLNGGLYCTKEEFVNDMKTMFRNCRKYNGESSSEYTKMSDNLERCFHRAMMKHFPDDFTAMYKVLDVVKAHKDSWPFLEPVDESYAPNYYQIIKAPMDISSSMEKKLNGGLYCTKEEFVNDMKTMFRNCRKYNGESSEYTKMSDNLERCFHRAMMKHFDDFTAMYKVLDVVKAHKDSWPFLEPVDESYAPNYYQIIKAPMDISSSMEKKLNGGLYCTKEEFVNDMKTMFRNCRKYNGESSEYTKMSDNLERCFHRAMMKHFDDFTAMYKVLDVVKAHKDSWPFLEPVDESYAPNYYQIIKAPMDISSSMEKKLNGGLYCTKEEFVNDMKTMFRNCRKYNGESSEYTKMSDNLERCFHRAMMKHF

Secondary structure (DSSP, 8-state):
--HHHHHHHHHHHHHHSTT-GGGSS---GGGSTTHHHH-SS---HHHHHHHHHTT---SHHHHHHHHHHHHHHHHHHH-TTSHHHHHHHHHHHHHHHHHHHH--/-HHHHHHHHHHHHHHSTT-GGGSS---TTTSTTHHHH-SS---HHHHHHHHHTT---SHHHHHHHHHHHHHHHHHHH-TTSHHHHHHHHHHHHHHHHHHHH-/-HHHHHHHHHHHHHHSTT-GGGSSPPPTTTSTTHHHH-SS---HHHHHHHHHTT---SHHHHHHHHHHHHHHHHHHH-TTSHHHHHHHHHHHHHHHHHHHH-/-HHHHHHHHHHHHHHSTT-GGGSS---TTSSTTHHHH-SS---HHHHHHHHHTT---SHHHHHHHHHHHHHHHHHHH-SSSHHHHHHHHHHHHHHHHHHHH-

GO terms:
  GO:0090537 CERF complex (C, IDA)
  GO:0140658 ATP-dependent chromatin remodeler activity (F, IDA)
  GO:0005634 nucleus (C, IDA)
  GO:0006309 apoptotic DNA fragmentation (P, TAS)
  GO:0005515 protein binding (F, IPI)
  GO:0097194 execution phase of apoptosis (P, IDA)
  GO:0006338 chromatin remodeling (P, IDA)